Protein AF-A0AAU3N4J0-F1 (afdb_monomer_lite)

Sequence (400 aa):
MRPLLKMAGRVRESGVAGMARLMATTTCTAFSGVLEGSGERVGQRVLLERVGFLAELSQTLAGALVAARWDEDSLDVLAAGVDERGEALPSKGWMALRRLNWPQTVTPPAGVYVSDRVRRGVEEYAARTLRLALHRRTIVAAVLATWPDDPRRRTEAEWTALRAVLPAHVSGAEIRNRTRQIGAYVTEHGQLPAGLCALEGPPRVAGQVLLAAMDRQQVTLARVDEVTARLRVKLPLRAAPATGRDWAWHVIDIRLPGTITPDAVLHTPTLRTTRTGRIAVDLPHSWPAPATKTSRHTVALGFDWGVNTLLTGILGRLTGQGPARRVVTDGRPGLRRHHGQCRPAPAARPPRAPRRQARPLPGPRGRARLPAPGLGRTPQPGPGTGGGARPGVCPHPAPE

Foldseek 3Di:
DDDDDDDDDDDPPPDPPPQDKDKDWDKFFFAWWAFPVPRHTGGLQLVLLQLLLLLVQLQVQLLVLLQVQLDPVSLVCVVLQAEPVRHGADPQQLSNCVSNVSSVSGDGDPLADDDVQSVLQSRSLSSVLSVVCNLLQQLLVLCVVLPDPDLVDDDPVSVVSSVVRHDPPDAPVSNNVSSVLQVVVCVVPVDGAPTPCRSDPRDRGGRKGPCLSGDPVAWDWDAPFQFKIKIWGWTACDSGDNDPVRITIIITIITDDPVQGSQKAKGQWMWGADPVSIIITTIMTIDRDPDDDPDPDQKDWDWDDDPPFWTWIWIWGFDDDDPPTDTDTPSDTPTDGDPDDPDPDDDDDDDDDDDDDDDDDDDDDDDDDDDDDDDDDDDDDDDDDDDDDDDDDDDDDDDD

pLDDT: mean 79.41, std 24.56, range [23.42, 98.56]

Structure (mmCIF, N/CA/C/O backbone):
data_AF-A0AAU3N4J0-F1
#
_entry.id   AF-A0AAU3N4J0-F1
#
loop_
_atom_site.group_PDB
_atom_site.id
_atom_site.type_symbol
_atom_site.label_atom_id
_atom_site.label_alt_id
_atom_site.label_comp_id
_atom_site.label_asym_id
_atom_site.label_entity_id
_atom_site.label_seq_id
_atom_site.pdbx_PDB_ins_code
_atom_site.Cartn_x
_atom_site.Cartn_y
_atom_site.Cartn_z
_atom_site.occupancy
_atom_site.B_iso_or_equiv
_atom_site.auth_seq_id
_atom_site.auth_comp_id
_atom_site.auth_asym_id
_atom_site.auth_atom_id
_atom_site.pdbx_PDB_model_num
ATOM 1 N N . MET A 1 1 ? -3.640 38.713 -42.861 1.00 30.02 1 MET A N 1
ATOM 2 C CA . MET A 1 1 ? -2.463 39.571 -42.598 1.00 30.02 1 MET A CA 1
ATOM 3 C C . MET A 1 1 ? -2.828 40.529 -41.462 1.00 30.02 1 MET A C 1
ATOM 5 O O . MET A 1 1 ? -3.909 41.094 -41.520 1.00 30.02 1 MET A O 1
ATOM 9 N 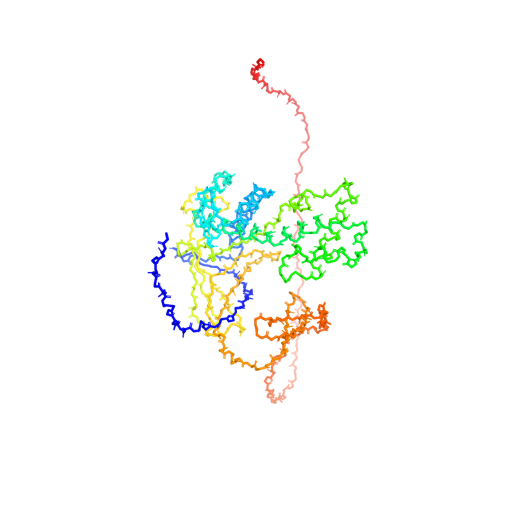N . ARG A 1 2 ? -1.938 40.665 -40.466 1.00 23.69 2 ARG A N 1
ATOM 10 C CA . ARG A 1 2 ? -2.042 41.345 -39.147 1.00 23.69 2 ARG A CA 1
ATOM 11 C C . ARG A 1 2 ? -2.765 40.598 -37.997 1.00 23.69 2 ARG A C 1
ATOM 13 O O . ARG A 1 2 ? -3.935 40.259 -38.138 1.00 23.69 2 ARG A O 1
ATOM 20 N N . PRO A 1 3 ? -2.062 40.361 -36.863 1.00 27.02 3 PRO A N 1
ATOM 21 C CA . PRO A 1 3 ? -2.569 39.668 -35.680 1.00 27.02 3 PRO A CA 1
ATOM 22 C C . PRO A 1 3 ? -3.106 40.643 -34.620 1.00 27.02 3 PRO A C 1
ATOM 24 O O . PRO A 1 3 ? -2.653 41.783 -34.514 1.00 27.02 3 PRO A O 1
ATOM 27 N N . LEU A 1 4 ? -4.034 40.160 -33.792 1.00 25.17 4 LEU A N 1
ATOM 28 C CA . LEU A 1 4 ? -4.547 40.856 -32.613 1.00 25.17 4 LEU A CA 1
ATOM 29 C C . LEU A 1 4 ? -3.881 40.294 -31.350 1.00 25.17 4 LEU A C 1
ATOM 31 O O . LEU A 1 4 ? -4.112 39.158 -30.942 1.00 25.17 4 LEU A O 1
ATOM 35 N N . LEU A 1 5 ? -3.039 41.138 -30.756 1.00 26.52 5 LEU A N 1
ATOM 36 C CA . LEU A 1 5 ? -2.482 41.036 -29.412 1.00 26.52 5 LEU A CA 1
ATOM 37 C C . LEU A 1 5 ? -3.613 40.889 -28.375 1.00 26.52 5 LEU A C 1
ATOM 39 O O . LEU A 1 5 ? -4.507 41.735 -28.322 1.00 26.52 5 LEU A O 1
ATOM 43 N N . LYS A 1 6 ? -3.531 39.901 -27.476 1.00 25.09 6 LYS A N 1
ATOM 44 C CA . LYS A 1 6 ? -4.256 39.947 -26.196 1.00 25.09 6 LYS A CA 1
ATOM 45 C C . LYS A 1 6 ? -3.383 39.450 -25.042 1.00 25.09 6 LYS A C 1
ATOM 47 O O . LYS A 1 6 ? -3.215 38.262 -24.815 1.00 25.09 6 LYS A O 1
ATOM 52 N N . MET A 1 7 ? -2.813 40.455 -24.379 1.00 24.78 7 MET A N 1
ATOM 53 C CA . MET A 1 7 ? -2.588 40.638 -22.941 1.00 24.78 7 MET A CA 1
ATOM 54 C C . MET A 1 7 ? -2.086 39.452 -22.102 1.00 24.78 7 MET A C 1
ATOM 56 O O . MET A 1 7 ? -2.809 38.517 -21.771 1.00 24.78 7 MET A O 1
ATOM 60 N N . ALA A 1 8 ? -0.850 39.631 -21.636 1.00 26.16 8 ALA A N 1
ATOM 61 C CA . ALA A 1 8 ? -0.208 38.908 -20.555 1.00 26.16 8 ALA A CA 1
ATOM 62 C C . ALA A 1 8 ? -1.066 38.874 -19.274 1.00 26.16 8 ALA A C 1
ATOM 64 O O . ALA A 1 8 ? -1.362 39.906 -18.666 1.00 26.16 8 ALA A O 1
ATOM 65 N N . GLY A 1 9 ? -1.408 37.662 -18.836 1.00 23.64 9 GLY A N 1
ATOM 66 C CA . GLY A 1 9 ? -1.913 37.386 -17.497 1.00 23.64 9 GLY A CA 1
ATOM 67 C C . GLY A 1 9 ? -0.779 37.492 -16.481 1.00 23.64 9 GLY A C 1
ATOM 68 O O . GLY A 1 9 ? 0.127 36.664 -16.443 1.00 23.64 9 GLY A O 1
ATOM 69 N N . ARG A 1 10 ? -0.834 38.546 -15.671 1.00 23.42 10 ARG A N 1
ATOM 70 C CA . ARG A 1 10 ? 0.069 38.847 -14.559 1.00 23.42 10 ARG A CA 1
ATOM 71 C C . ARG A 1 10 ? 0.008 37.710 -13.522 1.00 23.42 10 ARG A C 1
ATOM 73 O O . ARG A 1 10 ? -0.993 37.571 -12.820 1.00 23.42 10 ARG A O 1
ATOM 80 N N . VAL A 1 11 ? 1.068 36.906 -13.423 1.00 28.88 11 VAL A N 1
ATOM 81 C CA . VAL A 1 11 ? 1.257 35.927 -12.340 1.00 28.88 11 VAL A CA 1
ATOM 82 C C . VAL A 1 11 ? 1.360 36.704 -11.028 1.00 28.88 11 VAL A C 1
ATOM 84 O O . VAL A 1 11 ? 2.288 37.484 -10.828 1.00 28.88 11 VAL A O 1
ATOM 87 N N . ARG A 1 12 ? 0.374 36.538 -10.142 1.00 25.25 12 ARG A N 1
ATOM 88 C CA . ARG A 1 12 ? 0.488 36.984 -8.752 1.00 25.25 12 ARG A CA 1
ATOM 89 C C . ARG A 1 12 ? 1.446 36.031 -8.042 1.00 25.25 12 ARG A C 1
ATOM 91 O O . ARG A 1 12 ? 1.060 34.928 -7.670 1.00 25.25 12 ARG A O 1
ATOM 98 N N . GLU A 1 13 ? 2.681 36.473 -7.842 1.00 32.69 13 GLU A N 1
ATOM 99 C CA . GLU A 1 13 ? 3.593 35.913 -6.847 1.00 32.69 13 GLU A CA 1
ATOM 100 C C . GLU A 1 13 ? 3.053 36.227 -5.442 1.00 32.69 13 GLU A C 1
ATOM 102 O O . GLU A 1 13 ? 3.469 37.174 -4.783 1.00 32.69 13 GLU A O 1
ATOM 107 N N . SER A 1 14 ? 2.085 35.445 -4.962 1.00 30.86 14 SER A N 1
ATOM 108 C CA . SER A 1 14 ? 1.795 35.375 -3.529 1.00 30.86 14 SER A CA 1
ATOM 109 C C . SER A 1 14 ? 2.705 34.314 -2.920 1.00 30.86 14 SER A C 1
ATOM 111 O O . SER A 1 14 ? 2.326 33.153 -2.755 1.00 30.86 14 SER A O 1
ATOM 113 N N . GLY A 1 15 ? 3.943 34.724 -2.646 1.00 31.30 15 GLY A N 1
ATOM 114 C CA . GLY A 1 15 ? 4.950 33.953 -1.932 1.00 31.30 15 GLY A CA 1
ATOM 115 C C . GLY A 1 15 ? 4.582 33.768 -0.464 1.00 31.30 15 GLY A C 1
ATOM 116 O O . GLY A 1 15 ? 5.110 34.452 0.404 1.00 31.30 15 GLY A O 1
ATOM 117 N N . VAL A 1 16 ? 3.716 32.801 -0.170 1.00 32.91 16 VAL A N 1
ATOM 118 C CA . VAL A 1 16 ? 3.807 32.074 1.099 1.00 32.91 16 VAL A CA 1
ATOM 119 C C . VAL A 1 16 ? 4.614 30.828 0.778 1.00 32.91 16 VAL A C 1
ATOM 121 O O . VAL A 1 16 ? 4.071 29.832 0.305 1.00 32.91 16 VAL A O 1
ATOM 124 N N . ALA A 1 17 ? 5.934 30.911 0.956 1.00 43.41 17 ALA A N 1
ATOM 125 C CA . ALA A 1 17 ? 6.789 29.734 0.924 1.00 43.41 17 ALA A CA 1
ATOM 126 C C . ALA A 1 17 ? 6.205 28.725 1.922 1.00 43.41 17 ALA A C 1
ATOM 128 O O . ALA A 1 17 ? 6.202 28.973 3.128 1.00 43.41 17 ALA A O 1
ATOM 129 N N . GLY A 1 18 ? 5.621 27.637 1.412 1.00 46.38 18 GLY A N 1
ATOM 130 C CA . GLY A 1 18 ? 5.015 26.611 2.247 1.00 46.38 18 GLY A CA 1
ATOM 131 C C . GLY A 1 18 ? 6.053 26.129 3.248 1.00 46.38 18 GLY A C 1
ATOM 132 O O . GLY A 1 18 ? 7.112 25.645 2.851 1.00 46.38 18 GLY A O 1
ATOM 133 N N . MET A 1 19 ? 5.774 26.310 4.540 1.00 61.16 19 MET A N 1
ATOM 134 C CA . MET A 1 19 ? 6.656 25.848 5.603 1.00 61.16 19 MET A CA 1
ATOM 135 C C . MET A 1 19 ? 6.848 24.344 5.417 1.00 61.16 19 MET A C 1
ATOM 137 O O . MET A 1 19 ? 5.890 23.572 5.530 1.00 61.16 19 MET A O 1
ATOM 141 N N . ALA A 1 20 ? 8.066 23.943 5.051 1.00 70.25 20 ALA A N 1
ATOM 142 C CA . ALA A 1 20 ? 8.393 22.543 4.849 1.00 70.25 20 ALA A CA 1
ATOM 143 C C . ALA A 1 20 ? 8.054 21.770 6.131 1.00 70.25 20 ALA A C 1
ATOM 145 O O . ALA A 1 20 ? 8.142 22.301 7.238 1.00 70.25 20 ALA A O 1
ATOM 146 N N . ARG A 1 21 ? 7.610 20.522 5.995 1.00 80.62 21 ARG A N 1
ATOM 147 C CA . ARG A 1 21 ? 7.306 19.655 7.135 1.00 80.62 21 ARG A CA 1
ATOM 148 C C . ARG A 1 21 ? 8.244 18.472 7.105 1.00 80.62 21 ARG A C 1
ATOM 150 O O . ARG A 1 21 ? 8.383 17.822 6.071 1.00 80.62 21 ARG A O 1
ATOM 157 N N . LEU A 1 22 ? 8.858 18.190 8.244 1.00 84.50 22 LEU A N 1
ATOM 158 C CA . LEU A 1 22 ? 9.529 16.920 8.451 1.00 84.50 22 LEU A CA 1
ATOM 159 C C . LEU A 1 22 ? 8.460 15.898 8.832 1.00 84.50 22 LEU A C 1
ATOM 161 O O . LEU A 1 22 ? 7.586 16.178 9.652 1.00 84.50 22 LEU A O 1
ATOM 165 N N . MET A 1 23 ? 8.501 14.743 8.176 1.00 89.38 23 MET A N 1
ATOM 166 C CA . MET A 1 23 ? 7.573 13.637 8.381 1.00 89.38 23 MET A CA 1
ATOM 167 C C . MET A 1 23 ? 8.368 12.441 8.888 1.00 89.38 23 MET A C 1
ATOM 169 O O . MET A 1 23 ? 9.384 12.081 8.297 1.00 89.38 23 MET A O 1
ATOM 173 N N . ALA A 1 24 ? 7.874 11.784 9.928 1.00 90.62 24 ALA A N 1
ATOM 174 C CA . ALA A 1 24 ? 8.371 10.483 10.349 1.00 90.62 24 ALA A CA 1
ATOM 175 C C . ALA A 1 24 ? 7.203 9.554 10.668 1.00 90.62 24 ALA A C 1
ATOM 177 O O . ALA A 1 24 ? 6.067 9.986 10.854 1.00 90.62 24 ALA A O 1
ATOM 178 N N . THR A 1 25 ? 7.475 8.253 10.709 1.00 94.19 25 THR A N 1
ATOM 179 C CA . THR A 1 25 ? 6.507 7.246 11.149 1.00 94.19 25 THR A CA 1
ATOM 180 C C . THR A 1 25 ? 7.120 6.451 12.278 1.00 94.19 25 THR A C 1
ATOM 182 O O . THR A 1 25 ? 8.225 5.934 12.138 1.00 94.19 25 THR A O 1
ATOM 185 N N . THR A 1 26 ? 6.386 6.335 13.380 1.00 93.94 26 THR A N 1
ATOM 186 C CA . THR A 1 26 ? 6.803 5.521 14.518 1.00 93.94 26 THR A CA 1
ATOM 187 C C . THR A 1 26 ? 5.815 4.392 14.726 1.00 93.94 26 THR A C 1
ATOM 189 O O . THR A 1 26 ? 4.608 4.616 14.789 1.00 93.94 26 THR A O 1
ATOM 192 N N . THR A 1 27 ? 6.317 3.169 14.869 1.00 95.88 27 THR A N 1
ATOM 193 C CA . THR A 1 27 ? 5.473 2.022 15.198 1.00 95.88 27 THR A CA 1
ATOM 194 C C . THR A 1 27 ? 5.192 1.988 16.699 1.00 95.88 27 THR A C 1
ATOM 196 O O . THR A 1 27 ? 6.087 1.755 17.509 1.00 95.88 27 THR A O 1
ATOM 199 N N . CYS A 1 28 ? 3.928 2.179 17.062 1.00 95.06 28 CYS A N 1
ATOM 200 C CA . CYS A 1 28 ? 3.395 1.968 18.405 1.00 95.06 28 CYS A CA 1
ATOM 201 C C . CYS A 1 28 ? 2.714 0.589 18.494 1.00 95.06 28 CYS A C 1
ATOM 203 O O . CYS A 1 28 ? 2.571 -0.118 17.495 1.00 95.06 28 CYS A O 1
ATOM 205 N N . THR A 1 29 ? 2.283 0.184 19.691 1.00 95.06 29 THR A N 1
ATOM 206 C CA . THR A 1 29 ? 1.526 -1.066 19.893 1.00 95.06 29 THR A CA 1
ATOM 207 C C . THR A 1 29 ? 0.173 -0.775 20.528 1.00 95.06 29 THR A C 1
ATOM 209 O O . THR A 1 29 ? 0.105 -0.050 21.519 1.00 95.06 29 THR A O 1
ATOM 212 N N . ALA A 1 30 ? -0.889 -1.368 19.980 1.00 94.19 30 ALA A N 1
ATOM 213 C CA . ALA A 1 30 ? -2.207 -1.395 20.608 1.00 94.19 30 ALA A CA 1
ATOM 214 C C . ALA A 1 30 ? -2.387 -2.702 21.394 1.00 94.19 30 ALA A C 1
ATOM 216 O O . ALA A 1 30 ? -2.224 -3.793 20.843 1.00 94.19 30 ALA A O 1
ATOM 217 N N . PHE A 1 31 ? -2.717 -2.585 22.683 1.00 91.88 31 PHE A N 1
ATOM 218 C CA . PHE A 1 31 ? -2.842 -3.728 23.598 1.00 91.88 31 PHE A CA 1
ATOM 219 C C . PHE A 1 31 ? -4.288 -4.069 23.948 1.00 91.88 31 PHE A C 1
ATOM 221 O O . PHE A 1 31 ? -4.617 -5.230 24.143 1.00 91.88 31 PHE A O 1
ATOM 228 N N . SER A 1 32 ? -5.162 -3.076 24.049 1.00 95.75 32 SER A N 1
ATOM 229 C CA . SER A 1 32 ? -6.575 -3.264 24.373 1.00 95.75 32 SER A CA 1
ATOM 230 C C . SER A 1 32 ? -7.374 -2.072 23.875 1.00 95.75 32 SER A C 1
ATOM 232 O O . SER A 1 32 ? -6.800 -1.034 23.547 1.00 95.75 32 SER A O 1
ATOM 234 N N . GLY A 1 33 ? -8.691 -2.211 23.851 1.00 96.50 33 GLY A N 1
ATOM 235 C CA . GLY A 1 33 ? -9.595 -1.105 23.579 1.00 96.50 33 GLY A CA 1
ATOM 236 C C . GLY A 1 33 ? -10.851 -1.180 24.430 1.00 96.50 33 GLY A C 1
ATOM 237 O O . GLY A 1 33 ? -10.978 -2.032 25.309 1.00 96.50 33 GLY A O 1
ATOM 238 N N . VAL A 1 34 ? -11.785 -0.290 24.139 1.00 98.00 34 VAL A N 1
ATOM 239 C CA . VAL A 1 34 ? -13.113 -0.228 24.745 1.00 98.00 34 VAL A CA 1
ATOM 240 C C . VAL A 1 34 ? -14.142 -0.142 23.625 1.00 98.00 34 VAL A C 1
ATOM 242 O O . VAL A 1 34 ? -13.933 0.590 22.656 1.00 98.00 34 VAL A O 1
ATOM 245 N N . LEU A 1 35 ? -15.234 -0.898 23.724 1.00 97.56 35 LEU A N 1
ATOM 246 C CA . LEU A 1 35 ? -16.400 -0.698 22.867 1.00 97.56 35 LEU A CA 1
ATOM 247 C C . LEU A 1 35 ? -17.090 0.597 23.282 1.00 97.56 35 LEU A C 1
ATOM 249 O O . LEU A 1 35 ? -17.581 0.706 24.399 1.00 97.56 35 LEU A O 1
ATOM 253 N N . GLU A 1 36 ? -17.137 1.579 22.387 1.00 96.25 36 GLU A N 1
ATOM 254 C CA . GLU A 1 36 ? -17.604 2.925 22.738 1.00 96.25 36 GLU A CA 1
ATOM 255 C C . GLU A 1 36 ? -19.061 2.943 23.216 1.00 96.25 36 GLU A C 1
ATOM 257 O O . GLU A 1 36 ? -19.384 3.643 24.166 1.00 96.25 36 GLU A O 1
ATOM 262 N N . GLY A 1 37 ? -19.930 2.150 22.583 1.00 94.25 37 GLY A N 1
ATOM 263 C CA . GLY A 1 37 ? -21.357 2.130 22.911 1.00 94.25 37 GLY A CA 1
ATOM 264 C C . GLY A 1 37 ? -21.695 1.452 24.242 1.00 94.25 37 GLY A C 1
ATOM 265 O O . GLY A 1 37 ? -22.713 1.788 24.834 1.00 94.25 37 GLY A O 1
ATOM 266 N N . SER A 1 38 ? -20.871 0.507 24.709 1.00 95.12 38 SER A N 1
ATOM 267 C CA . SER A 1 38 ? -21.141 -0.276 25.928 1.00 95.12 38 SER A CA 1
ATOM 268 C C . SER A 1 38 ? -20.164 -0.008 27.073 1.00 95.12 38 SER A C 1
ATOM 270 O O . SER A 1 38 ? -20.422 -0.421 28.198 1.00 95.12 38 SER A O 1
ATOM 272 N N . GLY A 1 39 ? -19.019 0.623 26.805 1.00 95.88 39 GLY A N 1
ATOM 273 C CA . GLY A 1 39 ? -17.917 0.738 27.763 1.00 95.88 39 GLY A CA 1
ATOM 274 C C . GLY A 1 39 ? -17.181 -0.583 28.028 1.00 95.88 39 GLY A C 1
ATOM 275 O O . GLY A 1 39 ? -16.243 -0.615 28.824 1.00 95.88 39 GLY A O 1
ATOM 276 N N . GLU A 1 40 ? -17.562 -1.676 27.360 1.00 96.56 40 GLU A N 1
ATOM 277 C CA . GLU A 1 40 ? -16.969 -2.993 27.577 1.00 96.56 40 GLU A CA 1
ATOM 278 C C . GLU A 1 40 ? -15.499 -3.015 27.144 1.00 96.56 40 GLU A C 1
ATOM 280 O O . GLU A 1 40 ? -15.134 -2.592 26.039 1.00 96.56 40 GLU A O 1
ATOM 285 N N . ARG A 1 41 ? -14.636 -3.553 28.010 1.00 97.12 41 ARG A N 1
ATOM 286 C CA . ARG A 1 41 ? -13.210 -3.688 27.725 1.00 97.12 41 ARG A CA 1
ATOM 287 C C . ARG A 1 41 ? -12.958 -4.803 26.712 1.00 97.12 41 ARG A C 1
ATOM 289 O O . ARG A 1 41 ? -13.257 -5.967 26.949 1.00 97.12 41 ARG A O 1
ATOM 296 N N . VAL A 1 42 ? -12.277 -4.461 25.625 1.00 96.81 42 VAL A N 1
ATOM 297 C CA . VAL A 1 42 ? -11.817 -5.396 24.595 1.00 96.81 42 VAL A CA 1
ATOM 298 C C . VAL A 1 42 ? -10.354 -5.742 24.854 1.00 96.81 42 VAL A C 1
ATOM 300 O O . VAL A 1 42 ? -9.457 -4.918 24.659 1.00 96.81 42 VAL A O 1
ATOM 303 N N . GLY A 1 43 ? -10.104 -6.971 25.306 1.00 95.94 43 GLY A N 1
ATOM 304 C CA . GLY A 1 43 ? -8.751 -7.483 25.529 1.00 95.94 43 GLY A CA 1
ATOM 305 C C . GLY A 1 43 ? -7.939 -7.651 24.237 1.00 95.94 43 GLY A C 1
ATOM 306 O O . GLY A 1 43 ? -8.488 -7.665 23.133 1.00 95.94 43 GLY A O 1
ATOM 307 N N . GLN A 1 44 ? -6.623 -7.834 24.382 1.00 94.81 44 GLN A N 1
ATOM 308 C CA . GLN A 1 44 ? -5.672 -7.909 23.263 1.00 94.81 44 GLN A CA 1
ATOM 309 C C . GLN A 1 44 ? -6.056 -8.935 22.199 1.00 94.81 44 GLN A C 1
ATOM 311 O O . GLN A 1 44 ? -6.021 -8.619 21.015 1.00 94.81 44 GLN A O 1
ATOM 316 N N . ARG A 1 45 ? -6.423 -10.153 22.613 1.00 95.19 45 ARG A N 1
ATOM 317 C CA . ARG A 1 45 ? -6.761 -11.247 21.694 1.00 95.19 45 ARG A CA 1
ATOM 318 C C . ARG A 1 45 ? -7.940 -10.881 20.792 1.00 95.19 45 ARG A C 1
ATOM 320 O O . ARG A 1 45 ? -7.828 -10.965 19.578 1.00 95.19 45 ARG A O 1
ATOM 327 N N . VAL A 1 46 ? -9.031 -10.403 21.388 1.00 95.56 46 VAL A N 1
ATOM 328 C CA . VAL A 1 46 ? -10.238 -10.012 20.646 1.00 95.56 46 VAL A CA 1
ATOM 329 C C . VAL A 1 46 ? -9.947 -8.820 19.737 1.00 95.56 46 VAL A C 1
ATOM 331 O O . VAL A 1 46 ? -10.386 -8.787 18.592 1.00 95.56 46 VAL A O 1
ATOM 334 N N . LEU A 1 47 ? -9.175 -7.838 20.209 1.00 95.94 47 LEU A N 1
ATOM 335 C CA . LEU A 1 47 ? -8.791 -6.709 19.366 1.00 95.94 47 LEU A CA 1
ATOM 336 C C . LEU A 1 47 ? -7.926 -7.160 18.177 1.00 95.94 47 LEU A C 1
ATOM 338 O O . LEU A 1 47 ? -8.126 -6.680 17.063 1.00 95.94 47 LEU A O 1
ATOM 342 N N . LEU A 1 48 ? -6.997 -8.095 18.404 1.00 96.25 48 LEU A N 1
ATOM 343 C CA . LEU A 1 48 ? -6.140 -8.666 17.367 1.00 96.25 48 LEU A CA 1
ATOM 344 C C . LEU A 1 48 ? -6.964 -9.405 16.315 1.00 96.25 48 LEU A C 1
ATOM 346 O O . LEU A 1 48 ? -6.720 -9.201 15.134 1.00 96.25 48 LEU A O 1
ATOM 350 N N . GLU A 1 49 ? -7.947 -10.206 16.724 1.00 95.75 49 GLU A N 1
ATOM 351 C CA . GLU A 1 49 ? -8.868 -10.898 15.813 1.00 95.75 49 GLU A CA 1
ATOM 352 C C . GLU A 1 49 ? -9.629 -9.899 14.929 1.00 95.75 49 GLU A C 1
ATOM 354 O O . GLU A 1 49 ? -9.667 -10.041 13.708 1.00 95.75 49 GLU A O 1
ATOM 359 N N . ARG A 1 50 ? -10.166 -8.827 15.525 1.00 96.62 50 ARG A N 1
ATOM 360 C CA . ARG A 1 50 ? -10.938 -7.802 14.802 1.00 96.62 50 ARG A CA 1
ATOM 361 C C . ARG A 1 50 ? -10.086 -6.999 13.817 1.00 96.62 50 ARG A C 1
ATOM 363 O O . ARG A 1 50 ? -10.513 -6.749 12.690 1.00 96.62 50 ARG A O 1
ATOM 370 N N . VAL A 1 51 ? -8.882 -6.593 14.226 1.00 96.62 51 VAL A N 1
ATOM 371 C CA . VAL A 1 51 ? -7.931 -5.888 13.347 1.00 96.62 51 VAL A CA 1
ATOM 372 C C . VAL A 1 51 ? -7.375 -6.829 12.278 1.00 96.62 51 VAL A C 1
ATOM 374 O O . VAL A 1 51 ? -7.242 -6.421 11.127 1.00 96.62 51 VAL A O 1
ATOM 377 N N . GLY A 1 52 ? -7.078 -8.075 12.646 1.00 96.06 52 GLY A N 1
ATOM 378 C CA . GLY A 1 52 ? -6.580 -9.116 11.753 1.00 96.06 52 GLY A CA 1
ATOM 379 C C . GLY A 1 52 ? -7.557 -9.404 10.627 1.00 96.06 52 GLY A C 1
ATOM 380 O O . GLY A 1 52 ? -7.166 -9.323 9.468 1.00 96.06 52 GLY A O 1
ATOM 381 N N . PHE A 1 53 ? -8.837 -9.596 10.951 1.00 95.88 53 PHE A N 1
ATOM 382 C CA . PHE A 1 53 ? -9.879 -9.753 9.941 1.00 95.88 53 PHE A CA 1
ATOM 383 C C . PHE A 1 53 ? -9.923 -8.563 8.971 1.00 95.88 53 PHE A C 1
ATOM 385 O O . PHE A 1 53 ? -9.947 -8.748 7.758 1.00 95.88 53 PHE A O 1
ATOM 392 N N . LEU A 1 54 ? -9.894 -7.323 9.475 1.00 96.44 54 LEU A N 1
ATOM 393 C CA . LEU A 1 54 ? -9.933 -6.142 8.605 1.00 96.44 54 LEU A CA 1
ATOM 394 C C . LEU A 1 54 ? -8.681 -6.027 7.720 1.00 96.44 54 LEU A C 1
ATOM 396 O O . LEU A 1 54 ? -8.776 -5.607 6.565 1.00 96.44 54 LEU A O 1
ATOM 400 N N . ALA A 1 55 ? -7.513 -6.392 8.248 1.00 96.94 55 ALA A N 1
ATOM 401 C CA . ALA A 1 55 ? -6.257 -6.417 7.507 1.00 96.94 55 ALA A CA 1
ATOM 402 C C . ALA A 1 55 ? -6.259 -7.496 6.412 1.00 96.94 55 ALA A C 1
ATOM 404 O O . ALA A 1 55 ? -5.829 -7.223 5.294 1.00 96.94 55 ALA A O 1
ATOM 405 N N . GLU A 1 56 ? -6.786 -8.685 6.707 1.00 96.38 56 GLU A N 1
ATOM 406 C CA . GLU A 1 56 ? -6.936 -9.793 5.760 1.00 96.38 56 GLU A CA 1
ATOM 407 C C . GLU A 1 56 ? -7.962 -9.477 4.669 1.00 96.38 56 GLU A C 1
ATOM 409 O O . GLU A 1 56 ? -7.683 -9.662 3.484 1.00 96.38 56 GLU A O 1
ATOM 414 N N . LEU A 1 57 ? -9.114 -8.914 5.042 1.00 96.25 57 LEU A N 1
ATOM 415 C CA . LEU A 1 57 ? -10.110 -8.423 4.093 1.00 96.25 57 LEU A CA 1
ATOM 416 C C . LEU A 1 57 ? -9.500 -7.359 3.171 1.00 96.25 57 LEU A C 1
ATOM 418 O O . LEU A 1 57 ? -9.695 -7.399 1.956 1.00 96.25 57 LEU A O 1
ATOM 422 N N . SER A 1 58 ? -8.722 -6.431 3.741 1.00 96.69 58 SER A N 1
ATOM 423 C CA . SER A 1 58 ? -8.057 -5.380 2.968 1.00 96.69 58 SER A CA 1
ATOM 424 C C . SER A 1 58 ? -7.038 -5.957 1.989 1.00 96.69 58 SER A C 1
ATOM 426 O O . SER A 1 58 ? -7.038 -5.589 0.816 1.00 96.69 58 SER A O 1
ATOM 428 N N . GLN A 1 59 ? -6.204 -6.890 2.453 1.00 97.69 59 GLN A N 1
ATOM 429 C CA . GLN A 1 59 ? -5.223 -7.594 1.631 1.00 97.69 59 GLN A CA 1
ATOM 430 C C . GLN A 1 59 ? -5.881 -8.378 0.499 1.00 97.69 59 GLN A C 1
ATOM 432 O O . GLN A 1 59 ? -5.419 -8.296 -0.634 1.00 97.69 59 GLN A O 1
ATOM 437 N N . THR A 1 60 ? -6.941 -9.125 0.802 1.00 97.25 60 THR A N 1
ATOM 438 C CA . THR A 1 60 ? -7.636 -9.981 -0.163 1.00 97.25 60 THR A CA 1
ATOM 439 C C . THR A 1 60 ? -8.236 -9.142 -1.282 1.00 97.25 60 THR A C 1
ATOM 441 O O . THR A 1 60 ? -7.956 -9.383 -2.453 1.00 97.25 60 THR A O 1
ATOM 444 N N . LEU A 1 61 ? -8.999 -8.103 -0.936 1.00 97.81 61 LEU A N 1
ATOM 445 C CA . LEU A 1 61 ? -9.671 -7.274 -1.935 1.00 97.81 61 LEU A CA 1
ATOM 446 C C . LEU A 1 61 ? -8.694 -6.402 -2.727 1.00 97.81 61 LEU A C 1
ATOM 448 O O . LEU A 1 61 ? -8.838 -6.268 -3.941 1.00 97.81 61 LEU A O 1
ATOM 452 N N . ALA A 1 62 ? -7.683 -5.823 -2.071 1.00 98.19 62 ALA A N 1
ATOM 453 C CA . ALA A 1 62 ? -6.694 -5.012 -2.775 1.00 98.19 62 ALA A CA 1
ATOM 454 C C . ALA A 1 62 ? -5.785 -5.892 -3.640 1.00 98.19 62 ALA A C 1
ATOM 456 O O . ALA A 1 62 ? -5.447 -5.498 -4.749 1.00 98.19 62 ALA A O 1
ATOM 457 N N . GLY A 1 63 ? -5.435 -7.092 -3.169 1.00 98.06 63 GLY A N 1
ATOM 458 C CA . GLY A 1 63 ? -4.689 -8.086 -3.937 1.00 98.06 63 GLY A CA 1
ATOM 459 C C . GLY A 1 63 ? -5.451 -8.551 -5.173 1.00 98.06 63 GLY A C 1
ATOM 460 O O . GLY A 1 63 ? -4.874 -8.564 -6.254 1.00 98.06 63 GLY A O 1
ATOM 461 N N . ALA A 1 64 ? -6.749 -8.841 -5.039 1.00 97.75 64 ALA A N 1
ATOM 462 C CA . ALA A 1 64 ? -7.609 -9.178 -6.171 1.00 97.75 64 ALA A CA 1
ATOM 463 C C . ALA A 1 64 ? -7.679 -8.035 -7.196 1.00 97.75 64 ALA A C 1
ATOM 465 O O . ALA A 1 64 ? -7.525 -8.276 -8.388 1.00 97.75 64 ALA A O 1
ATOM 466 N N . LEU A 1 65 ? -7.836 -6.785 -6.739 1.00 98.12 65 LEU A N 1
ATOM 467 C CA . LEU A 1 65 ? -7.876 -5.621 -7.629 1.00 98.12 65 LEU A CA 1
ATOM 468 C C . LEU A 1 65 ? -6.543 -5.385 -8.347 1.00 98.12 65 LEU A C 1
ATOM 470 O O . LEU A 1 65 ? -6.535 -5.070 -9.531 1.00 98.12 65 LEU A O 1
ATOM 474 N N . VAL A 1 66 ? -5.424 -5.531 -7.633 1.00 98.38 66 VAL A N 1
ATOM 475 C CA . VAL A 1 66 ? -4.081 -5.424 -8.216 1.00 98.38 66 VAL A CA 1
ATOM 476 C C . VAL A 1 66 ? -3.872 -6.523 -9.248 1.00 98.38 66 VAL A C 1
ATOM 478 O O . VAL A 1 66 ? -3.460 -6.214 -10.355 1.00 98.38 66 VAL A O 1
ATOM 481 N N . ALA A 1 67 ? -4.187 -7.776 -8.916 1.00 97.62 67 ALA A N 1
ATOM 482 C CA . ALA A 1 67 ? -4.022 -8.906 -9.823 1.00 97.62 67 ALA A CA 1
ATOM 483 C C . ALA A 1 67 ? -4.878 -8.765 -11.089 1.00 97.62 67 ALA A C 1
ATOM 485 O O . ALA A 1 67 ? -4.380 -8.998 -12.183 1.00 97.62 67 ALA A O 1
ATOM 486 N N . ALA A 1 68 ? -6.130 -8.318 -10.954 1.00 97.62 68 ALA A N 1
ATOM 487 C CA . ALA A 1 68 ? -7.039 -8.106 -12.080 1.00 97.62 68 ALA A CA 1
ATOM 488 C C . ALA A 1 68 ? -6.629 -6.951 -13.013 1.00 97.62 68 ALA A C 1
ATOM 490 O O . ALA A 1 68 ? -7.204 -6.820 -14.089 1.00 97.62 68 ALA A O 1
ATOM 491 N N . ARG A 1 69 ? -5.701 -6.086 -12.583 1.00 97.75 69 ARG A N 1
ATOM 492 C CA . ARG A 1 69 ? -5.210 -4.911 -13.329 1.00 97.75 69 ARG A CA 1
ATOM 493 C C . ARG A 1 69 ? -3.697 -4.940 -13.523 1.00 97.75 69 ARG A C 1
ATOM 495 O O . ARG A 1 69 ? -3.072 -3.898 -13.725 1.00 97.75 69 ARG A O 1
ATOM 502 N N . TRP A 1 70 ? -3.096 -6.117 -13.365 1.00 97.94 70 TRP A N 1
ATOM 503 C CA . TRP A 1 70 ? -1.669 -6.329 -13.559 1.00 97.94 70 TRP A CA 1
ATOM 504 C C . TRP A 1 70 ? -1.390 -6.763 -14.996 1.00 97.94 70 TRP A C 1
ATOM 506 O O . TRP A 1 70 ? -0.959 -7.882 -15.263 1.00 97.94 70 TRP A O 1
ATOM 516 N N . ASP A 1 71 ? -1.656 -5.845 -15.911 1.00 97.38 71 ASP A N 1
ATOM 517 C CA . ASP A 1 71 ? -1.460 -5.986 -17.346 1.00 97.38 71 ASP A CA 1
ATOM 518 C C . ASP A 1 71 ? -0.945 -4.659 -17.922 1.00 97.38 71 ASP A C 1
ATOM 520 O O . ASP A 1 71 ? -1.109 -3.596 -17.313 1.00 97.38 71 ASP A O 1
ATOM 524 N N . GLU A 1 72 ? -0.268 -4.726 -19.068 1.00 96.81 72 GLU A N 1
ATOM 525 C CA . GLU A 1 72 ? 0.386 -3.554 -19.660 1.00 96.81 72 GLU A CA 1
ATOM 526 C C . GLU A 1 72 ? -0.625 -2.457 -20.024 1.00 96.81 72 GLU A C 1
ATOM 528 O O . GLU A 1 72 ? -0.364 -1.293 -19.722 1.00 96.81 72 GLU A O 1
ATOM 533 N N . ASP A 1 73 ? -1.804 -2.824 -20.536 1.00 96.81 73 ASP A N 1
ATOM 534 C CA . ASP A 1 73 ? -2.856 -1.882 -20.941 1.00 96.81 73 ASP A CA 1
ATOM 535 C C . ASP A 1 73 ? -3.407 -1.099 -19.739 1.00 96.81 73 ASP A C 1
ATOM 537 O O . ASP A 1 73 ? -3.511 0.130 -19.759 1.00 96.81 73 ASP A O 1
ATOM 541 N N . SER A 1 74 ? -3.711 -1.789 -18.637 1.00 97.06 74 SER A N 1
ATOM 542 C CA . SER A 1 74 ? -4.141 -1.153 -17.389 1.00 97.06 74 SER A CA 1
ATOM 543 C C . SER A 1 74 ? -3.053 -0.227 -16.834 1.00 97.06 74 SER A C 1
ATOM 545 O O . SER A 1 74 ? -3.351 0.874 -16.353 1.00 97.06 74 SER A O 1
ATOM 547 N N . LEU A 1 75 ? -1.780 -0.631 -16.893 1.00 97.50 75 LEU A N 1
ATOM 548 C CA . LEU A 1 75 ? -0.676 0.228 -16.458 1.00 97.50 75 LEU A CA 1
ATOM 549 C C . LEU A 1 75 ? -0.476 1.435 -17.386 1.00 97.50 75 LEU A C 1
ATOM 551 O O . LEU A 1 75 ? -0.137 2.509 -16.883 1.00 97.50 75 LEU A O 1
ATOM 555 N N . ASP A 1 76 ? -0.727 1.304 -18.688 1.00 96.12 76 ASP A N 1
ATOM 556 C CA . ASP A 1 76 ? -0.731 2.417 -19.642 1.00 96.12 76 ASP A CA 1
ATOM 557 C C . ASP A 1 76 ? -1.826 3.434 -19.328 1.00 96.12 76 ASP A C 1
ATOM 559 O O . ASP A 1 76 ? -1.541 4.630 -19.245 1.00 96.12 76 ASP A O 1
ATOM 563 N N . VAL A 1 77 ? -3.046 2.977 -19.033 1.00 96.50 77 VAL A N 1
ATOM 564 C CA . VAL A 1 77 ? -4.148 3.858 -18.607 1.00 96.50 77 VAL A CA 1
ATOM 565 C C . VAL A 1 77 ? -3.768 4.652 -17.350 1.00 96.50 77 VAL A C 1
ATOM 567 O O . VAL A 1 77 ? -3.988 5.863 -17.275 1.00 96.50 77 VAL A O 1
ATOM 570 N N . LEU A 1 78 ? -3.145 4.009 -16.355 1.00 96.56 78 LEU A N 1
ATOM 571 C CA . LEU A 1 78 ? -2.680 4.717 -15.156 1.00 96.56 78 LEU A CA 1
ATOM 572 C C . LEU A 1 78 ? -1.525 5.682 -15.434 1.00 96.56 78 LEU A C 1
ATOM 574 O O . LEU A 1 78 ? -1.463 6.733 -14.791 1.00 96.56 78 LEU A O 1
ATOM 578 N N . ALA A 1 79 ? -0.610 5.326 -16.338 1.00 95.19 79 ALA A N 1
ATOM 579 C CA . ALA A 1 79 ? 0.526 6.161 -16.717 1.00 95.19 79 ALA A CA 1
ATOM 580 C C . ALA A 1 79 ? 0.094 7.406 -17.499 1.00 95.19 79 ALA A C 1
ATOM 582 O O . ALA A 1 79 ? 0.637 8.483 -17.257 1.00 95.19 79 ALA A O 1
ATOM 583 N N . ALA A 1 80 ? -0.907 7.273 -18.376 1.00 95.38 80 ALA A N 1
ATOM 584 C CA . ALA A 1 80 ? -1.490 8.386 -19.120 1.00 95.38 80 ALA A CA 1
ATOM 585 C C . ALA A 1 80 ? -2.088 9.448 -18.186 1.00 95.38 80 ALA A C 1
ATOM 587 O O . ALA A 1 80 ? -2.104 10.634 -18.510 1.00 95.38 80 ALA A O 1
ATOM 588 N N . GLY A 1 81 ? -2.557 9.034 -17.003 1.00 94.62 81 GLY A N 1
ATOM 589 C CA . GLY A 1 81 ? -3.050 9.955 -15.984 1.00 94.62 81 GLY A CA 1
ATOM 590 C C . GLY A 1 81 ? -4.371 10.631 -16.354 1.00 94.62 81 GLY A C 1
ATOM 591 O O . GLY A 1 81 ? -4.765 11.576 -15.671 1.00 94.62 81 GLY A O 1
ATOM 592 N N . VAL A 1 82 ? -5.061 10.140 -17.385 1.00 95.12 82 VAL A N 1
ATOM 593 C CA . VAL A 1 82 ? -6.371 10.605 -17.853 1.00 95.12 82 VAL A CA 1
ATOM 594 C C . VAL A 1 82 ? -7.328 9.423 -18.013 1.00 95.12 82 VAL A C 1
ATOM 596 O O . VAL A 1 82 ? -6.887 8.283 -18.152 1.00 95.12 82 VAL A O 1
ATOM 599 N N . ASP A 1 83 ? -8.633 9.675 -17.943 1.00 93.50 83 ASP A N 1
ATOM 600 C CA . ASP A 1 83 ? -9.653 8.678 -18.275 1.00 93.50 83 ASP A CA 1
ATOM 601 C C . ASP A 1 83 ? -9.957 8.635 -19.787 1.00 93.50 83 ASP A C 1
ATOM 603 O O . ASP A 1 83 ? -9.367 9.366 -20.583 1.00 93.50 83 ASP A O 1
ATOM 607 N N . GLU A 1 84 ? -10.895 7.774 -20.191 1.00 90.38 84 GLU A N 1
ATOM 608 C CA . GLU A 1 84 ? -11.340 7.608 -21.587 1.00 90.38 84 GLU A CA 1
ATOM 609 C C . GLU A 1 84 ? -11.903 8.893 -22.225 1.00 90.38 84 GLU A C 1
ATOM 611 O O . GLU A 1 84 ? -12.016 8.984 -23.445 1.00 90.38 84 GLU A O 1
ATOM 616 N N . ARG A 1 85 ? -12.251 9.896 -21.409 1.00 92.25 85 ARG A N 1
ATOM 617 C CA . ARG A 1 85 ? -12.768 11.197 -21.851 1.00 92.25 85 ARG A CA 1
ATOM 618 C C . ARG A 1 85 ? -11.670 12.260 -21.918 1.00 92.25 85 ARG A C 1
ATOM 620 O O . ARG A 1 85 ? -11.965 13.408 -22.234 1.00 92.25 85 ARG A O 1
ATOM 627 N N . GLY A 1 86 ? -10.422 11.897 -21.612 1.00 93.19 86 GLY A N 1
ATOM 628 C CA . GLY A 1 86 ? -9.288 12.816 -21.534 1.00 93.19 86 GLY A CA 1
ATOM 629 C C . GLY A 1 86 ? -9.232 13.624 -20.234 1.00 93.19 86 GLY A C 1
ATOM 630 O O . GLY A 1 86 ? -8.405 14.527 -20.114 1.00 93.19 86 GLY A O 1
ATOM 631 N N . GLU A 1 87 ? -10.076 13.316 -19.245 1.00 95.44 87 GLU A N 1
ATOM 632 C CA . GLU A 1 87 ? -10.108 14.043 -17.978 1.00 95.44 87 GLU A CA 1
ATOM 633 C C . GLU A 1 87 ? -9.037 13.528 -17.019 1.00 95.44 87 GLU A C 1
ATOM 635 O O . GLU A 1 87 ? -8.878 12.323 -16.816 1.00 95.44 87 GLU A O 1
ATOM 640 N N . ALA A 1 88 ? -8.329 14.445 -16.357 1.00 96.19 88 ALA A N 1
ATOM 641 C CA . ALA A 1 88 ? -7.245 14.093 -15.443 1.00 96.19 88 ALA A CA 1
ATOM 642 C C . ALA A 1 88 ? -7.718 13.171 -14.304 1.00 96.19 88 ALA A C 1
ATOM 644 O O . ALA A 1 88 ? -8.732 13.417 -13.636 1.00 96.19 88 ALA A O 1
ATOM 645 N N . LEU A 1 89 ? -6.950 12.120 -14.022 1.00 96.44 89 LEU A N 1
ATOM 646 C CA . LEU A 1 89 ? -7.227 11.214 -12.918 1.00 96.44 89 LEU A CA 1
ATOM 647 C C . LEU A 1 89 ? -7.007 11.918 -11.567 1.00 96.44 89 LEU A C 1
ATOM 649 O O . LEU A 1 89 ? -5.989 12.582 -11.359 1.00 96.44 89 LEU A O 1
ATOM 653 N N . PRO A 1 90 ? -7.921 11.740 -10.595 1.00 96.00 90 PRO A N 1
ATOM 654 C CA . PRO A 1 90 ? -7.752 12.264 -9.250 1.00 96.00 90 PRO A CA 1
ATOM 655 C C . PRO A 1 90 ? -6.439 11.831 -8.587 1.00 96.00 90 PRO A C 1
ATOM 657 O O . PRO A 1 90 ? -5.980 10.689 -8.706 1.00 96.00 90 PRO A O 1
ATOM 660 N N . SER A 1 91 ? -5.878 12.728 -7.775 1.00 90.19 91 SER A N 1
ATOM 661 C CA . SER A 1 91 ? -4.681 12.433 -6.980 1.00 90.19 91 SER A CA 1
ATOM 662 C C . SER A 1 91 ? -4.931 11.321 -5.956 1.00 90.19 91 SER A C 1
ATOM 664 O O . SER A 1 91 ? -4.088 10.438 -5.786 1.00 90.19 91 SER A O 1
ATOM 666 N N . LYS A 1 92 ? -6.115 11.299 -5.327 1.00 94.25 92 LYS A N 1
ATOM 667 C CA . LYS A 1 92 ? -6.547 10.203 -4.446 1.00 94.25 92 LYS A CA 1
ATOM 668 C C . LYS A 1 92 ? -6.758 8.933 -5.265 1.00 94.25 92 LYS A C 1
ATOM 670 O O . LYS A 1 92 ? -7.570 8.916 -6.189 1.00 94.25 92 LYS A O 1
ATOM 675 N N . GLY A 1 93 ? -6.046 7.875 -4.898 1.00 96.06 93 GLY A N 1
ATOM 676 C CA . GLY A 1 93 ? -6.032 6.609 -5.617 1.00 96.06 93 GLY A CA 1
ATOM 677 C C . GLY A 1 93 ? -7.415 5.977 -5.729 1.00 96.06 93 GLY A C 1
ATOM 678 O O . GLY A 1 93 ? -7.826 5.628 -6.829 1.00 96.06 93 GLY A O 1
ATOM 679 N N . TRP A 1 94 ? -8.178 5.918 -4.634 1.00 96.88 94 TRP A N 1
ATOM 680 C CA . TRP A 1 94 ? -9.524 5.328 -4.670 1.00 96.88 94 TRP A CA 1
ATOM 681 C C . TRP A 1 94 ? -10.476 6.055 -5.637 1.00 96.88 94 TRP A C 1
ATOM 683 O O . TRP A 1 94 ? -11.262 5.420 -6.335 1.00 96.88 94 TRP A O 1
ATOM 693 N N . MET A 1 95 ? -10.374 7.386 -5.735 1.00 97.62 95 MET A N 1
ATOM 694 C CA . MET A 1 95 ? -11.179 8.171 -6.678 1.00 97.62 95 MET A CA 1
ATOM 695 C C . MET A 1 95 ? -10.758 7.905 -8.121 1.00 97.62 95 MET A C 1
ATOM 697 O O . MET A 1 95 ? -11.621 7.793 -8.986 1.00 97.62 95 MET A O 1
ATOM 701 N N . ALA A 1 96 ? -9.452 7.777 -8.375 1.00 97.81 96 ALA A N 1
ATOM 702 C CA . ALA A 1 96 ? -8.944 7.421 -9.694 1.00 97.81 96 ALA A CA 1
ATOM 703 C C . ALA A 1 96 ? -9.447 6.046 -10.141 1.00 97.81 96 ALA A C 1
ATOM 705 O O . ALA A 1 96 ? -9.978 5.934 -11.239 1.00 97.81 96 ALA A O 1
ATOM 706 N N . LEU A 1 97 ? -9.388 5.028 -9.275 1.00 97.50 97 LEU A N 1
ATOM 707 C CA . LEU A 1 97 ? -9.881 3.697 -9.643 1.00 97.50 97 LEU A CA 1
ATOM 708 C C . LEU A 1 97 ? -11.390 3.689 -9.901 1.00 97.50 97 LEU A C 1
ATOM 710 O O . LEU A 1 97 ? -11.845 3.021 -10.825 1.00 97.50 97 LEU A O 1
ATOM 714 N N . ARG A 1 98 ? -12.174 4.445 -9.119 1.00 96.62 98 ARG A N 1
ATOM 715 C CA . ARG A 1 98 ? -13.618 4.590 -9.363 1.00 96.62 98 ARG A CA 1
ATOM 716 C C . ARG A 1 98 ? -13.922 5.319 -10.665 1.00 96.62 98 ARG A C 1
ATOM 718 O O . ARG A 1 98 ? -14.835 4.899 -11.362 1.00 96.62 98 ARG A O 1
ATOM 725 N N . ARG A 1 99 ? -13.163 6.368 -11.004 1.00 96.69 99 ARG A N 1
ATOM 726 C CA . ARG A 1 99 ? -13.286 7.062 -12.297 1.00 96.69 99 ARG A CA 1
ATOM 727 C C . ARG A 1 99 ? -13.013 6.113 -13.466 1.00 96.69 99 ARG A C 1
ATOM 729 O O . ARG A 1 99 ? -13.731 6.165 -14.450 1.00 96.69 99 ARG A O 1
ATOM 736 N N . LEU A 1 100 ? -12.057 5.200 -13.309 1.00 96.75 100 LEU A N 1
ATOM 737 C CA . LEU A 1 100 ? -11.759 4.144 -14.281 1.00 96.75 100 LEU A CA 1
ATOM 738 C C . LEU A 1 100 ? -12.731 2.949 -14.225 1.00 96.75 100 LEU A C 1
ATOM 740 O O . LEU A 1 100 ? -12.575 1.989 -14.970 1.00 96.75 100 LEU A O 1
ATOM 744 N N . ASN A 1 101 ? -13.714 2.965 -13.319 1.00 95.94 101 ASN A N 1
ATOM 745 C CA . ASN A 1 101 ? -14.676 1.883 -13.097 1.00 95.94 101 ASN A CA 1
ATOM 746 C C . ASN A 1 101 ? -14.051 0.505 -12.763 1.00 95.94 101 ASN A C 1
ATOM 748 O O . ASN A 1 101 ? -14.686 -0.540 -12.894 1.00 95.94 101 ASN A O 1
ATOM 752 N N . TRP A 1 102 ? -12.806 0.468 -12.284 1.00 96.75 102 TRP A N 1
ATOM 753 C CA . TRP A 1 102 ? -12.096 -0.790 -12.021 1.00 96.75 102 TRP A CA 1
ATOM 754 C C . TRP A 1 102 ? -12.611 -1.605 -10.826 1.00 96.75 102 TRP A C 1
ATOM 756 O O . TRP A 1 102 ? -12.649 -2.836 -10.941 1.00 96.75 102 TRP A O 1
ATOM 766 N N . PRO A 1 103 ? -13.040 -0.995 -9.699 1.00 95.94 103 PRO A N 1
ATOM 767 C CA . PRO A 1 103 ? -13.477 -1.747 -8.522 1.00 95.94 103 PRO A CA 1
ATOM 768 C C . PRO A 1 103 ? -14.707 -2.640 -8.736 1.00 95.94 103 PRO A C 1
ATOM 770 O O . PRO A 1 103 ? -14.972 -3.480 -7.883 1.00 95.94 103 PRO A O 1
ATOM 773 N N . GLN A 1 104 ? -15.452 -2.487 -9.838 1.00 91.62 104 GLN A N 1
ATOM 774 C CA . GLN A 1 104 ? -16.606 -3.343 -10.161 1.00 91.62 104 GLN A CA 1
ATOM 775 C C . GLN A 1 104 ? -16.215 -4.809 -10.387 1.00 91.62 104 GLN A C 1
ATOM 777 O O . GLN A 1 104 ? -17.032 -5.703 -10.213 1.00 91.62 104 GLN A O 1
ATOM 782 N N . THR A 1 105 ? -14.956 -5.059 -10.752 1.00 87.00 105 THR A N 1
ATOM 783 C CA . THR A 1 105 ? -14.437 -6.412 -11.010 1.00 87.00 105 THR A CA 1
ATOM 784 C C . THR A 1 105 ? -14.155 -7.216 -9.742 1.00 87.00 105 THR A C 1
ATOM 786 O O . THR A 1 105 ? -13.940 -8.422 -9.813 1.00 87.00 105 THR A O 1
ATOM 789 N N . VAL A 1 106 ? -14.162 -6.571 -8.570 1.00 93.00 106 VAL A N 1
ATOM 790 C CA . VAL A 1 106 ? -13.812 -7.209 -7.299 1.00 93.00 106 VAL A CA 1
ATOM 791 C C . VAL A 1 106 ? -15.050 -7.355 -6.431 1.00 93.00 106 VAL A C 1
ATOM 793 O O . VAL A 1 106 ? -15.625 -6.374 -5.953 1.00 93.00 106 VAL A O 1
ATOM 796 N N . THR A 1 107 ? -15.425 -8.608 -6.185 1.00 91.81 107 THR A N 1
ATOM 797 C CA . THR A 1 107 ? -16.564 -8.952 -5.331 1.00 91.81 107 THR A CA 1
ATOM 798 C C . THR A 1 107 ? -16.082 -9.238 -3.905 1.00 91.81 107 THR A C 1
ATOM 800 O O . THR A 1 107 ? -15.117 -9.985 -3.728 1.00 91.81 107 THR A O 1
ATOM 803 N N . PRO A 1 108 ? -16.716 -8.655 -2.871 1.00 90.50 108 PRO A N 1
ATOM 804 C CA . PRO A 1 108 ? -16.474 -9.040 -1.484 1.00 90.50 108 PRO A CA 1
ATOM 805 C C . PRO A 1 108 ? -16.708 -10.538 -1.230 1.00 90.50 108 PRO A C 1
ATOM 807 O O . PRO A 1 108 ? -17.508 -11.148 -1.939 1.00 90.50 108 PRO A O 1
ATOM 810 N N . PRO A 1 109 ? -16.083 -11.136 -0.197 1.00 92.06 109 PRO A N 1
ATOM 811 C CA . PRO A 1 109 ? -16.404 -12.502 0.202 1.00 92.06 109 PRO A CA 1
ATOM 812 C C . PRO A 1 109 ? -17.906 -12.676 0.465 1.00 92.06 109 PRO A C 1
ATOM 814 O O . PRO A 1 109 ? -18.560 -11.778 1.005 1.00 92.06 109 PRO A O 1
ATOM 817 N N . ALA A 1 110 ? -18.453 -13.835 0.093 1.00 92.50 110 ALA A N 1
ATOM 818 C CA . ALA A 1 110 ? -19.878 -14.120 0.235 1.00 92.50 110 ALA A CA 1
ATOM 819 C C . ALA A 1 110 ? -20.350 -13.922 1.687 1.00 92.50 110 ALA A C 1
ATOM 821 O O . ALA A 1 110 ? -19.701 -14.361 2.635 1.00 92.50 110 ALA A O 1
ATOM 822 N N . GLY A 1 111 ? -21.481 -13.232 1.858 1.00 93.12 111 GLY A N 1
ATOM 823 C CA . GLY A 1 111 ? -22.051 -12.940 3.176 1.00 93.12 111 GLY A CA 1
ATOM 824 C C . GLY A 1 111 ? -21.285 -11.901 4.008 1.00 93.12 111 GLY A C 1
ATOM 825 O O . GLY A 1 111 ? -21.690 -11.638 5.138 1.00 93.12 111 GLY A O 1
ATOM 826 N N . VAL A 1 112 ? -20.216 -11.289 3.480 1.00 95.88 112 VAL A N 1
ATOM 827 C CA . VAL A 1 112 ? -19.455 -10.239 4.171 1.00 95.88 112 VAL A CA 1
ATOM 828 C C . VAL A 1 112 ? -19.883 -8.854 3.689 1.00 95.88 112 VAL A C 1
ATOM 830 O O . VAL A 1 112 ? -19.640 -8.444 2.555 1.00 95.88 112 VAL A O 1
ATOM 833 N N . TYR A 1 113 ? -20.469 -8.085 4.598 1.00 95.75 113 TYR A N 1
ATOM 834 C CA . TYR A 1 113 ? -20.722 -6.664 4.438 1.00 95.75 113 TYR A CA 1
ATOM 835 C C . TYR A 1 113 ? -19.435 -5.855 4.609 1.00 95.75 113 TYR A C 1
ATOM 837 O O . TYR A 1 113 ? -18.814 -5.825 5.677 1.00 95.75 113 TYR A O 1
ATOM 845 N N . VAL A 1 114 ? -19.082 -5.125 3.553 1.00 95.25 114 VAL A N 1
ATOM 846 C CA . VAL A 1 114 ? -17.936 -4.214 3.518 1.00 95.25 114 VAL A CA 1
ATOM 847 C C . VAL A 1 114 ? -18.451 -2.789 3.373 1.00 95.25 114 VAL A C 1
ATOM 849 O O . VAL A 1 114 ? -19.040 -2.437 2.350 1.00 95.25 114 VAL A O 1
ATOM 852 N N . SER A 1 115 ? -18.221 -1.949 4.385 1.00 94.12 115 SER A N 1
ATOM 853 C CA . SER A 1 115 ? -18.624 -0.541 4.315 1.00 94.12 115 SER A CA 1
ATOM 854 C C . SER A 1 115 ? -17.892 0.186 3.178 1.00 94.12 115 SER A C 1
ATOM 856 O O . SER A 1 115 ? -16.738 -0.123 2.868 1.00 94.12 115 SER A O 1
ATOM 858 N N . ASP A 1 116 ? -18.519 1.210 2.585 1.00 94.38 116 ASP A N 1
ATOM 859 C CA . ASP A 1 116 ? -17.877 2.026 1.537 1.00 94.38 116 ASP A CA 1
ATOM 860 C C . ASP A 1 116 ? -16.527 2.603 1.996 1.00 94.38 116 ASP A C 1
ATOM 862 O O . ASP A 1 116 ? -15.596 2.707 1.205 1.00 94.38 116 ASP A O 1
ATOM 866 N N . ARG A 1 117 ? -16.371 2.930 3.285 1.00 95.44 117 ARG A N 1
ATOM 867 C CA . ARG A 1 117 ? -15.107 3.459 3.819 1.00 95.44 117 ARG A CA 1
ATOM 868 C C . ARG A 1 117 ? -13.995 2.421 3.856 1.00 95.44 117 ARG A C 1
ATOM 870 O O . ARG A 1 117 ? -12.856 2.762 3.550 1.00 95.44 117 ARG A O 1
ATOM 877 N N . VAL A 1 118 ? -14.323 1.165 4.152 1.00 95.75 118 VAL A N 1
ATOM 878 C CA . VAL A 1 118 ? -13.366 0.060 4.022 1.00 95.75 118 VAL A CA 1
ATOM 879 C C . VAL A 1 118 ? -13.014 -0.160 2.550 1.00 95.75 118 VAL A C 1
ATOM 881 O O . VAL A 1 118 ? -11.830 -0.260 2.231 1.00 95.75 118 VAL A O 1
ATOM 884 N N . ARG A 1 119 ? -14.001 -0.113 1.639 1.00 96.06 119 ARG A N 1
ATOM 885 C CA . ARG A 1 119 ? -13.755 -0.191 0.186 1.00 96.06 119 ARG A CA 1
ATOM 886 C C . ARG A 1 119 ? -12.810 0.910 -0.303 1.00 96.06 119 ARG A C 1
ATOM 888 O O . ARG A 1 119 ? -11.853 0.608 -1.001 1.00 96.06 119 ARG A O 1
ATOM 895 N N . ARG A 1 120 ? -12.989 2.162 0.130 1.00 96.31 120 ARG A N 1
ATOM 896 C CA . ARG A 1 120 ? -12.054 3.260 -0.193 1.00 96.31 120 ARG A CA 1
ATOM 897 C C . ARG A 1 120 ? -10.628 2.963 0.266 1.00 96.31 120 ARG A C 1
ATOM 899 O O . ARG A 1 120 ? -9.687 3.242 -0.468 1.00 96.31 120 ARG A O 1
ATOM 906 N N . GLY A 1 121 ? -10.459 2.389 1.459 1.00 97.12 121 GLY A N 1
ATOM 907 C CA . GLY A 1 121 ? -9.141 1.991 1.961 1.00 97.12 121 GLY A CA 1
ATOM 908 C C . GLY A 1 121 ? -8.472 0.916 1.105 1.00 97.12 121 GLY A C 1
ATOM 909 O O . GLY A 1 121 ? -7.287 1.026 0.793 1.00 97.12 121 GLY A O 1
ATOM 910 N N . VAL A 1 122 ? -9.249 -0.079 0.678 1.00 97.69 122 VAL A N 1
ATOM 911 C CA . VAL A 1 122 ? -8.825 -1.131 -0.257 1.00 97.69 122 VAL A CA 1
ATOM 912 C C . VAL A 1 122 ? -8.414 -0.548 -1.607 1.00 97.69 122 VAL A C 1
ATOM 914 O O . VAL A 1 122 ? -7.312 -0.808 -2.088 1.00 97.69 122 VAL A O 1
ATOM 917 N N . GLU A 1 123 ? -9.285 0.263 -2.203 1.00 98.12 123 GLU A N 1
ATOM 918 C CA . GLU A 1 123 ? -9.081 0.883 -3.513 1.00 98.12 123 GLU A CA 1
ATOM 919 C C . GLU A 1 123 ? -7.855 1.810 -3.497 1.00 98.12 123 GLU A C 1
ATOM 921 O O . GLU A 1 123 ? -7.036 1.782 -4.413 1.00 98.12 123 GLU A O 1
ATOM 926 N N . GLU A 1 124 ? -7.668 2.589 -2.429 1.00 98.19 124 GLU A N 1
ATOM 927 C CA . GLU A 1 124 ? -6.481 3.426 -2.245 1.00 98.19 124 GLU A CA 1
ATOM 928 C C . GLU A 1 124 ? -5.202 2.582 -2.162 1.00 98.19 124 GLU A C 1
ATOM 930 O O . GLU A 1 124 ? -4.181 2.948 -2.751 1.00 98.19 124 GLU A O 1
ATOM 935 N N . TYR A 1 125 ? -5.235 1.446 -1.457 1.00 97.75 125 TYR A N 1
ATOM 936 C CA . TYR A 1 125 ? -4.067 0.576 -1.345 1.00 97.75 125 TYR A CA 1
ATOM 937 C C . TYR A 1 125 ? -3.705 -0.068 -2.693 1.00 97.75 125 TYR A C 1
ATOM 939 O O . TYR A 1 125 ? -2.537 -0.053 -3.099 1.00 97.75 125 TYR A O 1
ATOM 947 N N . ALA A 1 126 ? -4.701 -0.564 -3.428 1.00 98.25 126 ALA A N 1
ATOM 948 C CA . ALA A 1 126 ? -4.499 -1.099 -4.771 1.00 98.25 126 ALA A CA 1
ATOM 949 C C . ALA A 1 126 ? -3.924 -0.030 -5.716 1.00 98.25 126 ALA A C 1
ATOM 951 O O . ALA A 1 126 ? -2.902 -0.259 -6.362 1.00 98.25 126 ALA A O 1
ATOM 952 N N . ALA A 1 127 ? -4.497 1.177 -5.712 1.00 97.94 127 ALA A N 1
ATOM 953 C CA . ALA A 1 127 ? -4.040 2.285 -6.548 1.00 97.94 127 ALA A CA 1
ATOM 954 C C . ALA A 1 127 ? -2.582 2.666 -6.272 1.00 97.94 127 ALA A C 1
ATOM 956 O O . ALA A 1 127 ? -1.808 2.876 -7.205 1.00 97.94 127 ALA A O 1
ATOM 957 N N . ARG A 1 128 ? -2.183 2.746 -4.995 1.00 96.56 128 ARG A N 1
ATOM 958 C CA . ARG A 1 128 ? -0.786 3.019 -4.615 1.00 96.56 128 ARG A CA 1
ATOM 959 C C . ARG A 1 128 ? 0.145 1.923 -5.109 1.00 96.56 128 ARG A C 1
ATOM 961 O O . ARG A 1 128 ? 1.209 2.228 -5.633 1.00 96.56 128 ARG A O 1
ATOM 968 N N . THR A 1 129 ? -0.268 0.667 -4.974 1.00 96.94 129 THR A N 1
ATOM 969 C CA . THR A 1 129 ? 0.514 -0.490 -5.425 1.00 96.94 129 THR A CA 1
ATOM 970 C C . THR A 1 129 ? 0.743 -0.459 -6.938 1.00 96.94 129 THR A C 1
ATOM 972 O O . THR A 1 129 ? 1.883 -0.595 -7.380 1.00 96.94 129 THR A O 1
ATOM 975 N N . LEU A 1 130 ? -0.306 -0.200 -7.724 1.00 97.75 130 LEU A N 1
ATOM 976 C CA . LEU A 1 130 ? -0.218 -0.098 -9.184 1.00 97.75 130 LEU A CA 1
ATOM 977 C C . LEU A 1 130 ? 0.600 1.128 -9.620 1.00 97.75 130 LEU A C 1
ATOM 979 O O . LEU A 1 130 ? 1.500 1.012 -10.445 1.00 97.75 130 LEU A O 1
ATOM 983 N N . ARG A 1 131 ? 0.392 2.297 -8.999 1.00 96.19 131 ARG A N 1
ATOM 984 C CA . ARG A 1 131 ? 1.177 3.510 -9.302 1.00 96.19 131 ARG A CA 1
ATOM 985 C C . ARG A 1 131 ? 2.668 3.347 -8.993 1.00 96.19 131 ARG A C 1
ATOM 987 O O . ARG A 1 131 ? 3.501 3.836 -9.749 1.00 96.19 131 ARG A O 1
ATOM 994 N N . LEU A 1 132 ? 3.024 2.620 -7.931 1.00 92.81 132 LEU A N 1
ATOM 995 C CA . LEU A 1 132 ? 4.422 2.279 -7.625 1.00 92.81 132 LEU A CA 1
ATOM 996 C C . LEU A 1 132 ? 5.061 1.363 -8.685 1.00 92.81 132 LEU A C 1
ATOM 998 O O . LEU A 1 132 ? 6.288 1.285 -8.774 1.00 92.81 132 LEU A O 1
ATOM 1002 N N . ALA A 1 133 ? 4.265 0.646 -9.480 1.00 95.38 133 ALA A N 1
ATOM 1003 C CA . ALA A 1 133 ? 4.776 -0.155 -10.587 1.00 95.38 133 ALA A CA 1
ATOM 1004 C C . ALA A 1 133 ? 5.180 0.692 -11.798 1.00 95.38 133 ALA A C 1
ATOM 1006 O O . ALA A 1 133 ? 6.100 0.294 -12.504 1.00 95.38 133 ALA A O 1
ATOM 1007 N N . LEU A 1 134 ? 4.590 1.876 -11.996 1.00 94.62 134 LEU A N 1
ATOM 1008 C CA . LEU A 1 134 ? 4.826 2.697 -13.190 1.00 94.62 134 LEU A CA 1
ATOM 1009 C C . LEU A 1 134 ? 6.297 3.105 -13.353 1.00 94.62 134 LEU A C 1
ATOM 1011 O O . LEU A 1 134 ? 6.850 2.976 -14.438 1.00 94.62 134 LEU A O 1
ATOM 1015 N N . HIS A 1 135 ? 6.972 3.503 -12.269 1.00 91.75 135 HIS A N 1
ATOM 1016 C CA . HIS A 1 135 ? 8.415 3.800 -12.316 1.00 91.75 135 HIS A CA 1
ATOM 1017 C C . HIS A 1 135 ? 9.255 2.566 -12.665 1.00 91.75 135 HIS A C 1
ATOM 1019 O O . HIS A 1 135 ? 10.220 2.636 -13.418 1.00 91.75 135 HIS A O 1
ATOM 1025 N N . ARG A 1 136 ? 8.888 1.394 -12.138 1.00 93.75 136 ARG A N 1
ATOM 1026 C CA . ARG A 1 136 ? 9.590 0.147 -12.476 1.00 93.75 136 ARG A CA 1
ATOM 1027 C C . ARG A 1 136 ? 9.363 -0.227 -13.937 1.00 93.75 136 ARG A C 1
ATOM 1029 O O . ARG A 1 136 ? 10.305 -0.662 -14.594 1.00 93.75 136 ARG A O 1
ATOM 1036 N N . ARG A 1 137 ? 8.144 -0.015 -14.431 1.00 95.69 137 ARG A N 1
ATOM 1037 C CA . ARG A 1 137 ? 7.733 -0.278 -15.808 1.00 95.69 137 ARG A CA 1
ATOM 1038 C C . ARG A 1 137 ? 8.539 0.551 -16.797 1.00 95.69 137 ARG A C 1
ATOM 1040 O O . ARG A 1 137 ? 9.083 -0.018 -17.734 1.00 95.69 137 ARG A O 1
ATOM 1047 N N . THR A 1 138 ? 8.694 1.853 -16.556 1.00 94.94 138 THR A N 1
ATOM 1048 C CA . THR A 1 138 ? 9.474 2.728 -17.447 1.00 94.94 138 THR A CA 1
ATOM 1049 C C . THR A 1 138 ? 10.945 2.317 -17.518 1.00 94.94 138 THR A C 1
ATOM 1051 O O . THR A 1 138 ? 11.527 2.318 -18.601 1.00 94.94 138 THR A O 1
ATOM 1054 N N . ILE A 1 139 ? 11.546 1.886 -16.402 1.00 95.88 139 ILE A N 1
ATOM 1055 C CA . ILE A 1 139 ? 12.920 1.358 -16.404 1.00 95.88 139 ILE A CA 1
ATOM 1056 C C . ILE A 1 139 ? 13.004 0.040 -17.184 1.00 95.88 139 ILE A C 1
ATOM 1058 O O . ILE A 1 139 ? 13.929 -0.137 -17.972 1.00 95.88 139 ILE A O 1
ATOM 1062 N N . VAL A 1 140 ? 12.069 -0.892 -16.968 1.00 97.38 140 VAL A N 1
ATOM 1063 C CA . VAL A 1 140 ? 12.052 -2.179 -17.686 1.00 97.38 140 VAL A CA 1
ATOM 1064 C C . VAL A 1 140 ? 11.889 -1.954 -19.187 1.00 97.38 140 VAL A C 1
ATOM 1066 O O . VAL A 1 140 ? 12.694 -2.478 -19.950 1.00 97.38 140 VAL A O 1
ATOM 1069 N N . ALA A 1 141 ? 10.942 -1.114 -19.605 1.00 96.69 141 ALA A N 1
ATOM 1070 C CA . ALA A 1 141 ? 10.735 -0.770 -21.010 1.00 96.69 141 ALA A CA 1
ATOM 1071 C C . ALA A 1 141 ? 12.003 -0.179 -21.652 1.00 96.69 141 ALA A C 1
ATOM 1073 O O . ALA A 1 141 ? 12.424 -0.635 -22.712 1.00 96.69 141 ALA A O 1
ATOM 1074 N N . ALA A 1 142 ? 12.675 0.761 -20.976 1.00 97.19 142 ALA A N 1
ATOM 1075 C CA . ALA A 1 142 ? 13.937 1.339 -21.445 1.00 97.19 142 ALA A CA 1
ATOM 1076 C C . ALA A 1 142 ? 15.054 0.290 -21.600 1.00 97.19 142 ALA A C 1
ATOM 1078 O O . ALA A 1 142 ? 15.807 0.310 -22.576 1.00 97.19 142 ALA A O 1
ATOM 1079 N N . VAL A 1 143 ? 15.167 -0.642 -20.647 1.00 97.25 143 VAL A N 1
ATOM 1080 C CA . VAL A 1 143 ? 16.173 -1.714 -20.688 1.00 97.25 143 VAL A CA 1
ATOM 1081 C C . VAL A 1 143 ? 15.876 -2.723 -21.796 1.00 97.25 143 VAL A C 1
ATOM 1083 O O . VAL A 1 143 ? 16.823 -3.165 -22.441 1.00 97.25 143 VAL A O 1
ATOM 1086 N N . LEU A 1 144 ? 14.605 -3.066 -22.032 1.00 97.31 144 LEU A N 1
ATOM 1087 C CA . LEU A 1 144 ? 14.185 -3.978 -23.102 1.00 97.31 144 LEU A CA 1
ATOM 1088 C C . LEU A 1 144 ? 14.392 -3.363 -24.488 1.00 97.31 144 LEU A C 1
ATOM 1090 O O . LEU A 1 144 ? 14.959 -4.012 -25.360 1.00 97.31 144 LEU A O 1
ATOM 1094 N N . ALA A 1 145 ? 14.022 -2.092 -24.670 1.00 96.75 145 ALA A N 1
ATOM 1095 C CA . ALA A 1 145 ? 14.226 -1.364 -25.925 1.00 96.75 145 ALA A CA 1
ATOM 1096 C C . ALA A 1 145 ? 15.710 -1.185 -26.294 1.00 96.75 145 ALA A C 1
ATOM 1098 O O . ALA A 1 145 ? 16.037 -0.899 -27.441 1.00 96.75 145 ALA A O 1
ATOM 1099 N N . THR A 1 146 ? 16.609 -1.336 -25.319 1.00 96.81 146 THR A N 1
ATOM 1100 C CA . THR A 1 146 ? 18.064 -1.224 -25.493 1.00 96.81 146 THR A CA 1
ATOM 1101 C C . THR A 1 146 ? 18.771 -2.460 -24.942 1.00 96.81 146 THR A C 1
ATOM 1103 O O . THR A 1 146 ? 19.803 -2.360 -24.261 1.00 96.81 146 THR A O 1
ATOM 1106 N N . TRP A 1 147 ? 18.162 -3.631 -25.145 1.00 96.56 147 TRP A N 1
ATOM 1107 C CA . TRP A 1 147 ? 18.737 -4.888 -24.693 1.00 96.56 147 TRP A CA 1
ATOM 1108 C C . TRP A 1 147 ? 20.083 -5.123 -25.401 1.00 96.56 147 TRP A C 1
ATOM 1110 O O . TRP A 1 147 ? 20.125 -5.051 -26.626 1.00 96.56 147 TRP A O 1
ATOM 1120 N N . PRO A 1 148 ? 21.182 -5.330 -24.654 1.00 94.75 148 PRO A N 1
ATOM 1121 C CA . PRO A 1 148 ? 22.519 -5.428 -25.227 1.00 94.75 148 PRO A CA 1
ATOM 1122 C C . PRO A 1 148 ? 22.830 -6.851 -25.691 1.00 94.75 148 PRO A C 1
ATOM 1124 O O . PRO A 1 148 ? 22.206 -7.809 -25.222 1.00 94.75 148 PRO A O 1
ATOM 1127 N N . ASP A 1 149 ? 23.874 -6.989 -26.505 1.00 90.69 149 ASP A N 1
ATOM 1128 C CA . ASP A 1 149 ? 24.369 -8.302 -26.942 1.00 90.69 149 ASP A CA 1
ATOM 1129 C C . ASP A 1 149 ? 24.931 -9.110 -25.758 1.00 90.69 149 ASP A C 1
ATOM 1131 O O . ASP A 1 149 ? 24.623 -10.292 -25.590 1.00 90.69 149 ASP A O 1
ATOM 1135 N N . ASP A 1 150 ? 25.708 -8.457 -24.880 1.00 91.25 150 ASP A N 1
ATOM 1136 C CA . ASP A 1 150 ? 26.139 -9.015 -23.592 1.00 91.25 150 ASP A CA 1
ATOM 1137 C C . ASP A 1 150 ? 25.572 -8.189 -22.417 1.00 91.25 150 ASP A C 1
ATOM 1139 O O . ASP A 1 150 ? 26.100 -7.121 -22.074 1.00 91.25 150 ASP A O 1
ATOM 1143 N N . PRO A 1 151 ? 24.542 -8.682 -21.698 1.00 89.31 151 PRO A N 1
ATOM 1144 C CA . PRO A 1 151 ? 23.958 -7.976 -20.556 1.00 89.31 151 PRO A CA 1
ATOM 1145 C C . PRO A 1 151 ? 24.915 -7.800 -19.371 1.00 89.31 151 PRO A C 1
ATOM 1147 O O . PRO A 1 151 ? 24.641 -6.982 -18.485 1.00 89.31 151 PRO A O 1
ATOM 1150 N N . ARG A 1 152 ? 26.044 -8.520 -19.331 1.00 87.56 152 ARG A N 1
ATOM 1151 C CA . ARG A 1 152 ? 27.098 -8.334 -18.323 1.00 87.56 152 ARG A CA 1
ATOM 1152 C C . ARG A 1 152 ? 28.097 -7.249 -18.720 1.00 87.56 152 ARG A C 1
ATOM 1154 O O . ARG A 1 152 ? 28.799 -6.745 -17.840 1.00 87.56 152 ARG A O 1
ATOM 1161 N N . ARG A 1 153 ? 28.170 -6.887 -20.004 1.00 88.69 153 ARG A N 1
ATOM 1162 C CA . ARG A 1 153 ? 29.183 -5.984 -20.565 1.00 88.69 153 ARG A CA 1
ATOM 1163 C C . ARG A 1 153 ? 28.587 -5.058 -21.625 1.00 88.69 153 ARG A C 1
ATOM 1165 O O . ARG A 1 153 ? 28.889 -5.176 -22.803 1.00 88.69 153 ARG A O 1
ATOM 1172 N N . ARG A 1 154 ? 27.809 -4.069 -21.176 1.00 93.19 154 ARG A N 1
ATOM 1173 C CA . ARG A 1 154 ? 27.367 -2.973 -22.050 1.00 93.19 154 ARG A CA 1
ATOM 1174 C C . ARG A 1 154 ? 28.551 -2.119 -22.510 1.00 93.19 154 ARG A C 1
ATOM 1176 O O . ARG A 1 154 ? 29.300 -1.599 -21.677 1.00 93.19 154 ARG A O 1
ATOM 1183 N N . THR A 1 155 ? 28.657 -1.936 -23.817 1.00 94.06 155 THR A N 1
ATOM 1184 C CA . THR A 1 155 ? 29.519 -0.972 -24.504 1.00 94.06 155 THR A CA 1
ATOM 1185 C C . THR A 1 155 ? 29.090 0.470 -24.213 1.00 94.06 155 THR A C 1
ATOM 1187 O O . THR A 1 155 ? 27.989 0.740 -23.727 1.00 94.06 155 THR A O 1
ATOM 1190 N N . GLU A 1 156 ? 29.958 1.437 -24.515 1.00 93.25 156 GLU A N 1
ATOM 1191 C CA . GLU A 1 156 ? 29.644 2.861 -24.348 1.00 93.25 156 GLU A CA 1
ATOM 1192 C C . GLU A 1 156 ? 28.469 3.319 -25.230 1.00 93.25 156 GLU A C 1
ATOM 1194 O O . GLU A 1 156 ? 27.629 4.107 -24.784 1.00 93.25 156 GLU A O 1
ATOM 1199 N N . ALA A 1 157 ? 28.365 2.780 -26.448 1.00 93.81 157 ALA A N 1
ATOM 1200 C CA . ALA A 1 157 ? 27.254 3.053 -27.354 1.00 93.81 157 ALA A CA 1
ATOM 1201 C C . ALA A 1 157 ? 25.921 2.555 -26.769 1.00 93.81 157 ALA A C 1
ATOM 1203 O O . ALA A 1 157 ? 24.956 3.316 -26.702 1.00 93.81 157 ALA A O 1
ATOM 1204 N N . GLU A 1 158 ? 25.881 1.328 -26.239 1.00 94.50 158 GLU A N 1
ATOM 1205 C CA . GLU A 1 158 ? 24.689 0.775 -25.577 1.00 94.50 158 GLU A CA 1
ATOM 1206 C C . GLU A 1 158 ? 24.328 1.543 -24.299 1.00 94.50 158 GLU A C 1
ATOM 1208 O O . GLU A 1 158 ? 23.149 1.728 -23.987 1.00 94.50 158 GLU A O 1
ATOM 1213 N N . TRP A 1 159 ? 25.325 2.025 -23.548 1.00 92.75 159 TRP A N 1
ATOM 1214 C CA . TRP A 1 159 ? 25.084 2.913 -22.408 1.00 92.75 159 TRP A CA 1
ATOM 1215 C C . TRP A 1 159 ? 24.480 4.248 -22.830 1.00 92.75 159 TRP A C 1
ATOM 1217 O O . TRP A 1 159 ? 23.602 4.763 -22.137 1.00 92.75 159 TRP A O 1
ATOM 1227 N N . THR A 1 160 ? 24.947 4.809 -23.941 1.00 93.81 160 THR A N 1
ATOM 1228 C CA . THR A 1 160 ? 24.438 6.068 -24.489 1.00 93.81 160 THR A CA 1
ATOM 1229 C C . THR A 1 160 ? 22.998 5.906 -24.965 1.00 93.81 160 THR A C 1
ATOM 1231 O O . THR A 1 160 ? 22.144 6.696 -24.563 1.00 93.81 160 THR A O 1
ATOM 1234 N N . ALA A 1 161 ? 22.701 4.837 -25.710 1.00 94.31 161 ALA A N 1
ATOM 1235 C CA . ALA A 1 161 ? 21.348 4.511 -26.154 1.00 94.31 161 ALA A CA 1
ATOM 1236 C C . ALA A 1 161 ? 20.384 4.321 -24.971 1.00 94.31 161 ALA A C 1
ATOM 1238 O O . ALA A 1 161 ? 19.323 4.940 -24.932 1.00 94.31 161 ALA A O 1
ATOM 1239 N N . LEU A 1 162 ? 20.778 3.544 -23.953 1.00 95.06 162 LEU A N 1
ATOM 1240 C CA . LEU A 1 162 ? 19.956 3.341 -22.756 1.00 95.06 162 LEU A CA 1
ATOM 1241 C C . LEU A 1 162 ? 19.688 4.658 -22.014 1.00 95.06 162 LEU A C 1
ATOM 1243 O O . LEU A 1 162 ? 18.558 4.932 -21.617 1.00 95.06 162 LEU A O 1
ATOM 1247 N N . ARG A 1 163 ? 20.713 5.494 -21.813 1.00 92.00 163 ARG A N 1
ATOM 1248 C CA . ARG A 1 163 ? 20.551 6.779 -21.112 1.00 92.00 163 ARG A CA 1
ATOM 1249 C C . ARG A 1 163 ? 19.648 7.755 -21.860 1.00 92.00 163 ARG A C 1
ATOM 1251 O O . ARG A 1 163 ? 19.032 8.584 -21.200 1.00 92.00 163 ARG A O 1
ATOM 1258 N N . ALA A 1 164 ? 19.562 7.658 -23.185 1.00 93.31 164 ALA A N 1
ATOM 1259 C CA . ALA A 1 164 ? 18.683 8.502 -23.988 1.00 93.31 164 ALA A CA 1
ATOM 1260 C C . ALA A 1 164 ? 17.190 8.209 -23.749 1.00 93.31 164 ALA A C 1
ATOM 1262 O O . ALA A 1 164 ? 16.372 9.114 -23.888 1.00 93.31 164 ALA A O 1
ATOM 1263 N N . VAL A 1 165 ? 16.840 6.976 -23.363 1.00 95.00 165 VAL A N 1
ATOM 1264 C CA . VAL A 1 165 ? 15.445 6.549 -23.140 1.00 95.00 165 VAL A CA 1
ATOM 1265 C C . VAL A 1 165 ? 15.067 6.377 -21.665 1.00 95.00 165 VAL A C 1
ATOM 1267 O O . VAL A 1 165 ? 13.897 6.179 -21.342 1.00 95.00 165 VAL A O 1
ATOM 1270 N N . LEU A 1 166 ? 16.036 6.434 -20.747 1.00 92.56 166 LEU A N 1
ATOM 1271 C CA . LEU A 1 166 ? 15.774 6.290 -19.317 1.00 92.56 166 LEU A CA 1
ATOM 1272 C C . LEU A 1 166 ? 15.069 7.523 -18.725 1.00 92.56 166 LEU A C 1
ATOM 1274 O O . LEU A 1 166 ? 15.422 8.659 -19.049 1.00 92.56 166 LEU A O 1
ATOM 1278 N N . PRO A 1 167 ? 14.155 7.324 -17.756 1.00 88.44 167 PRO A N 1
ATOM 1279 C CA . PRO A 1 167 ? 13.653 8.410 -16.926 1.00 88.44 167 PRO A CA 1
ATOM 1280 C C . PRO A 1 167 ? 14.784 9.148 -16.198 1.00 88.44 167 PRO A C 1
ATOM 1282 O O . PRO A 1 167 ? 15.830 8.578 -15.867 1.00 88.44 167 PRO A O 1
ATOM 1285 N N . ALA A 1 168 ? 14.544 10.418 -15.867 1.00 82.44 168 ALA A N 1
ATOM 1286 C CA . ALA A 1 168 ? 15.462 11.178 -15.029 1.00 82.44 168 ALA A CA 1
ATOM 1287 C C . ALA A 1 168 ? 15.673 10.489 -13.666 1.00 82.44 168 ALA A C 1
ATOM 1289 O O . ALA A 1 168 ? 14.764 9.879 -13.106 1.00 82.44 168 ALA A O 1
ATOM 1290 N N . HIS A 1 169 ? 16.877 10.637 -13.110 1.00 79.31 169 HIS A N 1
ATOM 1291 C CA . HIS A 1 169 ? 17.249 10.173 -11.765 1.00 79.31 169 HIS A CA 1
ATOM 1292 C C . HIS A 1 169 ? 17.259 8.652 -11.535 1.00 79.31 169 HIS A C 1
ATOM 1294 O O . HIS A 1 169 ? 17.367 8.224 -10.387 1.00 79.31 169 HIS A O 1
ATOM 1300 N N . VAL A 1 170 ? 17.230 7.828 -12.587 1.00 86.12 170 VAL A N 1
ATOM 1301 C CA . VAL A 1 170 ? 17.432 6.379 -12.440 1.00 86.12 170 VAL A CA 1
ATOM 1302 C C . VAL A 1 170 ? 18.880 6.079 -12.049 1.00 86.12 170 VAL A C 1
ATOM 1304 O O . VAL A 1 170 ? 19.834 6.512 -12.701 1.00 86.12 170 VAL A O 1
ATOM 1307 N N . SER A 1 171 ? 19.059 5.314 -10.974 1.00 85.25 171 SER A N 1
ATOM 1308 C CA . SER A 1 171 ? 20.380 4.929 -10.485 1.00 85.25 171 SER A CA 1
ATOM 1309 C C . SER A 1 171 ? 20.983 3.772 -11.289 1.00 85.25 171 SER A C 1
ATOM 1311 O O . SER A 1 171 ? 20.292 2.877 -11.779 1.00 85.25 171 SER A O 1
ATOM 1313 N N . GLY A 1 172 ? 22.317 3.699 -11.340 1.00 85.62 172 GLY A N 1
ATOM 1314 C CA . GLY A 1 172 ? 23.003 2.549 -11.940 1.00 85.62 172 GLY A CA 1
ATOM 1315 C C . GLY A 1 172 ? 22.679 1.215 -11.248 1.00 85.62 172 GLY A C 1
ATOM 1316 O O . GLY A 1 172 ? 22.757 0.162 -11.875 1.00 85.62 172 GLY A O 1
ATOM 1317 N N . ALA A 1 173 ? 22.302 1.240 -9.964 1.00 86.06 173 ALA A N 1
ATOM 1318 C CA . ALA A 1 173 ? 21.885 0.046 -9.232 1.00 86.06 173 ALA A CA 1
ATOM 1319 C C . ALA A 1 173 ? 20.525 -0.479 -9.713 1.00 86.06 173 ALA A C 1
ATOM 1321 O O . ALA A 1 173 ? 20.382 -1.688 -9.894 1.00 86.06 173 ALA A O 1
ATOM 1322 N N . GLU A 1 174 ? 19.559 0.409 -9.965 1.00 89.19 174 GLU A N 1
ATOM 1323 C CA . GLU A 1 174 ? 18.262 0.036 -10.540 1.00 89.19 174 GLU A CA 1
ATOM 1324 C C . GLU A 1 174 ? 18.436 -0.604 -11.916 1.00 89.19 174 GLU A C 1
ATOM 1326 O O . GLU A 1 174 ? 17.923 -1.701 -12.134 1.00 89.19 174 GLU A O 1
ATOM 1331 N N . ILE A 1 175 ? 19.240 0.007 -12.794 1.00 92.50 175 ILE A N 1
ATOM 1332 C CA . ILE A 1 175 ? 19.536 -0.544 -14.126 1.00 92.50 175 ILE A CA 1
ATOM 1333 C C . ILE A 1 175 ? 20.131 -1.948 -14.001 1.00 92.50 175 ILE A C 1
ATOM 1335 O O . ILE A 1 175 ? 19.607 -2.893 -14.581 1.00 92.50 175 ILE A O 1
ATOM 1339 N N . ARG A 1 176 ? 21.196 -2.120 -13.202 1.00 91.75 176 ARG A N 1
ATOM 1340 C CA . ARG A 1 176 ? 21.843 -3.433 -13.020 1.00 91.75 176 ARG A CA 1
ATOM 1341 C C . ARG A 1 176 ? 20.883 -4.486 -12.475 1.00 91.75 176 ARG A C 1
ATOM 1343 O O . ARG A 1 176 ? 20.930 -5.635 -12.908 1.00 91.75 176 ARG A O 1
ATOM 1350 N N . ASN A 1 177 ? 20.028 -4.111 -11.525 1.00 93.38 177 ASN A N 1
ATOM 1351 C CA . ASN A 1 177 ? 19.044 -5.026 -10.960 1.00 93.38 177 ASN A CA 1
ATOM 1352 C C . ASN A 1 177 ? 18.017 -5.466 -12.013 1.00 93.38 177 ASN A C 1
ATOM 1354 O O . ASN A 1 177 ? 17.732 -6.659 -12.083 1.00 93.38 177 ASN A O 1
ATOM 1358 N N . ARG A 1 178 ? 17.523 -4.548 -12.858 1.00 95.88 178 ARG A N 1
ATOM 1359 C CA . ARG A 1 178 ? 16.580 -4.882 -13.940 1.00 95.88 178 ARG A CA 1
ATOM 1360 C C . ARG A 1 178 ? 17.223 -5.688 -15.058 1.00 95.88 178 ARG A C 1
ATOM 1362 O O . ARG A 1 178 ? 16.660 -6.703 -15.443 1.00 95.88 178 ARG A O 1
ATOM 1369 N N . THR A 1 179 ? 18.431 -5.335 -15.492 1.00 96.25 179 THR A N 1
ATOM 1370 C CA . THR A 1 179 ? 19.180 -6.134 -16.474 1.00 96.25 179 THR A CA 1
ATOM 1371 C C . THR A 1 179 ? 19.404 -7.563 -15.977 1.00 96.25 179 THR A C 1
ATOM 1373 O O . THR A 1 179 ? 19.189 -8.510 -16.724 1.00 96.25 179 THR A O 1
ATOM 1376 N N . ARG A 1 180 ? 19.771 -7.753 -14.699 1.00 96.25 180 ARG A N 1
ATOM 1377 C CA . ARG A 1 180 ? 19.927 -9.098 -14.117 1.00 96.25 180 ARG A CA 1
ATOM 1378 C C . ARG A 1 180 ? 18.608 -9.869 -14.085 1.00 96.25 180 ARG A C 1
ATOM 1380 O O . ARG A 1 180 ? 18.606 -11.059 -14.370 1.00 96.25 180 ARG A O 1
ATOM 1387 N N . GLN A 1 181 ? 17.513 -9.208 -13.720 1.00 97.19 181 GLN A N 1
ATOM 1388 C CA . GLN A 1 181 ? 16.191 -9.830 -13.658 1.00 97.19 181 GLN A CA 1
ATOM 1389 C C . GLN A 1 181 ? 15.716 -10.283 -15.044 1.00 97.19 181 GLN A C 1
ATOM 1391 O O . GLN A 1 181 ? 15.298 -11.424 -15.193 1.00 97.19 181 GLN A O 1
ATOM 1396 N N . ILE A 1 182 ? 15.851 -9.428 -16.062 1.00 98.25 182 ILE A N 1
ATOM 1397 C CA . ILE A 1 182 ? 15.525 -9.778 -17.451 1.00 98.25 182 ILE A CA 1
ATOM 1398 C C . ILE A 1 182 ? 16.449 -10.893 -17.952 1.00 98.25 182 ILE A C 1
ATOM 1400 O O . ILE 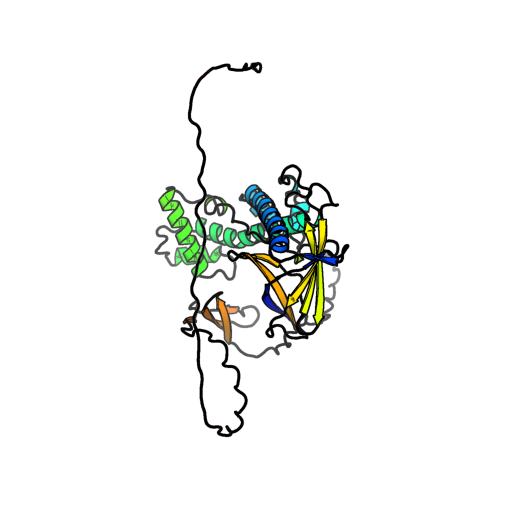A 1 182 ? 15.980 -11.839 -18.567 1.00 98.25 182 ILE A O 1
ATOM 1404 N N . GLY A 1 183 ? 17.747 -10.846 -17.635 1.00 97.31 183 GLY A N 1
ATOM 1405 C CA . GLY A 1 183 ? 18.679 -11.911 -18.014 1.00 97.31 183 GLY A CA 1
ATOM 1406 C C . GLY A 1 183 ? 18.322 -13.269 -17.397 1.00 97.31 183 GLY A C 1
ATOM 1407 O O . GLY A 1 183 ? 18.443 -14.293 -18.066 1.00 97.31 183 GLY A O 1
ATOM 1408 N N . ALA A 1 184 ? 17.839 -13.286 -16.149 1.00 97.12 184 ALA A N 1
ATOM 1409 C CA . ALA A 1 184 ? 17.322 -14.501 -15.519 1.00 97.12 184 ALA A CA 1
ATOM 1410 C C . ALA A 1 184 ? 16.071 -15.021 -16.245 1.00 97.12 184 ALA A C 1
ATOM 1412 O O . ALA A 1 184 ? 16.016 -16.202 -16.567 1.00 97.12 184 ALA A O 1
ATOM 1413 N N . TYR A 1 185 ? 15.137 -14.130 -16.593 1.00 97.81 185 TYR A N 1
ATOM 1414 C CA . TYR A 1 185 ? 13.951 -14.477 -17.381 1.00 97.81 185 TYR A CA 1
ATOM 1415 C C . TYR A 1 185 ? 14.320 -15.077 -18.748 1.00 97.81 185 TYR A C 1
ATOM 1417 O O . TYR A 1 185 ? 13.803 -16.123 -19.122 1.00 97.81 185 TYR A O 1
ATOM 1425 N N . VAL A 1 186 ? 15.264 -14.472 -19.477 1.00 97.25 186 VAL A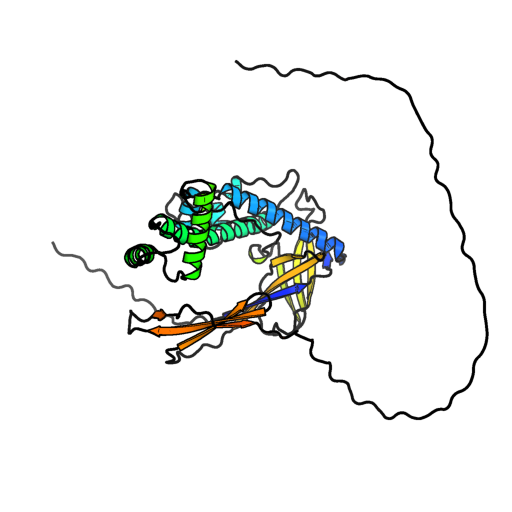 N 1
ATOM 1426 C CA . VAL A 1 186 ? 15.748 -15.000 -20.767 1.00 97.25 186 VAL A CA 1
ATOM 1427 C C . VAL A 1 186 ? 16.387 -16.378 -20.600 1.00 97.25 186 VAL A C 1
ATOM 1429 O O . VAL A 1 186 ? 16.192 -17.247 -21.441 1.00 97.25 186 VAL A O 1
ATOM 1432 N N . THR A 1 187 ? 17.126 -16.597 -19.510 1.00 96.81 187 THR A N 1
ATOM 1433 C CA . THR A 1 187 ? 17.738 -17.904 -19.217 1.00 96.81 187 THR A CA 1
ATOM 1434 C C . THR A 1 187 ? 16.676 -18.983 -18.986 1.00 96.81 187 THR A C 1
ATOM 1436 O O . THR A 1 187 ? 16.868 -20.121 -19.397 1.00 96.81 187 THR A O 1
ATOM 1439 N N . GLU A 1 188 ? 15.565 -18.633 -18.337 1.00 97.62 188 GLU A N 1
ATOM 1440 C CA . GLU A 1 188 ? 14.470 -19.556 -18.021 1.00 97.62 188 GLU A CA 1
ATOM 1441 C C . GLU A 1 188 ? 13.527 -19.802 -19.211 1.00 97.62 188 GLU A C 1
ATOM 1443 O O . GLU A 1 188 ? 13.094 -20.931 -19.430 1.00 97.62 188 GLU A O 1
ATOM 1448 N N . HIS A 1 189 ? 13.231 -18.767 -20.003 1.00 97.00 189 HIS A N 1
ATOM 1449 C CA . HIS A 1 189 ? 12.182 -18.802 -21.029 1.00 97.00 189 HIS A CA 1
ATOM 1450 C C . HIS A 1 189 ? 12.692 -18.739 -22.477 1.00 97.00 189 HIS A C 1
ATOM 1452 O O . HIS A 1 189 ? 11.897 -18.868 -23.404 1.00 97.00 189 HIS A O 1
ATOM 1458 N N . GLY A 1 190 ? 13.988 -18.502 -22.699 1.00 96.75 190 GLY A N 1
ATOM 1459 C CA . GLY A 1 190 ? 14.599 -18.426 -24.033 1.00 96.75 190 GLY A CA 1
ATOM 1460 C C . GLY A 1 190 ? 14.257 -17.169 -24.845 1.00 96.75 190 GLY A C 1
ATOM 1461 O O . GLY A 1 190 ? 14.672 -17.056 -25.994 1.00 96.75 190 GLY A O 1
ATOM 1462 N N . GLN A 1 191 ? 13.519 -16.218 -24.270 1.00 96.56 191 GLN A N 1
ATOM 1463 C CA . GLN A 1 191 ? 13.093 -14.985 -24.936 1.00 96.56 191 GLN A CA 1
ATOM 1464 C C . GLN A 1 191 ? 13.024 -13.808 -23.961 1.00 96.56 191 GLN A C 1
ATOM 1466 O O . GLN A 1 191 ? 12.950 -13.993 -22.744 1.00 96.56 191 GLN A O 1
ATOM 1471 N N . LEU A 1 192 ? 13.032 -12.584 -24.497 1.00 97.75 192 LEU A N 1
ATOM 1472 C CA . LEU A 1 192 ? 12.807 -11.376 -23.703 1.00 97.75 192 LEU A CA 1
ATOM 1473 C C . LEU A 1 192 ? 11.357 -11.327 -23.188 1.00 97.75 192 LEU A C 1
ATOM 1475 O O . LEU A 1 192 ? 10.442 -11.766 -23.887 1.00 97.75 192 LEU A O 1
ATOM 1479 N N . PRO A 1 193 ? 11.117 -10.787 -21.981 1.00 97.88 193 PRO A N 1
ATOM 1480 C CA . PRO A 1 193 ? 9.763 -10.560 -21.498 1.00 97.88 193 PRO A CA 1
ATOM 1481 C C . PRO A 1 193 ? 9.087 -9.472 -22.342 1.00 97.88 193 PRO A C 1
ATOM 1483 O O . PRO A 1 193 ? 9.720 -8.485 -22.716 1.00 97.88 193 PRO A O 1
ATOM 1486 N N . ALA A 1 194 ? 7.782 -9.612 -22.578 1.00 96.56 194 ALA A N 1
ATOM 1487 C CA . ALA A 1 194 ? 6.999 -8.619 -23.320 1.00 96.56 194 ALA A CA 1
ATOM 1488 C C . ALA A 1 194 ? 6.894 -7.256 -22.601 1.00 96.56 194 ALA A C 1
ATOM 1490 O O . ALA A 1 194 ? 6.589 -6.245 -23.225 1.00 96.56 194 ALA A O 1
ATOM 1491 N N . GLY A 1 195 ? 7.151 -7.219 -21.291 1.00 97.44 195 GLY A N 1
ATOM 1492 C CA . GLY A 1 195 ? 7.034 -6.021 -20.467 1.00 97.44 195 GLY A CA 1
ATOM 1493 C C . GLY A 1 195 ? 7.264 -6.313 -18.986 1.00 97.44 195 GLY A C 1
ATOM 1494 O O . GLY A 1 195 ? 7.770 -7.379 -18.616 1.00 97.44 195 GLY A O 1
ATOM 1495 N N . LEU A 1 196 ? 6.879 -5.369 -18.123 1.00 97.75 196 LEU A N 1
ATOM 1496 C CA . LEU A 1 196 ? 6.977 -5.532 -16.672 1.00 97.75 196 LEU A CA 1
ATOM 1497 C C . LEU A 1 196 ? 6.069 -6.661 -16.184 1.00 97.75 196 LEU A C 1
ATOM 1499 O O . LEU A 1 196 ? 6.502 -7.439 -15.342 1.00 97.75 196 LEU A O 1
ATOM 1503 N N . CYS A 1 197 ? 4.841 -6.756 -16.694 1.00 97.62 197 CYS A N 1
ATOM 1504 C CA . CYS A 1 197 ? 3.863 -7.733 -16.209 1.00 97.62 197 CYS A CA 1
ATOM 1505 C C . CYS A 1 197 ? 4.212 -9.180 -16.591 1.00 97.62 197 CYS A C 1
ATOM 1507 O O . CYS A 1 197 ? 3.849 -10.104 -15.870 1.00 97.62 197 CYS A O 1
ATOM 1509 N N . ALA A 1 198 ? 4.952 -9.384 -17.685 1.00 97.00 198 ALA A N 1
ATOM 1510 C CA . ALA A 1 198 ? 5.524 -10.690 -18.021 1.00 97.00 198 ALA A CA 1
ATOM 1511 C C . ALA A 1 198 ? 6.755 -11.009 -17.153 1.00 97.00 198 ALA A C 1
ATOM 1513 O O . ALA A 1 198 ? 6.934 -12.140 -16.714 1.00 97.00 198 ALA A O 1
ATOM 1514 N N . LEU A 1 199 ? 7.594 -10.002 -16.883 1.00 97.88 199 LEU A N 1
ATOM 1515 C CA . LEU A 1 199 ? 8.808 -10.143 -16.074 1.00 97.88 199 LEU A CA 1
ATOM 1516 C C . LEU A 1 199 ? 8.521 -10.347 -14.575 1.00 97.88 199 LEU A C 1
ATOM 1518 O O . LEU A 1 199 ? 9.282 -11.013 -13.871 1.00 97.88 199 LEU A O 1
ATOM 1522 N N . GLU A 1 200 ? 7.470 -9.711 -14.063 1.00 95.69 200 GLU A N 1
ATOM 1523 C CA . GLU A 1 200 ? 7.043 -9.732 -12.667 1.00 95.69 200 GLU A CA 1
ATOM 1524 C C . GLU A 1 200 ? 5.575 -10.153 -12.594 1.00 95.69 200 GLU A C 1
ATOM 1526 O O . GLU A 1 200 ? 4.717 -9.513 -13.194 1.00 95.69 200 GLU A O 1
ATOM 1531 N N . GLY A 1 201 ? 5.254 -11.158 -11.776 1.00 94.50 201 GLY A N 1
ATOM 1532 C CA . GLY A 1 201 ? 3.865 -11.401 -11.379 1.00 94.50 201 GLY A CA 1
ATOM 1533 C C . GLY A 1 201 ? 3.285 -10.240 -10.550 1.00 94.50 201 GLY A C 1
ATOM 1534 O O . GLY A 1 201 ? 4.040 -9.388 -10.060 1.00 94.50 201 GLY A O 1
ATOM 1535 N N . PRO A 1 202 ? 1.955 -10.203 -10.336 1.00 95.81 202 PRO A N 1
ATOM 1536 C CA . PRO A 1 202 ? 1.317 -9.139 -9.572 1.00 95.81 202 PRO A CA 1
ATOM 1537 C C . PRO A 1 202 ? 1.927 -9.017 -8.168 1.00 95.81 202 PRO A C 1
ATOM 1539 O O . PRO A 1 202 ? 2.111 -10.024 -7.473 1.00 95.81 202 PRO A O 1
ATOM 1542 N N . PRO A 1 203 ? 2.248 -7.794 -7.708 1.00 94.94 203 PRO A N 1
ATOM 1543 C CA . PRO A 1 203 ? 2.914 -7.600 -6.434 1.00 94.94 203 PRO A CA 1
ATOM 1544 C C . PRO A 1 203 ? 2.006 -8.024 -5.281 1.00 94.94 203 PRO A C 1
ATOM 1546 O O . PRO A 1 203 ? 0.829 -7.666 -5.207 1.00 94.94 203 PRO A O 1
ATOM 1549 N N . ARG A 1 204 ? 2.586 -8.750 -4.324 1.00 94.62 204 ARG A N 1
ATOM 1550 C CA . ARG A 1 204 ? 1.867 -9.186 -3.128 1.00 94.62 204 ARG A CA 1
ATOM 1551 C C . ARG A 1 204 ? 1.486 -7.988 -2.258 1.00 94.62 204 ARG A C 1
ATOM 1553 O O . ARG A 1 204 ? 2.350 -7.278 -1.743 1.00 94.62 204 ARG A O 1
ATOM 1560 N N . VAL A 1 205 ? 0.189 -7.833 -2.020 1.00 96.25 205 VAL A N 1
ATOM 1561 C CA . VAL A 1 205 ? -0.356 -6.864 -1.063 1.00 96.25 205 VAL A CA 1
ATOM 1562 C C . VAL A 1 205 ? -0.188 -7.398 0.365 1.00 96.25 205 VAL A C 1
ATOM 1564 O O . VAL A 1 205 ? -0.382 -8.589 0.616 1.00 96.25 205 VAL A O 1
ATOM 1567 N N . ALA A 1 206 ? 0.215 -6.544 1.309 1.00 95.00 206 ALA A N 1
ATOM 1568 C CA . ALA A 1 206 ? 0.398 -6.929 2.708 1.00 95.00 206 ALA A CA 1
ATOM 1569 C C . ALA A 1 206 ? -0.908 -6.798 3.514 1.00 95.00 206 ALA A C 1
ATOM 1571 O O . ALA A 1 206 ? -1.735 -5.935 3.233 1.00 95.00 206 ALA A O 1
ATOM 1572 N N . GLY A 1 207 ? -1.064 -7.617 4.557 1.00 96.00 207 GLY A N 1
ATOM 1573 C CA . GLY A 1 207 ? -2.150 -7.515 5.538 1.00 96.00 207 GLY A CA 1
ATOM 1574 C C . GLY A 1 207 ? -2.032 -6.259 6.394 1.00 96.00 207 GLY A C 1
ATOM 1575 O O . GLY A 1 207 ? -1.391 -6.280 7.445 1.00 96.00 207 GLY A O 1
ATOM 1576 N N . GLN A 1 208 ? -2.641 -5.163 5.945 1.00 97.25 208 GLN A N 1
ATOM 1577 C CA . GLN A 1 208 ? -2.661 -3.892 6.665 1.00 97.25 208 GLN A CA 1
ATOM 1578 C C . GLN A 1 208 ? -3.906 -3.064 6.337 1.00 97.25 208 GLN A C 1
ATOM 1580 O O . GLN A 1 208 ? -4.519 -3.216 5.283 1.00 97.25 208 GLN A O 1
ATOM 1585 N N . VAL A 1 209 ? -4.248 -2.149 7.241 1.00 97.06 209 VAL A N 1
ATOM 1586 C CA . VAL A 1 209 ? -5.410 -1.265 7.145 1.00 97.06 209 VAL A CA 1
ATOM 1587 C C . VAL A 1 209 ? -4.933 0.181 7.051 1.00 97.06 209 VAL A C 1
ATOM 1589 O O . VAL A 1 209 ? -4.489 0.764 8.043 1.00 97.06 209 VAL A O 1
ATOM 1592 N N . LEU A 1 210 ? -5.034 0.770 5.858 1.00 95.94 210 LEU A N 1
ATOM 1593 C CA . LEU A 1 210 ? -4.667 2.165 5.598 1.00 95.94 210 LEU A CA 1
ATOM 1594 C C . LEU A 1 210 ? -5.760 3.117 6.105 1.00 95.94 210 LEU A C 1
ATOM 1596 O O . LEU A 1 210 ? -6.550 3.642 5.319 1.00 95.94 210 LEU A O 1
ATOM 1600 N N . LEU A 1 211 ? -5.825 3.365 7.416 1.00 97.06 211 LEU A N 1
ATOM 1601 C CA . LEU A 1 211 ? -6.898 4.191 7.985 1.00 97.06 211 LEU A CA 1
ATOM 1602 C C . LEU A 1 211 ? -6.878 5.636 7.456 1.00 97.06 211 LEU A C 1
ATOM 1604 O O . LEU A 1 211 ? -7.928 6.257 7.361 1.00 97.06 211 LEU A O 1
ATOM 1608 N N . ALA A 1 212 ? -5.722 6.158 7.033 1.00 93.62 212 ALA A N 1
ATOM 1609 C CA . ALA A 1 212 ? -5.610 7.481 6.404 1.00 93.62 212 ALA A CA 1
ATOM 1610 C C . ALA A 1 212 ? -6.396 7.633 5.083 1.00 93.62 212 ALA A C 1
ATOM 1612 O O . ALA A 1 212 ? -6.639 8.750 4.633 1.00 93.62 212 ALA A O 1
ATOM 1613 N N . ALA A 1 213 ? -6.777 6.523 4.446 1.00 93.69 213 ALA A N 1
ATOM 1614 C CA . ALA A 1 213 ? -7.633 6.519 3.260 1.00 93.69 213 ALA A CA 1
ATOM 1615 C C . ALA A 1 213 ? -9.134 6.586 3.603 1.00 93.69 213 ALA A C 1
ATOM 1617 O O . ALA A 1 213 ? -9.978 6.753 2.721 1.00 93.69 213 ALA A O 1
ATOM 1618 N N . MET A 1 214 ? -9.466 6.434 4.884 1.00 95.06 214 MET A N 1
ATOM 1619 C CA . MET A 1 214 ? -10.821 6.426 5.414 1.00 95.06 214 MET A CA 1
ATOM 1620 C C . MET A 1 214 ? -11.136 7.791 6.035 1.00 95.06 214 MET A C 1
ATOM 1622 O O . MET A 1 214 ? -10.240 8.579 6.333 1.00 95.06 214 MET A O 1
ATOM 1626 N N . ASP A 1 215 ? -12.418 8.102 6.212 1.00 93.25 215 ASP A N 1
ATOM 1627 C CA . ASP A 1 215 ? -12.839 9.382 6.785 1.00 93.25 215 ASP A CA 1
ATOM 1628 C C . ASP A 1 215 ? -13.341 9.242 8.231 1.00 93.25 215 ASP A C 1
ATOM 1630 O O . ASP A 1 215 ? -13.317 8.167 8.838 1.00 93.25 215 ASP A O 1
ATOM 1634 N N . ARG A 1 216 ? -13.833 10.360 8.779 1.00 94.94 216 ARG A N 1
ATOM 1635 C CA . ARG A 1 216 ? -14.316 10.464 10.162 1.00 94.94 216 ARG A CA 1
ATOM 1636 C C . ARG A 1 216 ? -15.504 9.553 10.483 1.00 94.94 216 ARG A C 1
ATOM 1638 O O . ARG A 1 216 ? -15.816 9.376 11.654 1.00 94.94 216 ARG A O 1
ATOM 1645 N N . GLN A 1 217 ? -16.156 8.952 9.483 1.00 94.94 217 GLN A N 1
ATOM 1646 C CA . GLN A 1 217 ? -17.216 7.967 9.716 1.00 94.94 217 GLN A CA 1
ATOM 1647 C C . GLN A 1 217 ? -16.669 6.578 10.079 1.00 94.94 217 GLN A C 1
ATOM 1649 O O . GLN A 1 217 ? -17.446 5.728 10.522 1.00 94.94 217 GLN A O 1
ATOM 1654 N N . GLN A 1 218 ? -15.365 6.352 9.885 1.00 96.69 218 GLN A N 1
ATOM 1655 C CA . GLN A 1 218 ? -14.679 5.083 10.125 1.00 96.69 218 GLN A CA 1
ATOM 1656 C C . GLN A 1 218 ? -13.525 5.214 11.127 1.00 96.69 218 GLN A C 1
ATOM 1658 O O . GLN A 1 218 ? -13.262 4.264 11.862 1.00 96.69 218 GLN A O 1
ATOM 1663 N N . VAL A 1 219 ? -12.833 6.360 11.165 1.00 98.00 219 VAL A N 1
ATOM 1664 C CA . VAL A 1 219 ? -11.663 6.569 12.027 1.00 98.00 219 VAL A CA 1
ATOM 1665 C C . VAL A 1 219 ? -11.510 8.023 12.473 1.00 98.00 219 VAL A C 1
ATOM 1667 O O . VAL A 1 219 ? -11.676 8.954 11.688 1.00 98.00 219 VAL A O 1
ATOM 1670 N N . THR A 1 220 ? -11.110 8.229 13.727 1.00 98.19 220 THR A N 1
ATOM 1671 C CA . THR A 1 220 ? -10.581 9.507 14.220 1.00 98.19 220 THR A CA 1
ATOM 1672 C C . THR A 1 220 ? -9.374 9.263 15.116 1.00 98.19 220 THR A C 1
ATOM 1674 O O . THR A 1 220 ? -9.346 8.283 15.856 1.00 98.19 220 THR A O 1
ATOM 1677 N N . LEU A 1 221 ? -8.404 10.172 15.089 1.00 98.19 221 LEU A N 1
ATOM 1678 C CA . LEU A 1 221 ? -7.241 10.152 15.969 1.00 98.19 221 LEU A CA 1
ATOM 1679 C C . LEU A 1 221 ? -7.152 11.497 16.686 1.00 98.19 221 LEU A C 1
ATOM 1681 O O . LEU A 1 221 ? -7.236 12.538 16.037 1.00 98.19 221 LEU A O 1
ATOM 1685 N N . ALA A 1 222 ? -6.960 11.465 17.999 1.00 97.06 222 ALA A N 1
ATOM 1686 C CA . ALA A 1 222 ? -6.717 12.656 18.799 1.00 97.06 222 ALA A CA 1
ATOM 1687 C C . ALA A 1 222 ? -5.557 12.416 19.763 1.00 97.06 222 ALA A C 1
ATOM 1689 O O . ALA A 1 222 ? -5.429 11.332 20.330 1.00 97.06 222 ALA A O 1
ATOM 1690 N N . ARG A 1 223 ? -4.719 13.430 19.970 1.00 96.81 223 ARG A N 1
ATOM 1691 C CA . ARG A 1 223 ? -3.789 13.443 21.099 1.00 96.81 223 ARG A CA 1
ATOM 1692 C C . ARG A 1 223 ? -4.598 13.698 22.373 1.00 96.81 223 ARG A C 1
ATOM 1694 O O . ARG A 1 223 ? -5.439 14.592 22.377 1.00 96.81 223 ARG A O 1
ATOM 1701 N N . VAL A 1 224 ? -4.369 12.892 23.406 1.00 96.75 224 VAL A N 1
ATOM 1702 C CA . VAL A 1 224 ? -5.009 13.058 24.722 1.00 96.75 224 VAL A CA 1
ATOM 1703 C C . VAL A 1 224 ? -4.093 13.865 25.633 1.00 96.75 224 VAL A C 1
ATOM 1705 O O . VAL A 1 224 ? -4.537 14.821 26.257 1.00 96.75 224 VAL A O 1
ATOM 1708 N N . ASP A 1 225 ? -2.811 13.506 25.652 1.00 94.81 225 ASP A N 1
ATOM 1709 C CA . ASP A 1 225 ? -1.766 14.163 26.434 1.00 94.81 225 ASP A CA 1
ATOM 1710 C C . ASP A 1 225 ? -0.390 13.997 25.744 1.00 94.81 225 ASP A C 1
ATOM 1712 O O . ASP A 1 225 ? -0.295 13.621 24.567 1.00 94.81 225 ASP A O 1
ATOM 1716 N N . GLU A 1 226 ? 0.700 14.316 26.444 1.00 92.81 226 GLU A N 1
ATOM 1717 C CA . GLU A 1 226 ? 2.062 14.217 25.902 1.00 92.81 226 GLU A CA 1
ATOM 1718 C C . GLU A 1 226 ? 2.454 12.786 25.503 1.00 92.81 226 GLU A C 1
ATOM 1720 O O . GLU A 1 226 ? 3.160 12.593 24.510 1.00 92.81 226 GLU A O 1
ATOM 1725 N N . VAL A 1 227 ? 1.963 11.781 26.233 1.00 94.62 227 VAL A N 1
ATOM 1726 C CA . VAL A 1 227 ? 2.367 10.373 26.116 1.00 94.62 227 VAL A CA 1
ATOM 1727 C C . VAL A 1 227 ? 1.263 9.466 25.572 1.00 94.62 227 VAL A C 1
ATOM 1729 O O . VAL A 1 227 ? 1.504 8.273 25.377 1.00 94.62 227 VAL A O 1
ATOM 1732 N N . THR A 1 228 ? 0.076 10.003 25.290 1.00 96.69 228 THR A N 1
ATOM 1733 C CA . THR A 1 228 ? -1.105 9.228 24.897 1.00 96.69 228 THR A CA 1
ATOM 1734 C C . THR A 1 228 ? -1.822 9.843 23.699 1.00 96.69 228 THR A C 1
ATOM 1736 O O . THR A 1 228 ? -2.154 11.031 23.668 1.00 96.69 228 THR A O 1
ATOM 1739 N N . ALA A 1 229 ? -2.150 8.998 22.722 1.00 97.81 229 ALA A N 1
ATOM 1740 C CA . ALA A 1 229 ? -3.102 9.303 21.661 1.00 97.81 229 ALA A CA 1
ATOM 1741 C C . ALA A 1 229 ? -4.270 8.317 21.690 1.00 97.81 229 ALA A C 1
ATOM 1743 O O . ALA A 1 229 ? -4.086 7.129 21.931 1.00 97.81 229 ALA A O 1
ATOM 1744 N N . ARG A 1 230 ? -5.471 8.799 21.390 1.00 98.25 230 ARG A N 1
ATOM 1745 C CA . ARG A 1 230 ? -6.698 8.013 21.321 1.00 98.25 230 ARG A CA 1
ATOM 1746 C C . ARG A 1 230 ? -7.105 7.803 19.874 1.00 98.25 230 ARG A C 1
ATOM 1748 O O . ARG A 1 230 ? -7.462 8.749 19.168 1.00 98.25 230 ARG A O 1
ATOM 1755 N N . LEU A 1 231 ? -7.075 6.547 19.447 1.00 98.56 231 LEU A N 1
ATOM 1756 C CA . LEU A 1 231 ? -7.599 6.101 18.165 1.00 98.56 231 LEU A CA 1
ATOM 1757 C C . LEU A 1 231 ? -9.024 5.591 18.366 1.00 98.56 231 LEU A C 1
ATOM 1759 O O . LEU A 1 231 ? -9.240 4.599 19.056 1.00 98.56 231 LEU A O 1
ATOM 1763 N N . ARG A 1 232 ? -9.992 6.241 17.724 1.00 98.44 232 ARG A N 1
ATOM 1764 C CA . ARG A 1 232 ? -11.338 5.688 17.554 1.00 98.44 232 ARG A CA 1
ATOM 1765 C C . ARG A 1 232 ? -11.410 5.086 16.165 1.00 98.44 232 ARG A C 1
ATOM 1767 O O . ARG A 1 232 ? -11.108 5.770 15.188 1.00 98.44 232 ARG A O 1
ATOM 1774 N N . VAL A 1 233 ? -11.796 3.825 16.063 1.00 98.25 233 VAL A N 1
ATOM 1775 C CA . VAL A 1 233 ? -11.898 3.120 14.782 1.00 98.25 233 VAL A CA 1
ATOM 1776 C C . VAL A 1 233 ? -13.092 2.183 14.805 1.00 98.25 233 VAL A C 1
ATOM 1778 O O . VAL A 1 233 ? -13.317 1.496 15.797 1.00 98.25 233 VAL A O 1
ATOM 1781 N N . LYS A 1 234 ? -13.871 2.148 13.723 1.00 97.81 234 LYS A N 1
ATOM 1782 C CA . LYS A 1 234 ? -14.900 1.123 13.562 1.00 97.81 234 LYS A CA 1
ATOM 1783 C C . LYS A 1 234 ? -14.256 -0.199 13.163 1.00 97.81 234 LYS A C 1
ATOM 1785 O O . LYS A 1 234 ? -13.630 -0.277 12.105 1.00 97.81 234 LYS A O 1
ATOM 1790 N N . LEU A 1 235 ? -14.430 -1.233 13.978 1.00 97.12 235 LEU A N 1
ATOM 1791 C CA . LEU A 1 235 ? -13.979 -2.593 13.676 1.00 97.12 235 LEU A CA 1
ATOM 1792 C C . LEU A 1 235 ? -15.173 -3.554 13.699 1.00 97.12 235 LEU A C 1
ATOM 1794 O O . LEU A 1 235 ? -16.186 -3.271 14.353 1.00 97.12 235 LEU A O 1
ATOM 1798 N N . PRO A 1 236 ? -15.078 -4.691 12.995 1.00 95.69 236 PRO A N 1
ATOM 1799 C CA . PRO A 1 236 ? -16.144 -5.672 13.018 1.00 95.69 236 PRO A CA 1
ATOM 1800 C C . PRO A 1 236 ? -16.217 -6.353 14.385 1.00 95.69 236 PRO A C 1
ATOM 1802 O O . PRO A 1 236 ? -15.214 -6.542 15.071 1.00 95.69 236 PRO A O 1
ATOM 1805 N N . LEU A 1 237 ? -17.425 -6.717 14.796 1.00 94.12 237 LEU A N 1
ATOM 1806 C CA . LEU A 1 237 ? -17.695 -7.414 16.049 1.00 94.12 237 LEU A CA 1
ATOM 1807 C C . LEU A 1 237 ? -17.461 -8.922 15.937 1.00 94.12 237 LEU A C 1
ATOM 1809 O O . LEU A 1 237 ? -17.198 -9.560 16.955 1.00 94.12 237 LEU A O 1
ATOM 1813 N N . ARG A 1 238 ? -17.512 -9.458 14.713 1.00 88.62 238 ARG A N 1
ATOM 1814 C CA . ARG A 1 238 ? -17.372 -10.878 14.371 1.00 88.62 238 ARG A CA 1
ATOM 1815 C C . ARG A 1 238 ? -16.545 -11.069 13.100 1.00 88.62 238 ARG A C 1
ATOM 1817 O O . ARG A 1 238 ? -16.418 -10.145 12.305 1.00 88.62 238 ARG A O 1
ATOM 1824 N N . ALA A 1 239 ? -16.037 -12.283 12.897 1.00 79.50 239 ALA A N 1
ATOM 1825 C CA . ALA A 1 239 ? -15.164 -12.638 11.775 1.00 79.50 239 ALA A CA 1
ATOM 1826 C C . ALA A 1 239 ? -15.847 -12.645 10.391 1.00 79.50 239 ALA A C 1
ATOM 1828 O O . ALA A 1 239 ? -15.167 -12.766 9.389 1.00 79.50 239 ALA A O 1
ATOM 1829 N N . ALA A 1 240 ? -17.172 -12.530 10.309 1.00 88.19 240 ALA A N 1
ATOM 1830 C CA . ALA A 1 240 ? -17.900 -12.379 9.048 1.00 88.19 240 ALA A CA 1
ATOM 1831 C C . ALA A 1 240 ? -19.070 -11.408 9.277 1.00 88.19 240 ALA A C 1
ATOM 1833 O O . ALA A 1 240 ? -20.186 -11.842 9.575 1.00 88.19 240 ALA A O 1
ATOM 1834 N N . PRO A 1 241 ? -18.817 -10.085 9.280 1.00 94.44 241 PRO A N 1
ATOM 1835 C CA . PRO A 1 241 ? -19.871 -9.104 9.498 1.00 94.44 241 PRO A CA 1
ATOM 1836 C C . PRO A 1 241 ? -20.829 -9.137 8.306 1.00 94.44 241 PRO A C 1
ATOM 1838 O O . PRO A 1 241 ? -20.404 -8.846 7.198 1.00 94.44 241 PRO A O 1
ATOM 1841 N N . ALA A 1 242 ? -22.103 -9.469 8.507 1.00 95.50 242 ALA A N 1
ATOM 1842 C CA . ALA A 1 242 ? -23.084 -9.570 7.420 1.00 95.50 242 ALA A CA 1
ATOM 1843 C C . ALA A 1 242 ? -23.848 -8.263 7.175 1.00 95.50 242 ALA A C 1
ATOM 1845 O O . ALA A 1 242 ? -24.477 -8.085 6.137 1.00 95.50 242 ALA A O 1
ATOM 1846 N N . THR A 1 243 ? -23.810 -7.336 8.133 1.00 95.81 243 THR A N 1
ATOM 1847 C CA . THR A 1 243 ? -24.524 -6.059 8.073 1.00 95.81 243 THR A CA 1
ATOM 1848 C C . THR A 1 243 ? -23.714 -4.938 8.717 1.00 95.81 243 THR A C 1
ATOM 1850 O O . THR A 1 243 ? -22.753 -5.172 9.450 1.00 95.81 243 THR A O 1
ATOM 1853 N N . GLY A 1 244 ? -24.147 -3.689 8.528 1.00 94.31 244 GLY A N 1
ATOM 1854 C CA . GLY A 1 244 ? -23.562 -2.544 9.231 1.00 94.31 244 GLY A CA 1
ATOM 1855 C C . GLY A 1 244 ? -23.691 -2.603 10.759 1.00 94.31 244 GLY A C 1
ATOM 1856 O O . GLY A 1 244 ? -22.882 -1.984 11.442 1.00 94.31 244 GLY A O 1
ATOM 1857 N N . ARG A 1 245 ? -24.649 -3.372 11.303 1.00 95.00 245 ARG A N 1
ATOM 1858 C CA . ARG A 1 245 ? -24.816 -3.568 12.759 1.00 95.00 245 ARG A CA 1
ATOM 1859 C C . ARG A 1 245 ? -23.706 -4.420 13.371 1.00 95.00 245 ARG A C 1
ATOM 1861 O O . ARG A 1 245 ? -23.471 -4.353 14.569 1.00 95.00 245 ARG A O 1
ATOM 1868 N N . ASP A 1 246 ? -22.991 -5.172 12.540 1.00 96.12 246 ASP A N 1
ATOM 1869 C CA . ASP A 1 246 ? -21.846 -5.981 12.954 1.00 96.12 246 ASP A CA 1
ATOM 1870 C C . ASP A 1 246 ? -20.556 -5.169 13.091 1.00 96.12 246 ASP A C 1
ATOM 1872 O O . ASP A 1 246 ? -19.480 -5.743 13.236 1.00 96.12 246 ASP A O 1
ATOM 1876 N N . TRP A 1 247 ? -20.642 -3.842 13.021 1.00 97.00 247 TRP A N 1
ATOM 1877 C CA . TRP A 1 247 ? -19.522 -2.925 13.163 1.00 97.00 247 TRP A CA 1
ATOM 1878 C C . TRP A 1 247 ? -19.794 -1.973 14.319 1.00 97.00 247 TRP A C 1
ATOM 1880 O O . TRP A 1 247 ? -20.867 -1.379 14.410 1.00 97.00 247 TRP A O 1
ATOM 1890 N N . ALA A 1 248 ? -18.796 -1.781 15.173 1.00 97.25 248 ALA A N 1
ATOM 1891 C CA . ALA A 1 248 ? -18.887 -0.872 16.308 1.00 97.25 248 ALA A CA 1
ATOM 1892 C C . ALA A 1 248 ? -17.640 -0.005 16.402 1.00 97.25 248 ALA A C 1
ATOM 1894 O O . ALA A 1 248 ? -16.594 -0.359 15.866 1.00 97.25 248 ALA A O 1
ATOM 1895 N N . TRP A 1 249 ? -17.760 1.125 17.093 1.00 98.38 249 TRP A N 1
ATOM 1896 C CA . TRP A 1 249 ? -16.616 1.954 17.444 1.00 98.38 249 TRP A CA 1
ATOM 1897 C C . TRP A 1 249 ? -15.806 1.316 18.571 1.00 98.38 249 TRP A C 1
ATOM 1899 O O . TRP A 1 249 ? -16.340 0.965 19.625 1.00 98.38 249 TRP A O 1
ATOM 1909 N N . HIS A 1 250 ? -14.499 1.234 18.351 1.00 98.38 250 HIS A N 1
ATOM 1910 C CA . HIS A 1 250 ? -13.501 0.846 19.335 1.00 98.38 250 HIS A CA 1
ATOM 1911 C C . HIS A 1 250 ? -12.642 2.055 19.659 1.00 98.38 250 HIS A C 1
ATOM 1913 O O . HIS A 1 250 ? -12.115 2.706 18.757 1.00 98.38 250 HIS A O 1
ATOM 1919 N N . VAL A 1 251 ? -12.480 2.328 20.947 1.00 98.50 251 VAL A N 1
ATOM 1920 C CA . VAL A 1 251 ? -11.557 3.333 21.470 1.00 98.50 251 VAL A CA 1
ATOM 1921 C C . VAL A 1 251 ? -10.290 2.620 21.920 1.00 98.50 251 VAL A C 1
ATOM 1923 O O . VAL A 1 251 ? -10.347 1.722 22.756 1.00 98.50 251 VAL A O 1
ATOM 1926 N N . ILE A 1 252 ? -9.152 2.986 21.343 1.00 98.31 252 ILE A N 1
ATOM 1927 C CA . ILE A 1 252 ? -7.850 2.369 21.586 1.00 98.31 252 ILE A CA 1
ATOM 1928 C C . ILE A 1 252 ? -6.888 3.478 21.998 1.00 98.31 252 ILE A C 1
ATOM 1930 O O . ILE A 1 252 ? -6.543 4.339 21.186 1.00 98.31 252 ILE A O 1
ATOM 1934 N N . ASP A 1 253 ? -6.438 3.439 23.248 1.00 97.88 253 ASP A N 1
ATOM 1935 C CA . ASP A 1 253 ? -5.407 4.352 23.732 1.00 97.88 253 ASP A CA 1
ATOM 1936 C C . ASP A 1 253 ? -4.021 3.795 23.379 1.00 97.88 253 ASP A C 1
ATOM 1938 O O . ASP A 1 253 ? -3.679 2.643 23.659 1.00 97.88 253 ASP A O 1
ATOM 1942 N N . ILE A 1 254 ? -3.236 4.624 22.702 1.00 97.00 254 ILE A N 1
ATOM 1943 C CA . ILE A 1 254 ? -1.918 4.320 22.159 1.00 97.00 254 ILE A CA 1
ATOM 1944 C C . ILE A 1 254 ? -0.896 5.124 22.946 1.00 97.00 254 ILE A C 1
ATOM 1946 O O . ILE A 1 254 ? -0.967 6.353 23.004 1.00 97.00 254 ILE A O 1
ATOM 1950 N N . ARG A 1 255 ? 0.098 4.430 23.499 1.00 96.81 255 ARG A N 1
ATOM 1951 C CA . ARG A 1 255 ? 1.228 5.081 24.157 1.00 96.81 255 ARG A CA 1
ATOM 1952 C C . ARG A 1 255 ? 2.210 5.613 23.118 1.00 96.81 255 ARG A C 1
ATOM 1954 O O . ARG A 1 255 ? 2.746 4.844 22.319 1.00 96.81 255 ARG A O 1
ATOM 1961 N N . LEU A 1 256 ? 2.449 6.915 23.160 1.00 95.88 256 LEU A N 1
ATOM 1962 C CA . LEU A 1 256 ? 3.397 7.615 22.312 1.00 95.88 256 LEU A CA 1
ATOM 1963 C C . LEU A 1 256 ? 4.813 7.450 22.886 1.00 95.88 256 LEU A C 1
ATOM 1965 O O . LEU A 1 256 ? 5.025 7.660 24.084 1.00 95.88 256 LEU A O 1
ATOM 1969 N N . PRO A 1 257 ? 5.797 7.040 22.071 1.00 92.81 257 PRO A N 1
ATOM 1970 C CA . PRO A 1 257 ? 7.186 7.009 22.500 1.00 92.81 257 PRO A CA 1
ATOM 1971 C C . PRO A 1 257 ? 7.748 8.427 22.605 1.00 92.81 257 PRO A C 1
ATOM 1973 O O . PRO A 1 257 ? 7.339 9.316 21.864 1.00 92.81 257 PRO A O 1
ATOM 1976 N N . GLY A 1 258 ? 8.762 8.611 23.457 1.00 90.12 258 GLY A N 1
ATOM 1977 C CA . GLY A 1 258 ? 9.404 9.916 23.679 1.00 90.12 258 GLY A CA 1
ATOM 1978 C C . GLY A 1 258 ? 10.110 10.515 22.455 1.00 90.12 258 GLY A C 1
ATOM 1979 O O . GLY A 1 258 ? 10.549 11.655 22.504 1.00 90.12 258 GLY A O 1
ATOM 1980 N N . THR A 1 259 ? 10.214 9.771 21.348 1.00 89.06 259 THR A N 1
ATOM 1981 C CA . THR A 1 259 ? 10.668 10.298 20.052 1.00 89.06 259 THR A CA 1
ATOM 1982 C C . THR A 1 259 ? 9.615 11.166 19.362 1.00 89.06 259 THR A C 1
ATOM 1984 O O . THR A 1 259 ? 9.947 11.874 18.420 1.00 89.06 259 THR A O 1
ATOM 1987 N N . ILE A 1 260 ? 8.347 11.083 19.777 1.00 92.25 260 ILE A N 1
ATOM 1988 C CA . ILE A 1 260 ? 7.273 11.941 19.281 1.00 92.25 260 ILE A CA 1
ATOM 1989 C C . ILE A 1 260 ? 7.150 13.113 20.247 1.00 92.25 260 ILE A C 1
ATOM 1991 O O . ILE A 1 260 ? 6.697 12.945 21.378 1.00 92.25 260 ILE A O 1
ATOM 1995 N N . THR A 1 261 ? 7.538 14.299 19.794 1.00 90.19 261 THR A N 1
ATOM 1996 C CA . THR A 1 261 ? 7.461 15.506 20.615 1.00 90.19 261 THR A CA 1
ATOM 1997 C C . THR A 1 261 ? 6.002 15.918 20.872 1.00 90.19 261 THR A C 1
ATOM 1999 O O . THR A 1 261 ? 5.104 15.552 20.098 1.00 90.19 261 THR A O 1
ATOM 2002 N N . PRO A 1 262 ? 5.720 16.668 21.955 1.00 90.19 262 PRO A N 1
ATOM 2003 C CA . PRO A 1 262 ? 4.362 17.123 22.265 1.00 90.19 262 PRO A CA 1
ATOM 2004 C C . PRO A 1 262 ? 3.722 17.981 21.161 1.00 90.19 262 PRO A C 1
ATOM 2006 O O . PRO A 1 262 ? 2.519 17.880 20.929 1.00 90.19 262 PRO A O 1
ATOM 2009 N N . ASP A 1 263 ? 4.525 18.769 20.442 1.00 88.62 263 ASP A N 1
ATOM 2010 C CA . ASP A 1 263 ? 4.110 19.656 19.347 1.00 88.62 263 ASP A CA 1
ATOM 2011 C C . ASP A 1 263 ? 3.960 18.944 17.989 1.00 88.62 263 ASP A C 1
ATOM 2013 O O . ASP A 1 263 ? 3.455 19.530 17.027 1.00 88.62 263 ASP A O 1
ATOM 2017 N N . ALA A 1 264 ? 4.351 17.668 17.891 1.00 93.00 264 ALA A N 1
ATOM 2018 C CA . ALA A 1 264 ? 4.198 16.901 16.665 1.00 93.00 264 ALA A CA 1
ATOM 2019 C C . ALA A 1 264 ? 2.713 16.675 16.331 1.00 93.00 264 ALA A C 1
ATOM 2021 O O . ALA A 1 264 ? 1.940 16.123 17.126 1.00 93.00 264 ALA A O 1
ATOM 2022 N N . VAL A 1 265 ? 2.338 17.027 15.100 1.00 94.88 265 VAL A N 1
ATOM 2023 C CA . VAL A 1 265 ? 1.011 16.760 14.538 1.00 94.88 265 VAL A CA 1
ATOM 2024 C C . VAL A 1 265 ? 0.916 15.280 14.197 1.00 94.88 265 VAL A C 1
ATOM 2026 O O . VAL A 1 265 ? 1.685 14.783 13.374 1.00 94.88 265 VAL A O 1
ATOM 2029 N N . LEU A 1 266 ? -0.033 14.582 14.818 1.00 96.50 266 LEU A N 1
ATOM 2030 C CA . LEU A 1 266 ? -0.291 13.167 14.566 1.00 96.50 266 LEU A CA 1
ATOM 2031 C C . LEU A 1 266 ? -1.201 12.990 13.346 1.00 96.50 266 LEU A C 1
ATOM 2033 O O . LEU A 1 266 ? -2.207 13.687 13.210 1.00 96.50 266 LEU A O 1
ATOM 2037 N N . HIS A 1 267 ? -0.885 12.013 12.499 1.00 96.25 267 HIS A N 1
ATOM 2038 C CA . HIS A 1 267 ? -1.685 11.650 11.329 1.00 96.25 267 HIS A CA 1
ATOM 2039 C C . HIS A 1 267 ? -2.327 10.280 11.516 1.00 96.25 267 HIS A C 1
ATOM 2041 O O . HIS A 1 267 ? -1.824 9.426 12.244 1.00 96.25 267 HIS A O 1
ATOM 2047 N N . THR A 1 268 ? -3.453 10.058 10.842 1.00 97.00 268 THR A N 1
ATOM 2048 C CA . THR A 1 268 ? -4.195 8.797 10.916 1.00 97.00 268 THR A CA 1
ATOM 2049 C C . THR A 1 268 ? -3.288 7.604 10.557 1.00 97.00 268 THR A C 1
ATOM 2051 O O . THR A 1 268 ? -2.643 7.636 9.506 1.00 97.00 268 THR A O 1
ATOM 2054 N N . PRO A 1 269 ? -3.208 6.561 11.406 1.00 97.50 269 PRO A N 1
ATOM 2055 C CA . PRO A 1 269 ? -2.169 5.543 11.287 1.00 97.50 269 PRO A CA 1
ATOM 2056 C C . PRO A 1 269 ? -2.502 4.451 10.265 1.00 97.50 269 PRO A C 1
ATOM 2058 O O . PRO A 1 269 ? -3.609 4.371 9.735 1.00 97.50 269 PRO A O 1
ATOM 2061 N N . THR A 1 270 ? -1.542 3.559 10.029 1.00 98.12 270 THR A N 1
ATOM 2062 C CA . THR A 1 270 ? -1.801 2.239 9.436 1.00 98.12 270 THR A CA 1
ATOM 2063 C C . THR A 1 270 ? -1.817 1.185 10.539 1.00 98.12 270 THR A C 1
ATOM 2065 O O . THR A 1 270 ? -0.971 1.212 11.433 1.00 98.12 270 THR A O 1
ATOM 2068 N N . LEU A 1 271 ? -2.777 0.258 10.493 1.00 98.00 271 LEU A N 1
ATOM 2069 C CA . LEU A 1 271 ? -2.814 -0.890 11.404 1.00 98.00 271 LEU A CA 1
ATOM 2070 C C . LEU A 1 271 ? -2.318 -2.143 10.694 1.00 98.00 271 LEU A C 1
ATOM 2072 O O . LEU A 1 271 ? -2.713 -2.400 9.559 1.00 98.00 271 LEU A O 1
ATOM 2076 N N . ARG A 1 272 ? -1.520 -2.962 11.376 1.00 96.75 272 ARG A N 1
ATOM 2077 C CA . ARG A 1 272 ? -1.144 -4.294 10.887 1.00 96.75 272 ARG A CA 1
ATOM 2078 C C . ARG A 1 272 ? -0.929 -5.267 12.033 1.00 96.75 272 ARG A C 1
ATOM 2080 O O . ARG A 1 272 ? -0.503 -4.887 13.125 1.00 96.75 272 ARG A O 1
ATOM 2087 N N . THR A 1 273 ? -1.172 -6.541 11.770 1.00 95.81 273 THR A N 1
ATOM 2088 C CA . THR A 1 273 ? -0.859 -7.619 12.707 1.00 95.81 273 THR A CA 1
ATOM 2089 C C . THR A 1 273 ? 0.594 -8.051 12.541 1.00 95.81 273 THR A C 1
ATOM 2091 O O . THR A 1 273 ? 1.080 -8.245 11.426 1.00 95.81 273 THR A O 1
ATOM 2094 N N . THR A 1 274 ? 1.321 -8.204 13.644 1.00 93.69 274 THR A N 1
ATOM 2095 C CA . THR A 1 274 ? 2.686 -8.739 13.627 1.00 93.69 274 THR A CA 1
ATOM 2096 C C . THR A 1 274 ? 2.666 -10.262 13.722 1.00 93.69 274 THR A C 1
ATOM 2098 O O . THR A 1 274 ? 1.748 -10.851 14.289 1.00 93.69 274 THR A O 1
ATOM 2101 N N . ARG A 1 275 ? 3.744 -10.914 13.265 1.00 89.25 275 ARG A N 1
ATOM 2102 C CA . ARG A 1 275 ? 3.936 -12.367 13.450 1.00 89.25 275 ARG A CA 1
ATOM 2103 C C . ARG A 1 275 ? 3.925 -12.803 14.921 1.00 89.25 275 ARG A C 1
ATOM 2105 O O . ARG A 1 275 ? 3.684 -13.961 15.214 1.00 89.25 275 ARG A O 1
ATOM 2112 N N . THR A 1 276 ? 4.186 -11.875 15.841 1.00 89.50 276 THR A N 1
ATOM 2113 C CA . THR A 1 276 ? 4.203 -12.102 17.292 1.00 89.50 276 THR A CA 1
ATOM 2114 C C . THR A 1 276 ? 2.839 -11.899 17.962 1.00 89.50 276 THR A C 1
ATOM 2116 O O . THR A 1 276 ? 2.779 -11.817 19.186 1.00 89.50 276 THR A O 1
ATOM 2119 N N . GLY A 1 277 ? 1.750 -11.770 17.194 1.00 91.00 277 GLY A N 1
ATOM 2120 C CA . GLY A 1 277 ? 0.399 -11.616 17.744 1.00 91.00 277 GLY A CA 1
ATOM 2121 C C . GLY A 1 277 ? 0.143 -10.247 18.383 1.00 91.00 277 GLY A C 1
ATOM 2122 O O . GLY A 1 277 ? -0.583 -10.135 19.373 1.00 91.00 277 GLY A O 1
ATOM 2123 N N . ARG A 1 278 ? 0.768 -9.186 17.858 1.00 94.31 278 ARG A N 1
ATOM 2124 C CA . ARG A 1 278 ? 0.544 -7.802 18.301 1.00 94.31 278 ARG A CA 1
ATOM 2125 C C . ARG A 1 278 ? -0.095 -6.981 17.195 1.00 94.31 278 ARG A C 1
ATOM 2127 O O . ARG A 1 278 ? 0.067 -7.280 16.013 1.00 94.31 278 ARG A O 1
ATOM 2134 N N . ILE A 1 279 ? -0.764 -5.906 17.590 1.00 96.81 279 ILE A N 1
ATOM 2135 C CA . ILE A 1 279 ? -1.248 -4.890 16.660 1.00 96.81 279 ILE A CA 1
ATOM 2136 C C . ILE A 1 279 ? -0.211 -3.776 16.623 1.00 96.81 279 ILE A C 1
ATOM 2138 O O . ILE A 1 279 ? -0.053 -3.028 17.591 1.00 96.81 279 ILE A O 1
ATOM 2142 N N . ALA A 1 280 ? 0.505 -3.687 15.509 1.00 97.38 280 ALA A N 1
ATOM 2143 C CA . ALA A 1 280 ? 1.362 -2.554 15.221 1.00 97.38 280 ALA A CA 1
ATOM 2144 C C . ALA A 1 280 ? 0.504 -1.397 14.699 1.00 97.38 280 ALA A C 1
ATOM 2146 O O . ALA A 1 280 ? -0.318 -1.571 13.795 1.00 97.38 280 ALA A O 1
ATOM 2147 N N . VAL A 1 281 ? 0.716 -0.226 15.291 1.00 97.94 281 VAL A N 1
ATOM 2148 C CA . VAL A 1 281 ? 0.117 1.039 14.876 1.00 97.94 281 VAL A CA 1
ATOM 2149 C C . VAL A 1 281 ? 1.237 1.889 14.303 1.00 97.94 281 VAL A C 1
ATOM 2151 O O . VAL A 1 281 ? 1.991 2.512 15.049 1.00 97.94 281 VAL A O 1
ATOM 2154 N N . ASP A 1 282 ? 1.386 1.880 12.985 1.00 97.62 282 ASP A N 1
ATOM 2155 C CA . ASP A 1 282 ? 2.374 2.716 12.312 1.00 97.62 282 ASP A CA 1
ATOM 2156 C C . ASP A 1 282 ? 1.808 4.136 12.251 1.00 97.62 282 ASP A C 1
ATOM 2158 O O . ASP A 1 282 ? 0.888 4.406 11.479 1.00 97.62 282 ASP A O 1
ATOM 2162 N N . LEU A 1 283 ? 2.308 5.005 13.134 1.00 97.44 283 LEU A N 1
ATOM 2163 C CA . LEU A 1 283 ? 1.787 6.340 13.410 1.00 97.44 283 LEU A CA 1
ATOM 2164 C C . LEU A 1 283 ? 2.653 7.410 12.727 1.00 97.44 283 LEU A C 1
ATOM 2166 O O . LEU A 1 283 ? 3.735 7.742 13.237 1.00 97.44 283 LEU A O 1
ATOM 2170 N N . PRO A 1 284 ? 2.209 7.970 11.585 1.00 96.50 284 PRO A N 1
ATOM 2171 C CA . PRO A 1 284 ? 2.892 9.085 10.967 1.00 96.50 284 PRO A CA 1
ATOM 2172 C C . PRO A 1 284 ? 2.672 10.340 11.807 1.00 96.50 284 PRO A C 1
ATOM 2174 O O . PRO A 1 284 ? 1.581 10.591 12.317 1.00 96.50 284 PRO A O 1
ATOM 2177 N N . HIS A 1 285 ? 3.713 11.143 11.937 1.00 94.88 285 HIS A N 1
ATOM 2178 C CA . HIS A 1 285 ? 3.677 12.418 12.632 1.00 94.88 285 HIS A CA 1
ATOM 2179 C C . HIS A 1 285 ? 4.574 13.418 11.909 1.00 94.88 285 HIS A C 1
ATOM 2181 O O . HIS A 1 285 ? 5.487 13.042 11.168 1.00 94.88 285 HIS A O 1
ATOM 2187 N N . SER A 1 286 ? 4.270 14.698 12.086 1.00 93.81 286 SER A N 1
ATOM 2188 C CA . SER A 1 286 ? 4.989 15.770 11.414 1.00 93.81 286 SER A CA 1
ATOM 2189 C C . SER A 1 286 ? 5.237 16.952 12.315 1.00 93.81 286 SER A C 1
ATOM 2191 O O . SER A 1 286 ? 4.364 17.312 13.104 1.00 93.81 286 SER A O 1
ATOM 2193 N N . TRP A 1 287 ? 6.365 17.612 12.103 1.00 90.12 287 TRP A N 1
ATOM 2194 C CA . TRP A 1 287 ? 6.697 18.875 12.746 1.00 90.12 287 TRP A CA 1
ATOM 2195 C C . TRP A 1 287 ? 7.132 19.903 11.696 1.00 90.12 287 TRP A C 1
ATOM 2197 O O . TRP A 1 287 ? 7.599 19.526 10.609 1.00 90.12 287 TRP A O 1
ATOM 2207 N N . PRO A 1 288 ? 6.944 21.205 11.972 1.00 82.94 288 PRO A N 1
ATOM 2208 C CA . PRO A 1 288 ? 7.503 22.265 11.147 1.00 82.94 288 PRO A CA 1
ATOM 2209 C C . PRO A 1 288 ? 9.003 22.051 10.934 1.00 82.94 288 PRO A C 1
ATOM 2211 O O . PRO A 1 288 ? 9.769 21.926 11.889 1.00 82.94 288 PRO A O 1
ATOM 2214 N N . ALA A 1 289 ? 9.429 22.003 9.676 1.00 78.50 289 ALA A N 1
ATOM 2215 C CA . ALA A 1 289 ? 10.837 22.106 9.347 1.00 78.50 289 ALA A CA 1
ATOM 2216 C C . ALA A 1 289 ? 11.221 23.590 9.439 1.00 78.50 289 ALA A C 1
ATOM 2218 O O . ALA A 1 289 ? 10.520 24.429 8.858 1.00 78.50 289 ALA A O 1
ATOM 2219 N N . PRO A 1 290 ? 12.325 23.938 10.119 1.00 72.50 290 PRO A N 1
ATOM 2220 C CA . PRO A 1 290 ? 12.861 25.286 10.043 1.00 72.50 290 PRO A CA 1
ATOM 2221 C C . PRO A 1 290 ? 13.087 25.647 8.574 1.00 72.50 290 PRO A C 1
ATOM 2223 O O . PRO A 1 290 ? 13.653 24.847 7.825 1.00 72.50 290 PRO A O 1
ATOM 2226 N N . ALA A 1 291 ? 12.656 26.838 8.157 1.00 70.69 291 ALA A N 1
ATOM 2227 C CA . ALA A 1 291 ? 12.993 27.339 6.834 1.00 70.69 291 ALA A CA 1
ATOM 2228 C C . ALA A 1 291 ? 14.521 27.419 6.732 1.00 70.69 291 ALA A C 1
ATOM 2230 O O . ALA A 1 291 ? 15.167 28.231 7.401 1.00 70.69 291 ALA A O 1
ATOM 2231 N N . THR A 1 292 ? 15.118 26.541 5.931 1.00 63.50 292 THR A N 1
ATOM 2232 C CA . THR A 1 292 ? 16.553 26.581 5.694 1.00 63.50 292 THR A CA 1
ATOM 2233 C C . THR A 1 292 ? 16.831 27.752 4.762 1.00 63.50 292 THR A C 1
ATOM 2235 O O . THR A 1 292 ? 16.305 27.835 3.652 1.00 63.50 292 THR A O 1
ATOM 2238 N N . LYS A 1 293 ? 17.648 28.707 5.220 1.00 64.50 293 LYS A N 1
ATOM 2239 C CA . LYS A 1 293 ? 18.174 29.748 4.330 1.00 64.50 293 LYS A CA 1
ATOM 2240 C C . LYS A 1 293 ? 18.912 29.046 3.194 1.00 64.50 293 LYS A C 1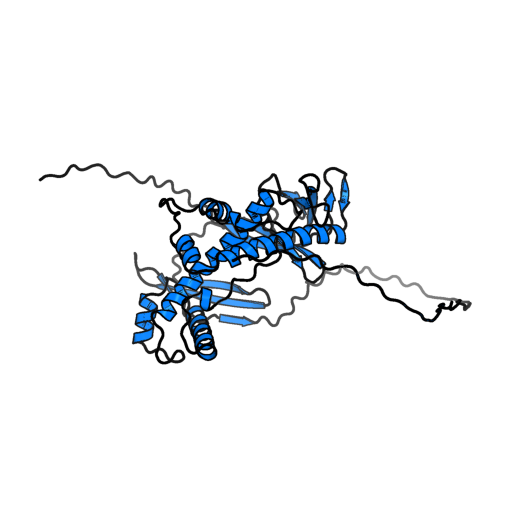
ATOM 2242 O O . LYS A 1 293 ? 19.634 28.083 3.453 1.00 64.50 293 LYS A O 1
ATOM 2247 N N . THR A 1 294 ? 18.765 29.529 1.961 1.00 62.44 294 THR A N 1
ATOM 2248 C CA . THR A 1 294 ? 19.574 29.065 0.827 1.00 62.44 294 THR A CA 1
ATOM 2249 C C . THR A 1 294 ? 21.044 29.265 1.158 1.00 62.44 294 THR A C 1
ATOM 2251 O O . THR A 1 294 ? 21.602 30.352 1.007 1.00 62.44 294 THR A O 1
ATOM 2254 N N . SER A 1 295 ? 21.677 28.213 1.655 1.00 60.78 295 SER A N 1
ATOM 2255 C CA . SER A 1 295 ? 23.105 28.199 1.879 1.00 60.78 295 SER A CA 1
ATOM 2256 C C . SER A 1 295 ? 23.779 28.102 0.518 1.00 60.78 295 SER A C 1
ATOM 2258 O O . SER A 1 295 ? 23.386 27.267 -0.296 1.00 60.78 295 SER A O 1
ATOM 2260 N N . ARG A 1 296 ? 24.825 28.892 0.263 1.00 69.12 296 ARG A N 1
ATOM 2261 C CA . ARG A 1 296 ? 25.645 28.794 -0.963 1.00 69.12 296 ARG A CA 1
ATOM 2262 C C . ARG A 1 296 ? 26.421 27.465 -1.071 1.00 69.12 296 ARG A C 1
ATOM 2264 O O . ARG A 1 296 ? 27.334 27.357 -1.883 1.00 69.12 296 ARG A O 1
ATOM 2271 N N . HIS A 1 297 ? 26.097 26.471 -0.242 1.00 72.00 297 HIS A N 1
ATOM 2272 C CA . HIS A 1 297 ? 26.714 25.157 -0.251 1.00 72.00 297 HIS A CA 1
ATOM 2273 C C . HIS A 1 297 ? 26.472 24.473 -1.597 1.00 72.00 297 HIS A C 1
ATOM 2275 O O . HIS A 1 297 ? 25.348 24.341 -2.075 1.00 72.00 297 HIS A O 1
ATOM 2281 N N . THR A 1 298 ? 27.567 24.039 -2.208 1.00 78.50 298 THR A N 1
ATOM 2282 C CA . THR A 1 298 ? 27.592 23.280 -3.463 1.00 78.50 298 THR A CA 1
ATOM 2283 C C . THR A 1 298 ? 27.680 21.777 -3.213 1.00 78.50 298 THR A C 1
ATOM 2285 O O . THR A 1 298 ? 27.780 20.996 -4.155 1.00 78.50 298 THR A O 1
ATOM 2288 N N . VAL A 1 299 ? 27.645 21.358 -1.947 1.00 79.50 299 VAL A N 1
ATOM 2289 C CA . VAL A 1 299 ? 27.731 19.964 -1.518 1.00 79.50 299 VAL A CA 1
ATOM 2290 C C . VAL A 1 299 ? 26.644 19.708 -0.484 1.00 79.50 299 VAL A C 1
ATOM 2292 O O . VAL A 1 299 ? 26.463 20.498 0.440 1.00 79.50 299 VAL A O 1
ATOM 2295 N N . ALA A 1 300 ? 25.938 18.599 -0.647 1.00 77.25 300 ALA A N 1
ATOM 2296 C CA . ALA A 1 300 ? 24.963 18.072 0.288 1.00 77.25 300 ALA A CA 1
ATOM 2297 C C . ALA A 1 300 ? 25.356 16.643 0.666 1.00 77.25 300 ALA A C 1
ATOM 2299 O O . ALA A 1 300 ? 25.876 15.887 -0.156 1.00 77.25 300 ALA A O 1
ATOM 2300 N N . LEU A 1 301 ? 25.091 16.272 1.911 1.00 81.19 301 LEU A N 1
ATOM 2301 C CA . LEU A 1 301 ? 25.271 14.916 2.405 1.00 81.19 301 LEU A CA 1
ATOM 2302 C C . LEU A 1 301 ? 23.897 14.387 2.808 1.00 81.19 301 LEU A C 1
ATOM 2304 O O . LEU A 1 301 ? 23.263 14.926 3.712 1.00 81.19 301 LEU A O 1
ATOM 2308 N N . GLY A 1 302 ? 23.425 13.375 2.092 1.00 71.81 302 GLY A N 1
ATOM 2309 C CA . GLY A 1 302 ? 22.200 12.657 2.406 1.00 71.81 302 GLY A CA 1
ATOM 2310 C C . GLY A 1 302 ? 22.530 11.404 3.197 1.00 71.81 302 GLY A C 1
ATOM 2311 O O . GLY A 1 302 ? 23.443 10.668 2.831 1.00 71.81 302 GLY A O 1
ATOM 2312 N N . PHE A 1 303 ? 21.781 11.152 4.261 1.00 76.81 303 PHE A N 1
ATOM 2313 C CA . PHE A 1 303 ? 21.839 9.898 4.994 1.00 76.81 303 PHE A CA 1
ATOM 2314 C C . PHE A 1 303 ? 20.480 9.220 4.918 1.00 76.81 303 PHE A C 1
ATOM 2316 O O . PHE A 1 303 ? 19.465 9.843 5.222 1.00 76.81 303 PHE A O 1
ATOM 2323 N N . ASP A 1 304 ? 20.476 7.952 4.532 1.00 69.56 304 ASP A N 1
ATOM 2324 C CA . ASP A 1 304 ? 19.313 7.081 4.612 1.00 69.56 304 ASP A CA 1
ATOM 2325 C C . ASP A 1 304 ? 19.551 6.015 5.683 1.00 69.56 304 ASP A C 1
ATOM 2327 O O . ASP A 1 304 ? 20.607 5.369 5.726 1.00 69.56 304 ASP A O 1
ATOM 2331 N N . TRP A 1 305 ? 18.568 5.852 6.564 1.00 63.22 305 TRP A N 1
ATOM 2332 C CA . TRP A 1 305 ? 18.592 4.839 7.606 1.00 63.22 305 TRP A CA 1
ATOM 2333 C C . TRP A 1 305 ? 17.824 3.617 7.110 1.00 63.22 305 TRP A C 1
ATOM 2335 O O . TRP A 1 305 ? 16.598 3.543 7.182 1.00 63.22 305 TRP A O 1
ATOM 2345 N N . GLY A 1 306 ? 18.559 2.626 6.616 1.00 52.50 306 GLY A N 1
ATOM 2346 C CA . GLY A 1 306 ? 18.003 1.331 6.265 1.00 52.50 306 GLY A CA 1
ATOM 2347 C C . GLY A 1 306 ? 17.400 0.652 7.495 1.00 52.50 306 GLY A C 1
ATOM 2348 O O . GLY A 1 306 ? 17.934 0.740 8.602 1.00 52.50 306 GLY A O 1
ATOM 2349 N N . VAL A 1 307 ? 16.303 -0.076 7.281 1.00 47.72 307 VAL A N 1
ATOM 2350 C CA . VAL A 1 307 ? 15.324 -0.501 8.299 1.00 47.72 307 VAL A CA 1
ATOM 2351 C C . VAL A 1 307 ? 15.868 -1.332 9.475 1.00 47.72 307 VAL A C 1
ATOM 2353 O O . VAL A 1 307 ? 15.079 -1.663 10.346 1.00 47.72 307 VAL A O 1
ATOM 2356 N N . ASN A 1 308 ? 17.157 -1.697 9.550 1.00 47.47 308 ASN A N 1
ATOM 2357 C CA . ASN A 1 308 ? 17.661 -2.536 10.650 1.00 47.47 308 ASN A CA 1
ATOM 2358 C C . ASN A 1 308 ? 19.164 -2.480 11.008 1.00 47.47 308 ASN A C 1
ATOM 2360 O O . ASN A 1 308 ? 19.571 -3.364 11.749 1.00 47.47 308 ASN A O 1
ATOM 2364 N N . THR A 1 309 ? 19.998 -1.536 10.523 1.00 51.66 309 THR A N 1
ATOM 2365 C CA . THR A 1 309 ? 21.417 -1.271 10.977 1.00 51.66 309 THR A CA 1
ATOM 2366 C C . THR A 1 309 ? 22.279 -0.549 9.932 1.00 51.66 309 THR A C 1
ATOM 2368 O O . THR A 1 309 ? 23.458 -0.273 10.178 1.00 51.66 309 THR A O 1
ATOM 2371 N N . LEU A 1 310 ? 21.733 -0.277 8.748 1.00 53.22 310 LEU A N 1
ATOM 2372 C CA . LEU A 1 310 ? 22.506 0.272 7.647 1.00 53.22 310 LEU A CA 1
ATOM 2373 C C . LEU A 1 310 ? 22.316 1.782 7.560 1.00 53.22 310 LEU A C 1
ATOM 2375 O O . LEU A 1 310 ? 21.239 2.238 7.197 1.00 53.22 310 LEU A O 1
ATOM 2379 N N . LEU A 1 311 ? 23.374 2.537 7.843 1.00 67.62 311 LEU A N 1
ATOM 2380 C CA . LEU A 1 311 ? 23.440 3.940 7.460 1.00 67.62 311 LEU A CA 1
ATOM 2381 C C . LEU A 1 311 ? 24.057 4.020 6.067 1.00 67.62 311 LEU A C 1
ATOM 2383 O O . LEU A 1 311 ? 25.214 3.632 5.874 1.00 67.62 311 LEU A O 1
ATOM 2387 N N . THR A 1 312 ? 23.278 4.515 5.114 1.00 69.19 312 THR A N 1
ATOM 2388 C CA . THR A 1 312 ? 23.740 4.765 3.751 1.00 69.19 312 THR A CA 1
ATOM 2389 C C . THR A 1 312 ? 23.948 6.260 3.586 1.00 69.19 312 THR A C 1
ATOM 2391 O O . THR A 1 312 ? 22.994 7.027 3.652 1.00 69.19 312 THR A O 1
ATOM 2394 N N . GLY A 1 313 ? 25.195 6.687 3.401 1.00 73.12 313 GLY A N 1
ATOM 2395 C CA . GLY A 1 313 ? 25.523 8.073 3.069 1.00 73.12 313 GLY A CA 1
ATOM 2396 C C . GLY A 1 313 ? 25.653 8.271 1.559 1.00 73.12 313 GLY A C 1
ATOM 2397 O O . GLY A 1 313 ? 26.279 7.450 0.889 1.00 73.12 313 GLY A O 1
ATOM 2398 N N . ILE A 1 314 ? 25.109 9.362 1.026 1.00 74.25 314 ILE A N 1
ATOM 2399 C CA . ILE A 1 314 ? 25.309 9.809 -0.357 1.00 74.25 314 ILE A CA 1
ATOM 2400 C C . ILE A 1 314 ? 25.801 11.250 -0.338 1.00 74.25 314 ILE A C 1
ATOM 2402 O O . ILE A 1 314 ? 25.177 12.124 0.264 1.00 74.25 314 ILE A O 1
ATOM 2406 N N . LEU A 1 315 ? 26.890 11.511 -1.054 1.00 81.44 315 LEU A N 1
ATOM 2407 C CA . LEU A 1 315 ? 27.350 12.865 -1.312 1.00 81.44 315 LEU A CA 1
ATOM 2408 C C . LEU A 1 315 ? 26.734 13.371 -2.623 1.00 81.44 315 LEU A C 1
ATOM 2410 O O . LEU A 1 315 ? 26.985 12.824 -3.696 1.00 81.44 315 LEU A O 1
ATOM 2414 N N . GLY A 1 316 ? 25.928 14.425 -2.540 1.00 81.12 316 GLY A N 1
ATOM 2415 C CA . GLY A 1 316 ? 25.433 15.169 -3.692 1.00 81.12 316 GLY A CA 1
ATOM 2416 C C . GLY A 1 316 ? 26.275 16.420 -3.912 1.00 81.12 316 GLY A C 1
ATOM 2417 O O . GLY A 1 316 ? 26.495 17.194 -2.985 1.00 81.12 316 GLY A O 1
ATOM 2418 N N . ARG A 1 317 ? 26.738 16.655 -5.137 1.00 83.56 317 ARG A N 1
ATOM 2419 C CA . ARG A 1 317 ? 27.427 17.890 -5.524 1.00 83.56 317 ARG A CA 1
ATOM 2420 C C . ARG A 1 317 ? 26.584 18.643 -6.536 1.00 83.56 317 ARG A C 1
ATOM 2422 O O . ARG A 1 317 ? 26.178 18.091 -7.553 1.00 83.56 317 ARG A O 1
ATOM 2429 N N . LEU A 1 318 ? 26.320 19.908 -6.255 1.00 81.25 318 LEU A N 1
ATOM 2430 C CA . LEU A 1 318 ? 25.659 20.814 -7.176 1.00 81.25 318 LEU A CA 1
ATOM 2431 C C . LEU A 1 318 ? 26.679 21.263 -8.228 1.00 81.25 318 LEU A C 1
ATOM 2433 O O . LEU A 1 318 ? 27.676 21.905 -7.904 1.00 81.25 318 LEU A O 1
ATOM 2437 N N . THR A 1 319 ? 26.427 20.908 -9.482 1.00 77.69 319 THR A N 1
ATOM 2438 C CA . THR A 1 319 ? 27.275 21.218 -10.643 1.00 77.69 319 THR A CA 1
ATOM 2439 C C . THR A 1 319 ? 26.489 22.049 -11.659 1.00 77.69 319 THR A C 1
ATOM 2441 O O . THR A 1 319 ? 25.259 22.076 -11.605 1.00 77.69 319 THR A O 1
ATOM 2444 N N . GLY A 1 320 ? 27.181 22.728 -12.578 1.00 73.00 320 GLY A N 1
ATOM 2445 C CA . GLY A 1 320 ? 26.560 23.605 -13.580 1.00 73.00 320 GLY A CA 1
ATOM 2446 C C . GLY A 1 320 ? 26.218 25.009 -13.058 1.00 73.00 320 GLY A C 1
ATOM 2447 O O . GLY A 1 320 ? 26.420 25.320 -11.884 1.00 73.00 320 GLY A O 1
ATOM 2448 N N . GLN A 1 321 ? 25.714 25.869 -13.948 1.00 71.56 321 GLN A N 1
ATOM 2449 C CA . GLN A 1 321 ? 25.327 27.259 -13.667 1.00 71.56 321 GLN A CA 1
ATOM 2450 C C . GLN A 1 321 ? 23.941 27.561 -14.246 1.00 71.56 321 GLN A C 1
ATOM 2452 O O . GLN A 1 321 ? 23.532 26.949 -15.234 1.00 71.56 321 GLN A O 1
ATOM 2457 N N . GLY A 1 322 ? 23.224 28.511 -13.638 1.00 71.31 322 GLY A N 1
ATOM 2458 C CA . GLY A 1 322 ? 21.918 28.960 -14.130 1.00 71.31 322 GLY A CA 1
ATOM 2459 C C . GLY A 1 322 ? 20.917 27.801 -14.309 1.00 71.31 322 GLY A C 1
ATOM 2460 O O . GLY A 1 322 ? 20.803 26.969 -13.410 1.00 71.31 322 GLY A O 1
ATOM 2461 N N . PRO A 1 323 ? 20.217 27.698 -15.451 1.00 60.34 323 PRO A N 1
ATOM 2462 C CA . PRO A 1 323 ? 19.262 26.616 -15.727 1.00 60.34 323 PRO A CA 1
ATOM 2463 C C . PRO A 1 323 ? 19.882 25.210 -15.781 1.00 60.34 323 PRO A C 1
ATOM 2465 O O . PRO A 1 323 ? 19.173 24.223 -15.623 1.00 60.34 323 PRO A O 1
ATOM 2468 N N . ALA A 1 324 ? 21.200 25.099 -15.984 1.00 67.12 324 ALA A N 1
ATOM 2469 C CA . ALA A 1 324 ? 21.912 23.822 -16.073 1.00 67.12 324 ALA A CA 1
ATOM 2470 C C . ALA A 1 324 ? 22.370 23.283 -14.704 1.00 67.12 324 ALA A C 1
ATOM 2472 O O . ALA A 1 324 ? 23.123 22.306 -14.635 1.00 67.12 324 ALA A O 1
ATOM 2473 N N . ARG A 1 325 ? 21.966 23.930 -13.600 1.00 76.44 325 ARG A N 1
ATOM 2474 C CA . ARG A 1 325 ? 22.328 23.501 -12.248 1.00 76.44 325 ARG A CA 1
ATOM 2475 C C . ARG A 1 325 ? 21.690 22.151 -11.934 1.00 76.44 325 ARG A C 1
ATOM 2477 O O . ARG A 1 325 ? 20.470 22.026 -11.926 1.00 76.44 325 ARG A O 1
ATOM 2484 N N . ARG A 1 326 ? 22.507 21.150 -11.614 1.00 77.00 326 ARG A N 1
ATOM 2485 C CA . ARG A 1 326 ? 22.032 19.810 -11.243 1.00 77.00 326 ARG A CA 1
ATOM 2486 C C . ARG A 1 326 ? 22.836 19.220 -10.099 1.00 77.00 326 ARG A C 1
ATOM 2488 O O . ARG A 1 326 ? 24.043 19.443 -9.992 1.00 77.00 326 ARG A O 1
ATOM 2495 N N . VAL A 1 327 ? 22.168 18.434 -9.264 1.00 79.31 327 VAL A N 1
ATOM 2496 C CA . VAL A 1 327 ? 22.832 17.621 -8.244 1.00 79.31 327 VAL A CA 1
ATOM 2497 C C . VAL A 1 327 ? 23.338 16.344 -8.906 1.00 79.31 327 VAL A C 1
ATOM 2499 O O . VAL A 1 327 ? 22.568 15.610 -9.519 1.00 79.31 327 VAL A O 1
ATOM 2502 N N . VAL A 1 328 ? 24.635 16.088 -8.784 1.00 77.50 328 VAL A N 1
ATOM 2503 C CA . VAL A 1 328 ? 25.289 14.856 -9.229 1.00 77.50 328 VAL A CA 1
ATOM 2504 C C . VAL A 1 328 ? 25.727 14.086 -7.993 1.00 77.50 328 VAL A C 1
ATOM 2506 O O . VAL A 1 328 ? 26.307 14.662 -7.073 1.00 77.50 328 VAL A O 1
ATOM 2509 N N . THR A 1 329 ? 25.452 12.789 -7.970 1.00 73.50 329 THR A N 1
ATOM 2510 C CA . THR A 1 329 ? 25.973 11.864 -6.963 1.00 73.50 329 THR A CA 1
ATOM 2511 C C . THR A 1 329 ? 27.039 10.993 -7.620 1.00 73.50 329 THR A C 1
ATOM 2513 O O . THR A 1 329 ? 26.954 10.675 -8.804 1.00 73.50 329 THR A O 1
ATOM 2516 N N . ASP A 1 330 ? 28.070 10.614 -6.873 1.00 65.38 330 ASP A N 1
ATOM 2517 C CA . ASP A 1 330 ? 29.142 9.733 -7.364 1.00 65.38 330 ASP A CA 1
ATOM 2518 C C . ASP A 1 330 ? 28.710 8.256 -7.466 1.00 65.38 330 ASP A C 1
ATOM 2520 O O . ASP A 1 330 ? 29.477 7.398 -7.906 1.00 65.38 330 ASP A O 1
ATOM 2524 N N . GLY A 1 331 ? 27.473 7.948 -7.057 1.00 56.16 331 GLY A N 1
ATOM 2525 C CA . GLY A 1 331 ? 26.892 6.610 -7.097 1.00 56.16 331 GLY A CA 1
ATOM 2526 C C . GLY A 1 331 ? 27.558 5.609 -6.149 1.00 56.16 331 GLY A C 1
ATOM 2527 O O . GLY A 1 331 ? 27.240 4.420 -6.223 1.00 56.16 331 GLY A O 1
ATOM 2528 N N . ARG A 1 332 ? 28.465 6.058 -5.267 1.00 55.94 332 ARG A N 1
ATOM 2529 C CA . ARG A 1 332 ? 29.150 5.220 -4.279 1.00 55.94 332 ARG A CA 1
ATOM 2530 C C . ARG A 1 332 ? 28.524 5.462 -2.908 1.00 55.94 332 ARG A C 1
ATOM 2532 O O . ARG A 1 332 ? 28.901 6.412 -2.227 1.00 55.94 332 ARG A O 1
ATOM 2539 N N . PRO A 1 333 ? 27.567 4.628 -2.472 1.00 56.50 333 PRO A N 1
ATOM 2540 C CA . PRO A 1 333 ? 27.039 4.765 -1.129 1.00 56.50 333 PRO A CA 1
ATOM 2541 C C . PRO A 1 333 ? 28.160 4.517 -0.115 1.00 56.50 333 PRO A C 1
ATOM 2543 O O . PRO A 1 333 ? 28.813 3.470 -0.129 1.00 56.50 333 PRO A O 1
ATOM 2546 N N . GLY A 1 334 ? 28.369 5.472 0.787 1.00 51.72 334 GLY A N 1
ATOM 2547 C CA . GLY A 1 334 ? 29.158 5.246 1.987 1.00 51.72 334 GLY A CA 1
ATOM 2548 C C . GLY A 1 334 ? 28.380 4.297 2.889 1.00 51.72 334 GLY A C 1
ATOM 2549 O O . GLY A 1 334 ? 27.456 4.725 3.577 1.00 51.72 334 GLY A O 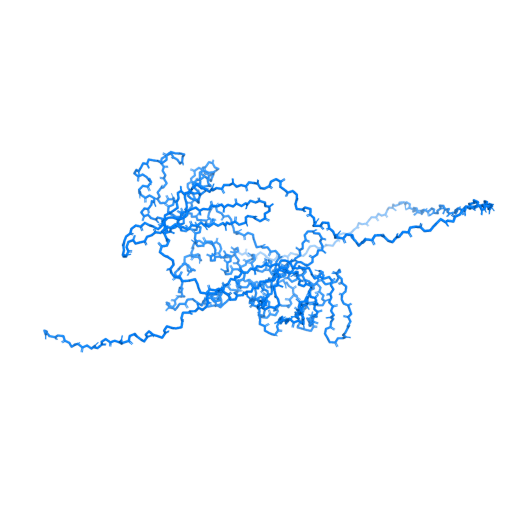1
ATOM 2550 N N . LEU A 1 335 ? 28.711 3.005 2.851 1.00 44.38 335 LEU A N 1
ATOM 2551 C CA . LEU A 1 335 ? 28.124 2.009 3.741 1.00 44.38 335 LEU A CA 1
ATOM 2552 C C . LEU A 1 335 ? 28.897 1.981 5.056 1.00 44.38 335 LEU A C 1
ATOM 2554 O O . LEU A 1 335 ? 30.074 1.619 5.087 1.00 44.38 335 LEU A O 1
ATOM 2558 N N . ARG A 1 336 ? 28.212 2.262 6.165 1.00 42.41 336 ARG A N 1
ATOM 2559 C CA . ARG A 1 336 ? 28.707 1.908 7.498 1.00 42.41 336 ARG A CA 1
ATOM 2560 C C . ARG A 1 336 ? 27.723 0.947 8.151 1.00 42.41 336 ARG A C 1
ATOM 2562 O O . ARG A 1 336 ? 26.574 1.301 8.403 1.00 42.41 336 ARG A O 1
ATOM 2569 N N . ARG A 1 337 ? 28.176 -0.276 8.444 1.00 39.47 337 ARG A N 1
ATOM 2570 C CA . ARG A 1 337 ? 27.475 -1.169 9.374 1.00 39.47 337 ARG A CA 1
ATOM 2571 C C . ARG A 1 337 ? 27.841 -0.754 10.789 1.00 39.47 337 ARG A C 1
ATOM 2573 O O . ARG A 1 337 ? 29.011 -0.792 11.162 1.00 39.47 337 ARG A O 1
ATOM 2580 N N . HIS A 1 338 ? 26.851 -0.363 11.579 1.00 40.44 338 HIS A N 1
ATOM 2581 C CA . HIS A 1 338 ? 27.074 -0.146 13.000 1.00 40.44 338 HIS A CA 1
ATOM 2582 C C . HIS A 1 338 ? 27.033 -1.508 13.712 1.00 40.44 338 HIS A C 1
ATOM 2584 O O . HIS A 1 338 ? 25.969 -2.101 13.852 1.00 40.44 338 HIS A O 1
ATOM 2590 N N . HIS A 1 339 ? 28.175 -2.014 14.188 1.00 38.84 339 HIS A N 1
ATOM 2591 C CA . HIS A 1 339 ? 28.248 -3.234 15.017 1.00 38.84 339 HIS A CA 1
ATOM 2592 C C . HIS A 1 339 ? 27.861 -2.988 16.492 1.00 38.84 339 HIS A C 1
ATOM 2594 O O . HIS A 1 339 ? 28.314 -3.684 17.396 1.00 38.84 339 HIS A O 1
ATOM 2600 N N . GLY A 1 340 ? 27.025 -1.982 16.758 1.00 36.34 340 GLY A N 1
ATOM 2601 C CA . GLY A 1 340 ? 26.610 -1.629 18.113 1.00 36.34 340 GLY A CA 1
ATOM 2602 C C . GLY A 1 340 ? 25.275 -2.273 18.454 1.00 36.34 340 GLY A C 1
ATOM 2603 O O . GLY A 1 340 ? 24.255 -1.886 17.895 1.00 36.34 340 GLY A O 1
ATOM 2604 N N . GLN A 1 341 ? 25.260 -3.214 19.399 1.00 32.91 341 GLN A N 1
ATOM 2605 C CA . GLN A 1 341 ? 24.037 -3.521 20.137 1.00 32.91 341 GLN A CA 1
ATOM 2606 C C . GLN A 1 341 ? 23.541 -2.218 20.778 1.00 32.91 341 GLN A C 1
ATOM 2608 O O . GLN A 1 341 ? 24.222 -1.661 21.640 1.00 32.91 341 GLN A O 1
ATOM 2613 N N . CYS A 1 342 ? 22.361 -1.734 20.387 1.00 29.50 342 CYS A N 1
ATOM 2614 C CA . CYS A 1 342 ? 21.643 -0.734 21.169 1.00 29.50 342 CYS A CA 1
ATOM 2615 C C . CYS A 1 342 ? 21.246 -1.374 22.508 1.00 29.50 342 CYS A C 1
ATOM 2617 O O . CYS A 1 342 ? 20.164 -1.943 22.641 1.00 29.50 342 CYS A O 1
ATOM 2619 N N . ARG A 1 343 ? 22.140 -1.326 23.501 1.00 26.48 343 ARG A N 1
ATOM 2620 C CA . ARG A 1 343 ? 21.762 -1.551 24.896 1.00 26.48 343 ARG A CA 1
ATOM 2621 C C . ARG A 1 343 ? 20.925 -0.351 25.355 1.00 26.48 343 ARG A C 1
ATOM 2623 O O . ARG A 1 343 ? 21.324 0.782 25.082 1.00 26.48 343 ARG A O 1
ATOM 2630 N N . PRO A 1 344 ? 19.793 -0.562 26.046 1.00 30.58 344 PRO A N 1
ATOM 2631 C CA . PRO A 1 344 ? 19.096 0.531 26.709 1.00 30.58 344 PRO A CA 1
ATOM 2632 C C . PRO A 1 344 ? 20.049 1.205 27.704 1.00 30.58 344 PRO A C 1
ATOM 2634 O O . PRO A 1 344 ? 20.843 0.530 28.365 1.00 30.58 344 PRO A O 1
ATOM 2637 N N . ALA A 1 345 ? 19.989 2.535 27.777 1.00 27.08 345 ALA A N 1
ATOM 2638 C CA . ALA A 1 345 ? 20.779 3.324 28.713 1.00 27.08 345 ALA A CA 1
ATOM 2639 C C . ALA A 1 345 ? 20.604 2.781 30.148 1.00 27.08 345 ALA A C 1
ATOM 2641 O O . ALA A 1 345 ? 19.470 2.499 30.552 1.00 27.08 345 ALA A O 1
ATOM 2642 N N . PRO A 1 346 ? 21.684 2.606 30.932 1.00 29.86 346 PRO A N 1
ATOM 2643 C CA . PRO A 1 346 ? 21.549 2.198 32.319 1.00 29.86 346 PRO A CA 1
ATOM 2644 C C . PRO A 1 346 ? 20.854 3.316 33.102 1.00 29.86 346 PRO A C 1
ATOM 2646 O O . PRO A 1 346 ? 21.313 4.457 33.119 1.00 29.86 346 PRO A O 1
ATOM 2649 N N . ALA A 1 347 ? 19.739 2.975 33.749 1.00 33.12 347 ALA A N 1
ATOM 2650 C CA . ALA A 1 347 ? 19.070 3.845 34.703 1.00 33.12 347 ALA A CA 1
ATOM 2651 C C . ALA A 1 347 ? 20.074 4.299 35.776 1.00 33.12 347 ALA A C 1
ATOM 2653 O O . ALA A 1 347 ? 20.732 3.468 36.412 1.00 33.12 347 ALA A O 1
ATOM 2654 N N . ALA A 1 348 ? 20.192 5.613 35.968 1.00 31.45 348 ALA A N 1
ATOM 2655 C CA . ALA A 1 348 ? 20.974 6.193 37.047 1.00 31.45 348 ALA A CA 1
ATOM 2656 C C . ALA A 1 348 ? 20.465 5.639 38.390 1.00 31.45 348 ALA A C 1
ATOM 2658 O O . ALA A 1 348 ? 19.299 5.803 38.749 1.00 31.45 348 ALA A O 1
ATOM 2659 N N . ARG A 1 349 ? 21.334 4.927 39.116 1.00 31.97 349 ARG A N 1
ATOM 2660 C CA . ARG A 1 349 ? 21.048 4.459 40.477 1.00 31.97 349 ARG A CA 1
ATOM 2661 C C . ARG A 1 349 ? 21.059 5.658 41.434 1.00 31.97 349 ARG A C 1
ATOM 2663 O O . ARG A 1 349 ? 22.035 6.406 41.408 1.00 31.97 349 ARG A O 1
ATOM 2670 N N . PRO A 1 350 ? 20.061 5.814 42.318 1.00 34.62 350 PRO A N 1
ATOM 2671 C CA . PRO A 1 350 ? 20.143 6.786 43.401 1.00 34.62 350 PRO A CA 1
ATOM 2672 C C . PRO A 1 350 ? 21.210 6.361 44.434 1.00 34.62 350 PRO A C 1
ATOM 2674 O O . PRO A 1 350 ? 21.481 5.160 44.583 1.00 34.62 350 PRO A O 1
ATOM 2677 N N . PRO A 1 351 ? 21.831 7.318 45.150 1.00 32.34 351 PRO A N 1
ATOM 2678 C CA . PRO A 1 351 ? 22.868 7.032 46.135 1.00 32.34 351 PRO A CA 1
ATOM 2679 C C . PRO A 1 351 ? 22.302 6.240 47.322 1.00 32.34 351 PRO A C 1
ATOM 2681 O O . PRO A 1 351 ? 21.233 6.537 47.852 1.00 32.34 351 PRO A O 1
ATOM 2684 N N . ARG A 1 352 ? 23.030 5.193 47.729 1.00 32.69 352 ARG A N 1
ATOM 2685 C CA . ARG A 1 352 ? 22.686 4.333 48.870 1.00 32.69 352 ARG A CA 1
ATOM 2686 C C . ARG A 1 352 ? 22.980 5.045 50.192 1.00 32.69 352 ARG A C 1
ATOM 2688 O O . ARG A 1 352 ? 24.108 5.470 50.420 1.00 32.69 352 ARG A O 1
ATOM 2695 N N . ALA A 1 353 ? 21.985 5.075 51.076 1.00 33.66 353 ALA A N 1
ATOM 2696 C CA . ALA A 1 353 ? 22.129 5.426 52.487 1.00 33.66 353 ALA A CA 1
ATOM 2697 C C . ALA A 1 353 ? 23.007 4.402 53.253 1.00 33.66 353 ALA A C 1
ATOM 2699 O O . ALA A 1 353 ? 23.052 3.224 52.869 1.00 33.66 353 ALA A O 1
ATOM 2700 N N . PRO A 1 354 ? 23.699 4.813 54.335 1.00 33.03 354 PRO A N 1
ATOM 2701 C CA . PRO A 1 354 ? 24.626 3.955 55.069 1.00 33.03 354 PRO A CA 1
ATOM 2702 C C . PRO A 1 354 ? 23.904 2.892 55.914 1.00 33.03 354 PRO A C 1
ATOM 2704 O O . PRO A 1 354 ? 22.936 3.164 56.624 1.00 33.03 354 PRO A O 1
ATOM 2707 N N . ARG A 1 355 ? 24.410 1.655 55.836 1.00 31.83 355 ARG A N 1
ATOM 2708 C CA . ARG A 1 355 ? 23.939 0.474 56.577 1.00 31.83 355 ARG A CA 1
ATOM 2709 C C . ARG A 1 355 ? 24.222 0.614 58.078 1.00 31.83 355 ARG A C 1
ATOM 2711 O O . ARG A 1 355 ? 25.383 0.650 58.476 1.00 31.83 355 ARG A O 1
ATOM 2718 N N . ARG A 1 356 ? 23.174 0.570 58.908 1.00 34.59 356 ARG A N 1
ATOM 2719 C CA . ARG A 1 356 ? 23.287 0.190 60.325 1.00 34.59 356 ARG A CA 1
ATOM 2720 C C . ARG A 1 356 ? 23.401 -1.331 60.450 1.00 34.59 356 ARG A C 1
ATOM 2722 O O . ARG A 1 356 ? 22.688 -2.075 59.781 1.00 34.59 356 ARG A O 1
ATOM 2729 N N . GLN A 1 357 ? 24.326 -1.760 61.302 1.00 35.62 357 GLN A N 1
ATOM 2730 C CA . GLN A 1 357 ? 24.546 -3.143 61.716 1.00 35.62 357 GLN A CA 1
ATOM 2731 C C . GLN A 1 357 ? 23.411 -3.614 62.638 1.00 35.62 357 GLN A C 1
ATOM 2733 O O . GLN A 1 357 ? 23.018 -2.882 63.542 1.00 35.62 357 GLN A O 1
ATOM 2738 N N . ALA A 1 358 ? 22.955 -4.855 62.468 1.00 31.31 358 ALA A N 1
ATOM 2739 C CA . ALA A 1 358 ? 22.330 -5.630 63.536 1.00 31.31 358 ALA A CA 1
ATOM 2740 C C . ALA A 1 358 ? 22.644 -7.121 63.334 1.00 31.31 358 ALA A C 1
ATOM 2742 O O . ALA A 1 358 ? 22.569 -7.645 62.222 1.00 31.31 358 ALA A O 1
ATOM 2743 N N . ARG A 1 359 ? 23.082 -7.745 64.429 1.00 31.75 359 ARG A N 1
ATOM 2744 C CA . ARG A 1 359 ? 23.549 -9.129 64.576 1.00 31.75 359 ARG A CA 1
ATOM 2745 C C . ARG A 1 359 ? 22.416 -10.171 64.446 1.00 31.75 359 ARG A C 1
ATOM 2747 O O . ARG A 1 359 ? 21.251 -9.804 64.568 1.00 31.75 359 ARG A O 1
ATOM 2754 N N . PRO A 1 360 ? 22.758 -11.459 64.230 1.00 39.19 360 PRO A N 1
ATOM 2755 C CA . PRO A 1 360 ? 21.816 -12.541 63.935 1.00 39.19 360 PRO A CA 1
ATOM 2756 C C . PRO A 1 360 ? 21.435 -13.388 65.164 1.00 39.19 360 PRO A C 1
ATOM 2758 O O . PRO A 1 360 ? 22.091 -13.283 66.199 1.00 39.19 360 PRO A O 1
ATOM 2761 N N . LEU A 1 361 ? 20.438 -14.270 64.955 1.00 32.25 361 LEU A N 1
ATOM 2762 C CA . LEU A 1 361 ? 20.210 -15.650 65.468 1.00 32.25 361 LEU A CA 1
ATOM 2763 C C . LEU A 1 361 ? 18.715 -15.872 65.826 1.00 32.25 361 LEU A C 1
ATOM 2765 O O . LEU A 1 361 ? 18.028 -14.898 66.118 1.00 32.25 361 LEU A O 1
ATOM 2769 N N . PRO A 1 362 ? 18.213 -17.119 65.963 1.00 38.69 362 PRO A N 1
ATOM 2770 C CA . PRO A 1 362 ? 18.355 -18.311 65.111 1.00 38.69 362 PRO A CA 1
ATOM 2771 C C . PRO A 1 362 ? 16.975 -18.948 64.755 1.00 38.69 362 PRO A C 1
ATOM 2773 O O . PRO A 1 362 ? 15.943 -18.573 65.301 1.00 38.69 362 PRO A O 1
ATOM 2776 N N . GLY A 1 363 ? 16.943 -19.938 63.842 1.00 32.06 363 GLY A N 1
ATOM 2777 C CA . GLY A 1 363 ? 15.773 -20.834 63.632 1.00 32.06 363 GLY A CA 1
ATOM 2778 C C . GLY A 1 363 ? 15.526 -21.770 64.839 1.00 32.06 363 GLY A C 1
ATOM 2779 O O . GLY A 1 363 ? 16.244 -21.604 65.826 1.00 32.06 363 GLY A O 1
ATOM 2780 N N . PRO A 1 364 ? 14.649 -22.815 64.800 1.00 47.28 364 PRO A N 1
ATOM 2781 C CA . PRO A 1 364 ? 14.397 -23.699 63.642 1.00 47.28 364 PRO A CA 1
ATOM 2782 C C . PRO A 1 364 ? 12.989 -24.394 63.587 1.00 47.28 364 PRO A C 1
ATOM 2784 O O . PRO A 1 364 ? 12.118 -24.135 64.407 1.00 47.28 364 PRO A O 1
ATOM 2787 N N . ARG A 1 365 ? 12.865 -25.401 62.690 1.00 32.91 365 ARG A N 1
ATOM 2788 C CA . ARG A 1 365 ? 11.892 -26.539 62.641 1.00 32.91 365 ARG A CA 1
ATOM 2789 C C . ARG A 1 365 ? 10.514 -26.219 62.020 1.00 32.91 365 ARG A C 1
ATOM 2791 O O . ARG A 1 365 ? 9.953 -25.175 62.276 1.00 32.91 365 ARG A O 1
ATOM 2798 N N . GLY A 1 366 ? 9.892 -27.061 61.193 1.00 30.64 366 GLY A N 1
ATOM 2799 C CA . GLY A 1 366 ? 10.151 -28.449 60.821 1.00 30.64 366 GLY A CA 1
ATOM 2800 C C . GLY A 1 366 ? 9.233 -28.917 59.673 1.00 30.64 366 GLY A C 1
ATOM 2801 O O . GLY A 1 366 ? 8.411 -28.173 59.154 1.00 30.64 366 GLY A O 1
ATOM 2802 N N . ARG A 1 367 ? 9.475 -30.165 59.269 1.00 35.19 367 ARG A N 1
ATOM 2803 C CA . ARG A 1 367 ? 8.952 -30.952 58.136 1.00 35.19 367 ARG A CA 1
ATOM 2804 C C . ARG A 1 367 ? 7.419 -31.058 58.033 1.00 35.19 367 ARG A C 1
ATOM 2806 O O . ARG A 1 367 ? 6.777 -31.233 59.057 1.00 35.19 367 ARG A O 1
ATOM 2813 N N . ALA A 1 368 ? 6.909 -31.239 56.807 1.00 32.38 368 ALA A N 1
ATOM 2814 C CA . ALA A 1 368 ? 6.077 -32.398 56.429 1.00 32.38 368 ALA A CA 1
ATOM 2815 C C . ALA A 1 368 ? 5.950 -32.535 54.895 1.00 32.38 368 ALA A C 1
ATOM 2817 O O . ALA A 1 368 ? 5.904 -31.550 54.166 1.00 32.38 368 ALA A O 1
ATOM 2818 N N . ARG A 1 369 ? 5.947 -33.787 54.427 1.00 32.91 369 ARG A N 1
ATOM 2819 C CA . ARG A 1 369 ? 5.922 -34.270 53.037 1.00 32.91 369 ARG A CA 1
ATOM 2820 C C . ARG A 1 369 ? 4.549 -34.900 52.732 1.00 32.91 369 ARG A C 1
ATOM 2822 O O . ARG A 1 369 ? 4.098 -35.678 53.561 1.00 32.91 369 ARG A O 1
ATOM 2829 N N . LEU A 1 370 ? 4.087 -34.709 51.481 1.00 32.44 370 LEU A N 1
ATOM 2830 C CA . LEU A 1 370 ? 3.269 -35.612 50.620 1.00 32.44 370 LEU A CA 1
ATOM 2831 C C . LEU A 1 370 ? 1.785 -35.875 51.001 1.00 32.44 370 LEU A C 1
ATOM 2833 O O . LEU A 1 370 ? 1.434 -35.622 52.148 1.00 32.44 370 LEU A O 1
ATOM 2837 N N . PRO A 1 371 ? 0.922 -36.442 50.106 1.00 44.59 371 PRO A N 1
ATOM 2838 C CA . PRO A 1 371 ? 1.101 -36.855 48.693 1.00 44.59 371 PRO A CA 1
ATOM 2839 C C . PRO A 1 371 ? -0.006 -36.387 47.700 1.00 44.59 371 PRO A C 1
ATOM 2841 O O . PRO A 1 371 ? -1.016 -35.796 48.068 1.00 44.59 371 PRO A O 1
ATOM 2844 N N . ALA A 1 372 ? 0.201 -36.719 46.419 1.00 42.72 372 ALA A N 1
ATOM 2845 C CA . ALA A 1 372 ? -0.770 -36.670 45.320 1.00 42.72 372 ALA A CA 1
ATOM 2846 C C . ALA A 1 372 ? -1.649 -37.942 45.229 1.00 42.72 372 ALA A C 1
ATOM 2848 O O . ALA A 1 372 ? -1.209 -39.015 45.643 1.00 42.72 372 ALA A O 1
ATOM 2849 N N . PRO A 1 373 ? -2.815 -37.856 44.565 1.00 43.53 373 PRO A N 1
ATOM 2850 C CA . PRO A 1 373 ? -3.380 -38.936 43.744 1.00 43.53 373 PRO A CA 1
ATOM 2851 C C . PRO A 1 373 ? -3.679 -38.408 42.319 1.00 43.53 373 PRO A C 1
ATOM 2853 O O . PRO A 1 373 ? -3.815 -37.208 42.120 1.00 43.53 373 PRO A O 1
ATOM 2856 N N . GLY A 1 374 ? -3.808 -39.165 41.234 1.00 31.84 374 GLY A N 1
ATOM 2857 C CA . GLY A 1 374 ? -3.965 -40.592 40.990 1.00 31.84 374 GLY A CA 1
ATOM 2858 C C . GLY A 1 374 ? -4.596 -40.721 39.592 1.00 31.84 374 GLY A C 1
ATOM 2859 O O . GLY A 1 374 ? -5.492 -39.959 39.238 1.00 31.84 374 GLY A O 1
ATOM 2860 N N . LEU A 1 375 ? -4.061 -41.632 38.782 1.00 38.16 375 LEU A N 1
ATOM 2861 C CA . LEU A 1 375 ? -4.438 -41.930 37.396 1.00 38.16 375 LEU A CA 1
ATOM 2862 C C . LEU A 1 375 ? -5.866 -42.500 37.281 1.00 38.16 375 LEU A C 1
ATOM 2864 O O . LEU A 1 375 ? -6.258 -43.339 38.089 1.00 38.16 375 LEU A O 1
ATOM 2868 N N . GLY A 1 376 ? -6.597 -42.122 36.223 1.00 33.97 376 GLY A N 1
ATOM 2869 C CA . GLY A 1 376 ? -7.946 -42.612 35.915 1.00 33.97 376 GLY A CA 1
ATOM 2870 C C . GLY A 1 376 ? -8.199 -42.796 34.410 1.00 33.97 376 GLY A C 1
ATOM 2871 O O . GLY A 1 376 ? -8.501 -41.848 33.699 1.00 33.97 376 GLY A O 1
ATOM 2872 N N . ARG A 1 377 ? -8.016 -44.049 33.982 1.00 33.81 377 ARG A N 1
ATOM 2873 C CA . ARG A 1 377 ? -8.452 -44.814 32.790 1.00 33.81 377 ARG A CA 1
ATOM 2874 C C . ARG A 1 377 ? -9.424 -44.209 31.749 1.00 33.81 377 ARG A C 1
ATOM 2876 O O . ARG A 1 377 ? -10.516 -43.749 32.059 1.00 33.81 377 ARG A O 1
ATOM 2883 N N . THR A 1 378 ? -9.050 -44.443 30.490 1.00 37.66 378 THR A N 1
ATOM 2884 C CA . THR A 1 378 ? -9.860 -44.590 29.265 1.00 37.66 378 THR A CA 1
ATOM 2885 C C . THR A 1 378 ? -10.853 -45.764 29.312 1.00 37.66 378 THR A C 1
ATOM 2887 O O . THR A 1 378 ? -10.560 -46.782 29.942 1.00 37.66 378 THR A O 1
ATOM 2890 N N . PRO A 1 379 ? -11.935 -45.704 28.510 1.00 46.50 379 PRO A N 1
ATOM 2891 C CA . PRO A 1 379 ? -12.546 -46.897 27.926 1.00 46.50 379 PRO A CA 1
ATOM 2892 C C . PRO A 1 379 ? -12.554 -46.868 26.383 1.00 46.50 379 PRO A C 1
ATOM 2894 O O . PRO A 1 379 ? -13.005 -45.908 25.762 1.00 46.50 379 PRO A O 1
ATOM 2897 N N . GLN A 1 380 ? -12.079 -47.961 25.777 1.00 42.34 380 GLN A N 1
ATOM 2898 C CA . GLN A 1 380 ? -12.513 -48.425 24.451 1.00 42.34 380 GLN A CA 1
ATOM 2899 C C . GLN A 1 380 ? -13.880 -49.125 24.571 1.00 42.34 380 GLN A C 1
ATOM 2901 O O . GLN A 1 380 ? -14.189 -49.679 25.628 1.00 42.34 380 GLN A O 1
ATOM 2906 N N . PRO A 1 381 ? -14.633 -49.214 23.464 1.00 48.47 381 PRO A N 1
ATOM 2907 C CA . PRO A 1 381 ? -14.992 -50.544 22.971 1.00 48.47 381 PRO A CA 1
ATOM 2908 C C . PRO A 1 381 ? -14.748 -50.707 21.459 1.00 48.47 381 PRO A C 1
ATOM 2910 O O . PRO A 1 381 ? -14.820 -49.750 20.691 1.00 48.47 381 PRO A O 1
ATOM 2913 N N . GLY A 1 382 ? -14.419 -51.941 21.065 1.00 37.06 382 GLY A N 1
ATOM 2914 C CA . GLY A 1 382 ? -14.212 -52.383 19.682 1.00 37.06 382 GLY A CA 1
ATOM 2915 C C . GLY A 1 382 ? -15.517 -52.728 18.932 1.00 37.06 382 GLY A C 1
ATOM 2916 O O . GLY A 1 382 ? -16.525 -52.061 19.141 1.00 37.06 382 GLY A O 1
ATOM 2917 N N . PRO A 1 383 ? -15.515 -53.706 18.005 1.00 49.66 383 PRO A N 1
ATOM 2918 C CA . PRO A 1 383 ? -15.711 -53.410 16.584 1.00 49.66 383 PRO A CA 1
ATOM 2919 C C . PRO A 1 383 ? -16.954 -54.056 15.939 1.00 49.66 383 PRO A C 1
ATOM 2921 O O . PRO A 1 383 ? -17.410 -55.109 16.367 1.00 49.66 383 PRO A O 1
ATOM 2924 N N . GLY A 1 384 ? -17.359 -53.509 14.784 1.00 36.25 384 GLY A N 1
ATOM 2925 C CA . GLY A 1 384 ? -17.664 -54.317 13.592 1.00 36.25 384 GLY A CA 1
ATOM 2926 C C . GLY A 1 384 ? -19.122 -54.439 13.122 1.00 36.25 384 GLY A C 1
ATOM 2927 O O . GLY A 1 384 ? -20.040 -54.603 13.915 1.00 36.25 384 GLY A O 1
ATOM 2928 N N . THR A 1 385 ? -19.249 -54.504 11.785 1.00 37.94 385 THR A N 1
ATOM 2929 C CA . THR A 1 385 ? -20.430 -54.751 10.914 1.00 37.94 385 THR A CA 1
ATOM 2930 C C . THR A 1 385 ? -21.337 -53.532 10.680 1.00 37.94 385 THR A C 1
ATOM 2932 O O . THR A 1 385 ? -21.678 -52.829 11.614 1.00 37.94 385 THR A O 1
ATOM 2935 N N . GLY A 1 386 ? -21.758 -53.145 9.472 1.00 33.28 386 GLY A N 1
ATOM 2936 C CA . GLY A 1 386 ? -21.677 -53.699 8.118 1.00 33.28 386 GLY A CA 1
ATOM 2937 C C . GLY A 1 386 ? -22.889 -53.171 7.319 1.00 33.28 386 GLY A C 1
ATOM 2938 O O . GLY A 1 386 ? -23.985 -53.131 7.8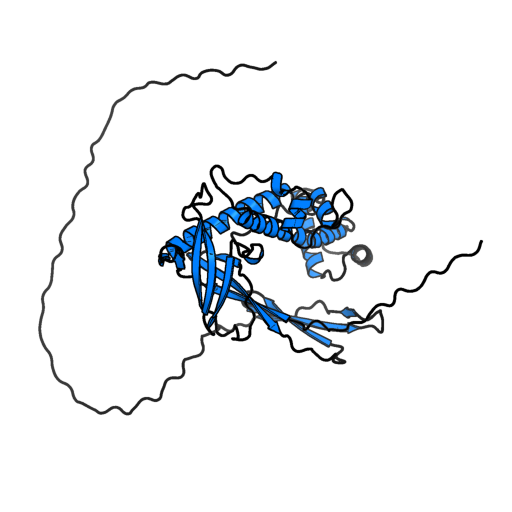62 1.00 33.28 386 GLY A O 1
ATOM 2939 N N . GLY A 1 387 ? -22.702 -52.776 6.052 1.00 33.84 387 GLY A N 1
ATOM 2940 C CA . GLY A 1 387 ? -23.773 -52.371 5.115 1.00 33.84 387 GLY A CA 1
ATOM 2941 C C . GLY A 1 387 ? -23.957 -50.846 5.004 1.00 33.84 387 GLY A C 1
ATOM 2942 O O . GLY A 1 387 ? -24.124 -50.167 6.002 1.00 33.84 387 GLY A O 1
ATOM 2943 N N . GLY A 1 388 ? -23.891 -50.179 3.851 1.00 35.56 388 GLY A N 1
ATOM 2944 C CA . GLY A 1 388 ? -24.054 -50.627 2.472 1.00 35.56 388 GLY A CA 1
ATOM 2945 C C . GLY A 1 388 ? -25.376 -50.104 1.908 1.00 35.56 388 GLY A C 1
ATOM 2946 O O . GLY A 1 388 ? -26.330 -50.863 1.856 1.00 35.56 388 GLY A O 1
ATOM 2947 N N . ALA A 1 389 ? -25.437 -48.834 1.487 1.00 37.28 389 ALA A N 1
ATOM 2948 C CA . ALA A 1 389 ? -26.441 -48.333 0.537 1.00 37.28 389 ALA A CA 1
ATOM 2949 C C . ALA A 1 389 ? -26.039 -46.950 -0.014 1.00 37.28 389 ALA A C 1
ATOM 2951 O O . ALA A 1 389 ? -25.814 -46.002 0.733 1.00 37.28 389 ALA A O 1
ATOM 2952 N N . ARG A 1 390 ? -25.937 -46.864 -1.344 1.00 44.50 390 ARG A N 1
ATOM 2953 C CA . ARG A 1 390 ? -25.753 -45.642 -2.148 1.00 44.50 390 ARG A CA 1
ATOM 2954 C C . ARG A 1 390 ? -27.052 -44.822 -2.196 1.00 44.50 390 ARG A C 1
ATOM 2956 O O . ARG A 1 390 ? -28.117 -45.434 -2.204 1.00 44.50 390 ARG A O 1
ATOM 2963 N N . PRO A 1 391 ? -26.980 -43.505 -2.457 1.00 47.47 391 PRO A N 1
ATOM 2964 C CA . PRO A 1 391 ? -28.051 -42.829 -3.180 1.00 47.47 391 PRO A CA 1
ATOM 2965 C C . PRO A 1 391 ? -27.585 -42.217 -4.511 1.00 47.47 391 PRO A C 1
ATOM 2967 O O . PRO A 1 391 ? -26.650 -41.424 -4.571 1.00 47.47 391 PRO A O 1
ATOM 2970 N N . GLY A 1 392 ? -28.280 -42.659 -5.564 1.00 34.69 392 GLY A N 1
ATOM 2971 C CA . GLY A 1 392 ? -28.836 -41.888 -6.683 1.00 34.69 392 GLY A CA 1
ATOM 2972 C C . GLY A 1 392 ? -28.109 -40.642 -7.185 1.00 34.69 392 GLY A C 1
ATOM 2973 O O . GLY A 1 392 ? -28.212 -39.570 -6.601 1.00 34.69 392 GLY A O 1
ATOM 2974 N N . VAL A 1 393 ? -27.511 -40.786 -8.367 1.00 40.09 393 VAL A N 1
ATOM 2975 C CA . VAL A 1 393 ? -27.161 -39.702 -9.289 1.00 40.09 393 VAL A CA 1
ATOM 2976 C C . VAL A 1 393 ? -28.385 -39.412 -10.167 1.00 40.09 393 VAL A C 1
ATOM 2978 O O . VAL A 1 393 ? -28.877 -40.322 -10.833 1.00 40.09 393 VAL A O 1
ATOM 2981 N N . CYS A 1 394 ? -28.859 -38.165 -10.190 1.00 40.09 394 CYS A N 1
ATOM 2982 C CA . CYS A 1 394 ? -29.773 -37.662 -11.223 1.00 40.09 394 CYS A CA 1
ATOM 2983 C C . CYS A 1 394 ? -28.958 -36.988 -12.346 1.00 40.09 394 CYS A C 1
ATOM 2985 O O . CYS A 1 394 ? -28.014 -36.259 -12.032 1.00 40.09 394 CYS A O 1
ATOM 2987 N N . PRO A 1 395 ? -29.293 -37.200 -13.632 1.00 59.16 395 PRO A N 1
ATOM 2988 C CA . PRO A 1 395 ? -28.536 -36.649 -14.751 1.00 59.16 395 PRO A CA 1
ATOM 2989 C C . PRO A 1 395 ? -28.997 -35.234 -15.137 1.00 59.16 395 PRO A C 1
ATOM 2991 O O . PRO A 1 395 ? -30.188 -34.925 -15.126 1.00 59.16 395 PRO A O 1
ATOM 2994 N N . HIS A 1 396 ? -28.034 -34.399 -15.531 1.00 41.62 396 HIS A N 1
ATOM 2995 C CA . HIS A 1 396 ? -28.261 -33.172 -16.299 1.00 41.62 396 HIS A CA 1
ATOM 2996 C C . HIS A 1 396 ? -28.355 -33.495 -17.807 1.00 41.62 396 HIS A C 1
ATOM 2998 O O . HIS A 1 396 ? -27.693 -34.433 -18.258 1.00 41.62 396 HIS A O 1
ATOM 3004 N N . PRO A 1 397 ? -29.139 -32.730 -18.590 1.00 56.19 397 PRO A N 1
ATOM 3005 C CA . PRO A 1 397 ? -29.299 -32.932 -20.028 1.00 56.19 397 PRO A CA 1
ATOM 3006 C C . PRO A 1 397 ? -28.141 -32.325 -20.838 1.00 56.19 397 PRO A C 1
ATOM 3008 O O . PRO A 1 397 ? -27.535 -31.332 -20.434 1.00 56.19 397 PRO A O 1
ATOM 3011 N N . ALA A 1 398 ? -27.856 -32.943 -21.984 1.00 44.50 398 ALA A N 1
ATOM 3012 C CA . ALA A 1 398 ? -26.864 -32.518 -22.970 1.00 44.50 398 ALA A CA 1
ATOM 3013 C C . ALA A 1 398 ? -27.309 -31.268 -23.761 1.00 44.50 398 ALA A C 1
ATOM 3015 O O . ALA A 1 398 ? -28.514 -31.081 -23.947 1.00 44.50 398 ALA A O 1
ATOM 3016 N N . PRO A 1 399 ? -26.367 -30.462 -24.281 1.00 60.12 399 PRO A N 1
ATOM 3017 C CA . PRO A 1 399 ? -26.604 -29.569 -25.407 1.00 60.12 399 PRO A CA 1
ATOM 3018 C C . PRO A 1 399 ? -26.050 -30.151 -26.724 1.00 60.12 399 PRO A C 1
ATOM 3020 O O . PRO A 1 399 ? -25.187 -31.032 -26.705 1.00 60.12 399 PRO A O 1
ATOM 3023 N N . GLU A 1 400 ? -26.588 -29.641 -27.834 1.00 51.16 400 GLU A N 1
ATOM 3024 C CA . GLU A 1 400 ? -26.123 -29.828 -29.220 1.00 51.16 400 GLU A CA 1
ATOM 3025 C C . GLU A 1 400 ? -24.680 -29.362 -29.460 1.00 51.16 400 GLU A C 1
ATOM 3027 O O . GLU A 1 400 ? -24.237 -28.402 -28.780 1.00 51.16 400 GLU A O 1
#

Radius of gyration: 31.45 Å; chains: 1; bounding box: 59×96×108 Å

Secondary structure (DSSP, 8-state):
--------------------EEEEEEEEEE--EEETTT--EE-HHHHHHHHHHHHHHHHHHHHHHHHTT-SHHHHHHHHHTB-TTSPBPPSSHHHHHHHTTGGGG-PPPTT----HHHHHHHHHHHHHHHHHHHHHHHHHHHHHHT--SSTTS--HHHHHHHHHHSPTT--HHHHHHHHHHHHHHHHHHSS--SSHHHHSPPPPPPSEEEGGGS-TTTEEEEE-SSSEEEEEEEEESSSS--SGGGEEEEEEEEEPPTTS-TTPEE---EEEE-TTS-EEEEEEEEEEPP-------SEEEEEEE-TTSEEEEEEEEEESSGGG-EEEE-S--EEEE-----PPPPPPPPPPPPPPP-----------------------------------PPPPPPP-